Protein AF-0000000079020975 (afdb_homodimer)

Organism: Lymnaea stagnalis (NCBI:txid6523)

Secondary structure (DSSP, 8-state):
-----GGGGGB-TTT-PBP-SSSS-EEE-TTS-EEEHHHHHHH--TTSEEE-TTT--EEE--S-GGGSPB-HHHHHHHHHHHHHHHTB-TTT--B--EEETTTTEEE-HHHHHHTS-GGGT--EEEHHHHHHHHHHHHHHHHHHHHHHHHHHHHHHHHHHHHHHHHHHHHHHHHHHHHHHHHHHHHHHHHHHHHHHHHHHHHHHHHHHHHHHHHHHHHHHHHHHHHHHHHHHHHHHTT-HHHHHHHHHHHHHTHHHHHHHTS---------EEEE-TTHHHHHHHHHT--EEEE-TTSHHHHHHHHHHHHHHHHH-/-----GGGGGB-TTT-PBP-SSSS-EEE-TTS-EEEHHHHHHH--TTSEEE-TTT--EEE--S-GGGSPB-HHHHHHHHHHHHHHHTB-TTT--B--EEETTTTEEE-HHHHHHTS-GGGT--EEEHHHHHHHHHHHHHHHHHHHHHHHHHHHHHHHHHHHHHHHHHHHHHHHHHHHHHHHHHHHHHHHHHHHHHHHHHHHHHHHHHHHHHHHHHHHHHHHHHHHHHHHHHHHHHHTT-HHHHHHHHHHHHHTHHHHHHHTS---------EEEE-TTHHHHHHHHHT--EEEE-TTSHHHHHHHHHHHHHHHHH-

Foldseek 3Di:
DPPPPLLVLQAAPPVRHGADPPQFFWFQDPVRDTGGLVVQLVQQDPQQWHADPPPRDIDRDDDDSVPGDGDVVSHVSCVVVVVQVVQADPVPSAGQFKAWPVVRDTDHPVCCVPPNDVVVVTDIDTVVVVCVVCVVVVVVVVVVVVVVVVVVVVVVVVVVVVVVVVVVVVVVVVVVVVVVVVVVVVVVVVVVVVVVVVVVVVVVVLVVVVVVVVVVVVVVVVVLVVLVVVLVVCVVVVPVPCNVVSVVVNVVCVVVVVVVPDPDPPVSDDDDDDDDPCVVVVVVCVVVPDDDDDPVPPPPPVVVVVVVVVVVVVVD/DPPPPLLVLQAAPQVRHGADPPQFFWFQDPVRDTGGLVVQLVQQDPQQWHADPPPRDIDRDDDDSVPGDGDVVSHVSCVVVVVQVVQADPVPRAGQFKAWPVVRDTDHPVCCVVPQDVVVVTDIDTVVVVCVVCVVVVVVVVVVVVVVVVVVVVVVVVVVVVVVVVVVVVVVVVVVVVVVVVVVVVVVVVVVVVVVVVVVVVVVVLVVVVVVVVVVVVVVVVVLVVLVVVLVVCVVVVPVVCNVVSVVVNVVCVVVVVVVPDPDPPCSDDDDDDDDPCVVVVVVCVVVPDDDDDPVPPPPPPVVVVVVVVVVVVVD

InterPro domains:
  IPR000315 B-box-type zinc finger [PF00643] (86-126)
  IPR000315 B-box-type zinc finger [PS50119] (84-127)
  IPR000315 B-box-type zinc finger [SM00336] (84-127)
  IPR001841 Zinc finger, RING-type [PS50089] (12-55)
  IPR001841 Zinc finger, RING-type [SM00184] (12-55)
  IPR013083 Zinc finger, RING/FYVE/PHD-type [G3DSA:3.30.40.10] (2-80)
  IPR017907 Zinc finger, RING-type, conserved site [PS00518] (31-40)
  IPR047153 TRIM45/56/19-like [PTHR25462] (11-231)

Radius of gyration: 63.67 Å; Cα contacts (8 Å, |Δi|>4): 682; chains: 2; bounding box: 72×180×90 Å

pLDDT: mean 83.06, std 15.57, range [19.88, 98.19]

Sequence (632 aa):
MAQVNNNELICCVKCNGQFDRVDQVPIKLSCLHSFCRPCLKQTVDPDHKLTCPVCLKTQTIEGDIDALPADLRIMKMIGLISNKIKDTCLQHESHLYFFCAKCKTPICHDCTVLNHPKEQKHAIIEISEAFENYAPKFDALERFGQSVADAMKVKIETYKNELNDLERAHRNLKGDISYKFRYYRSLLAQREEDVRKRAETLIHEQREEIEHACIVIEDKLNYLNILREQFKIVRSNNDTRLVFQVYQEFKDCEDFFNCLMKPERMDFFKKYIFTDAKEEQLLDLLKEAGNVELDKHNVFEIIELVYDLEVSIMTSMAQVNNNELICCVKCNGQFDRVDQVPIKLSCLHSFCRPCLKQTVDPDHKLTCPVCLKTQTIEGDIDALPADLRIMKMIGLISNKIKDTCLQHESHLYFFCAKCKTPICHDCTVLNHPKEQKHAIIEISEAFENYAPKFDALERFGQSVADAMKVKIETYKNELNDLERAHRNLKGDISYKFRYYRSLLAQREEDVRKRAETLIHEQREEIEHACIVIEDKLNYLNILREQFKIVRSNNDTRLVFQVYQEFKDCEDFFNCLMKPERMDFFKKYIFTDAKEEQLLDLLKEAGNVELDKHNVFEIIELVYDLEVSIMTS

Solvent-accessible surface area (backbone atoms only — not comparable to full-atom values): 34973 Å² total; per-residue (Å²): 128,82,79,75,63,70,63,64,72,41,27,15,80,87,78,68,40,66,48,37,95,74,76,24,30,35,31,50,44,98,88,70,51,58,38,22,46,61,59,49,65,69,56,46,42,98,87,40,33,38,59,40,88,84,79,64,51,70,46,78,55,90,78,59,79,85,70,55,62,63,32,60,65,51,52,47,45,47,46,45,51,50,48,47,57,23,37,34,29,86,88,73,70,33,59,44,56,25,26,30,63,70,78,53,42,64,29,22,74,66,39,43,64,73,76,43,32,60,88,74,66,32,50,73,41,49,33,70,57,48,50,63,69,40,45,64,54,52,52,50,49,52,52,48,50,49,54,52,49,51,53,48,51,51,52,41,52,51,42,52,50,49,51,51,50,49,52,54,49,48,52,51,37,52,48,51,49,52,52,53,52,49,50,52,51,50,44,42,51,51,27,50,50,52,48,50,50,50,49,48,50,56,51,49,54,43,51,51,53,48,51,50,55,38,50,53,50,50,52,50,43,51,53,49,49,52,51,51,51,52,43,49,52,29,55,74,64,60,22,55,64,48,34,51,52,45,46,48,57,49,54,71,43,45,66,64,55,55,62,69,67,53,86,67,86,71,76,68,80,74,54,58,37,75,44,48,95,58,44,69,62,44,53,53,43,39,68,60,50,53,42,77,42,74,49,76,77,62,66,65,60,58,60,57,52,55,56,54,53,56,55,55,60,74,72,100,128,83,80,76,65,70,65,62,72,42,27,16,80,86,78,65,39,65,49,38,96,73,75,24,30,36,32,51,44,98,88,70,50,58,37,23,46,62,60,48,66,69,57,46,42,99,86,39,34,37,58,40,89,83,79,63,51,70,46,78,54,90,77,57,79,84,71,57,61,62,32,60,66,52,50,47,46,46,46,44,51,49,48,47,58,22,38,34,28,86,87,73,71,32,58,45,54,26,26,30,63,70,78,53,41,65,30,22,74,67,38,43,65,72,77,42,34,60,89,75,67,32,50,73,41,47,34,71,57,47,49,63,70,41,45,64,55,53,52,50,48,52,54,48,51,50,52,50,48,51,53,49,51,52,53,42,51,51,42,53,50,48,51,50,50,49,51,53,48,48,53,50,38,52,48,52,50,53,50,52,53,50,50,52,51,50,44,43,51,52,28,52,52,51,46,51,50,52,49,50,50,56,52,49,54,43,50,51,51,46,50,50,53,37,50,54,49,51,53,52,44,51,52,50,49,52,51,52,50,52,43,49,51,30,54,74,64,59,22,56,66,48,35,52,52,46,47,48,56,51,55,69,43,45,66,63,54,53,61,68,66,53,88,66,85,72,77,69,80,76,56,57,38,75,44,51,95,58,43,70,62,44,52,53,44,40,68,60,49,55,43,78,42,73,49,77,79,62,66,64,60,58,60,56,52,56,55,54,54,58,56,53,57,74,73,100

Structure (mmCIF, N/CA/C/O backbone):
data_AF-0000000079020975-model_v1
#
loop_
_entity.id
_entity.type
_entity.pdbx_description
1 polymer 'Uncharacterized protein'
#
loop_
_atom_site.group_PDB
_atom_site.id
_atom_site.type_symbol
_atom_site.label_atom_id
_atom_site.label_alt_id
_atom_site.label_comp_id
_atom_site.label_asym_id
_atom_site.label_entity_id
_atom_site.label_seq_id
_atom_site.pdbx_PDB_ins_code
_atom_site.Cartn_x
_atom_site.Cartn_y
_atom_site.Cartn_z
_atom_site.occupancy
_atom_site.B_iso_or_equiv
_atom_site.auth_seq_id
_atom_site.auth_comp_id
_atom_site.auth_asym_id
_atom_site.auth_atom_id
_atom_site.pdbx_PDB_model_num
ATOM 1 N N . MET A 1 1 ? 24 92.312 23.812 1 23.19 1 MET A N 1
ATOM 2 C CA . MET A 1 1 ? 24.25 91.188 24.656 1 23.19 1 MET A CA 1
ATOM 3 C C . MET A 1 1 ? 23.75 89.875 24.016 1 23.19 1 MET A C 1
ATOM 5 O O . MET A 1 1 ? 22.562 89.75 23.703 1 23.19 1 MET A O 1
ATOM 9 N N . ALA A 1 2 ? 24.484 89.312 23.219 1 34.66 2 ALA A N 1
ATOM 10 C CA . ALA A 1 2 ? 24.125 88.188 22.359 1 34.66 2 ALA A CA 1
ATOM 11 C C . ALA A 1 2 ? 23.438 87.062 23.172 1 34.66 2 ALA A C 1
ATOM 13 O O . ALA A 1 2 ? 23.906 86.688 24.25 1 34.66 2 ALA A O 1
ATOM 14 N N . GLN A 1 3 ? 22.094 86.938 23.125 1 35.09 3 GLN A N 1
ATOM 15 C CA . GLN A 1 3 ? 21.281 85.875 23.719 1 35.09 3 GLN A CA 1
ATOM 16 C C . GLN A 1 3 ? 21.922 84.5 23.516 1 35.09 3 GLN A C 1
ATOM 18 O O . GLN A 1 3 ? 22.078 84.062 22.391 1 35.09 3 GLN A O 1
ATOM 23 N N . VAL A 1 4 ? 22.859 84.125 24.156 1 43.03 4 VAL A N 1
ATOM 24 C CA . VAL A 1 4 ? 23.453 82.812 24.203 1 43.03 4 VAL A CA 1
ATOM 25 C C . VAL A 1 4 ? 22.344 81.75 24.188 1 43.03 4 VAL A C 1
ATOM 27 O O . VAL A 1 4 ? 21.469 81.75 25.062 1 43.03 4 VAL A O 1
ATOM 30 N N . ASN A 1 5 ? 21.797 81.25 23.062 1 44.28 5 ASN A N 1
ATOM 31 C CA . ASN A 1 5 ? 20.797 80.188 22.875 1 44.28 5 ASN A CA 1
ATOM 32 C C . ASN A 1 5 ? 21.047 79 23.797 1 44.28 5 ASN A C 1
ATOM 34 O O . ASN A 1 5 ? 22.109 78.375 23.75 1 44.28 5 ASN A O 1
ATOM 38 N N . ASN A 1 6 ? 20.484 78.938 24.953 1 50.5 6 ASN A N 1
ATOM 39 C CA . ASN A 1 6 ? 20.547 77.938 26.016 1 50.5 6 ASN A CA 1
ATOM 40 C C . ASN A 1 6 ? 20.688 76.562 25.453 1 50.5 6 ASN A C 1
ATOM 42 O O . ASN A 1 6 ? 21.203 75.625 26.109 1 50.5 6 ASN A O 1
ATOM 46 N N . ASN A 1 7 ? 20.25 76.312 24.219 1 56.16 7 ASN A N 1
ATOM 47 C CA . ASN A 1 7 ? 20.344 75 23.594 1 56.16 7 ASN A CA 1
ATOM 48 C C . ASN A 1 7 ? 21.781 74.625 23.328 1 56.16 7 ASN A C 1
ATOM 50 O O . ASN A 1 7 ? 22.125 73.438 23.375 1 56.16 7 ASN A O 1
ATOM 54 N N . GLU A 1 8 ? 22.547 75.562 23.234 1 61.19 8 GLU A N 1
ATOM 55 C CA . GLU A 1 8 ? 23.938 75.25 22.859 1 61.19 8 GLU A CA 1
ATOM 56 C C . GLU A 1 8 ? 24.703 74.625 24.031 1 61.19 8 GLU A C 1
ATOM 58 O O . GLU A 1 8 ? 25.641 73.875 23.828 1 61.19 8 GLU A O 1
ATOM 63 N N . LEU A 1 9 ? 24.156 74.875 25.188 1 64.62 9 LEU A N 1
ATOM 64 C CA . LEU A 1 9 ? 24.891 74.438 26.344 1 64.62 9 LEU A CA 1
ATOM 65 C C . LEU A 1 9 ? 24.5 73 26.719 1 64.62 9 LEU A C 1
ATOM 67 O O . LEU A 1 9 ? 25.219 72.312 27.453 1 64.62 9 LEU A O 1
ATOM 71 N N . ILE A 1 10 ? 23.391 72.562 26.047 1 73.06 10 ILE A N 1
ATOM 72 C CA . ILE A 1 10 ? 22.938 71.25 26.484 1 73.06 10 ILE A CA 1
ATOM 73 C C . ILE A 1 10 ? 23.016 70.312 25.312 1 73.06 10 ILE A C 1
ATOM 75 O O . ILE A 1 10 ? 22.438 69.188 25.359 1 73.06 10 ILE A O 1
ATOM 79 N N . CYS A 1 11 ? 23.703 70.688 24.375 1 78.56 11 CYS A N 1
ATOM 80 C CA . CYS A 1 11 ? 23.953 69.812 23.234 1 78.56 11 CYS A CA 1
ATOM 81 C C . CYS A 1 11 ? 25.438 69.5 23.109 1 78.56 11 CYS A C 1
ATOM 83 O O . CYS A 1 11 ? 26.281 70.375 23.375 1 78.56 11 CYS A O 1
ATOM 85 N N . CYS A 1 12 ? 25.641 68.25 22.719 1 80.31 12 CYS A N 1
ATOM 86 C CA . CYS A 1 12 ? 27.016 67.875 22.438 1 80.31 12 CYS A CA 1
ATOM 87 C C . CYS A 1 12 ? 27.531 68.5 21.156 1 80.31 12 CYS A C 1
ATOM 89 O O . CYS A 1 12 ? 26.891 68.375 20.094 1 80.31 12 CYS A O 1
ATOM 91 N N . VAL A 1 13 ? 28.609 69.125 21.203 1 76.44 13 VAL A N 1
ATOM 92 C CA . VAL A 1 13 ? 29.141 69.875 20.078 1 76.44 13 VAL A CA 1
ATOM 93 C C . VAL A 1 13 ? 29.578 68.875 18.984 1 76.44 13 VAL A C 1
ATOM 95 O O . VAL A 1 13 ? 29.578 69.25 17.797 1 76.44 13 VAL A O 1
ATOM 98 N N . LYS A 1 14 ? 29.875 67.688 19.328 1 81.62 14 LYS A N 1
ATOM 99 C CA . LYS A 1 14 ? 30.375 66.75 18.344 1 81.62 14 LYS A CA 1
ATOM 100 C C . LYS A 1 14 ? 29.234 66.125 17.516 1 81.62 14 LYS A C 1
ATOM 102 O O . LYS A 1 14 ? 29.312 66.062 16.281 1 81.62 14 LYS A O 1
ATOM 107 N N . CYS A 1 15 ? 28.219 65.688 18.156 1 81 15 CYS A N 1
ATOM 108 C CA . CYS A 1 15 ? 27.141 65.062 17.422 1 81 15 CYS A CA 1
ATOM 109 C C . CYS A 1 15 ? 25.938 66 17.297 1 81 15 CYS A C 1
ATOM 111 O O . CYS A 1 15 ? 24.953 65.625 16.641 1 81 15 CYS A O 1
ATOM 113 N N . ASN A 1 16 ? 25.938 67.062 17.891 1 79.81 16 ASN A N 1
ATOM 114 C CA . ASN A 1 16 ? 24.875 68.062 17.938 1 79.81 16 ASN A CA 1
ATOM 115 C C . ASN A 1 16 ? 23.594 67.438 18.531 1 79.81 16 ASN A C 1
ATOM 117 O O . ASN A 1 16 ? 22.5 68 18.297 1 79.81 16 ASN A O 1
ATOM 121 N N . GLY A 1 17 ? 23.812 66.5 19.281 1 80.69 17 GLY A N 1
ATOM 122 C CA . GLY A 1 17 ? 22.688 65.875 20 1 80.69 17 GLY A CA 1
ATOM 123 C C . GLY A 1 17 ? 22.469 66.5 21.375 1 80.69 17 GLY A C 1
ATOM 124 O O . GLY A 1 17 ? 23.422 66.938 22.016 1 80.69 17 GLY A O 1
ATOM 125 N N . GLN A 1 18 ? 21.234 66.5 21.766 1 77.81 18 GLN A N 1
ATOM 126 C CA . GLN A 1 18 ? 20.953 67 23.125 1 77.81 18 GLN A CA 1
ATOM 127 C C . GLN A 1 18 ? 21.391 66 24.172 1 77.81 18 GLN A C 1
ATOM 129 O O . GLN A 1 18 ? 21.109 64.812 24.031 1 77.81 18 GLN A O 1
ATOM 134 N N . PHE A 1 19 ? 22.172 66.562 25.188 1 79.12 19 PHE A N 1
ATOM 135 C CA . PHE A 1 19 ? 22.578 65.688 26.281 1 79.12 19 PHE A CA 1
ATOM 136 C C . PHE A 1 19 ? 21.359 65.125 27 1 79.12 19 PHE A C 1
ATOM 138 O O . PHE A 1 19 ? 20.312 65.75 27.047 1 79.12 19 PHE A O 1
ATOM 145 N N . ASP A 1 20 ? 21.406 63.906 27.469 1 78.31 20 ASP A N 1
ATOM 146 C CA . ASP A 1 20 ? 20.359 63.344 28.297 1 78.31 20 ASP A CA 1
ATOM 147 C C . ASP A 1 20 ? 20.953 62.438 29.391 1 78.31 20 ASP A C 1
ATOM 149 O O . ASP A 1 20 ? 22.172 62.281 29.469 1 78.31 20 ASP A O 1
ATOM 153 N N . ARG A 1 21 ? 20.094 62 30.297 1 76.31 21 ARG A N 1
ATOM 154 C CA . ARG A 1 21 ? 20.578 61.281 31.469 1 76.31 21 ARG A CA 1
ATOM 155 C C . ARG A 1 21 ? 20.844 59.812 31.156 1 76.31 21 ARG A C 1
ATOM 157 O O . ARG A 1 21 ? 21.406 59.094 31.969 1 76.31 21 ARG A O 1
ATOM 164 N N . VAL A 1 22 ? 20.531 59.469 29.938 1 81 22 VAL A N 1
ATOM 165 C CA . VAL A 1 22 ? 20.578 58.031 29.703 1 81 22 VAL A CA 1
ATOM 166 C C . VAL A 1 22 ? 21.453 57.75 28.484 1 81 22 VAL A C 1
ATOM 168 O O . VAL A 1 22 ? 22.5 57.094 28.594 1 81 22 VAL A O 1
ATOM 171 N N . ASP A 1 23 ? 21.234 58.188 27.312 1 81.25 23 ASP A N 1
ATOM 172 C CA . ASP A 1 23 ? 21.906 57.844 26.062 1 81.25 23 ASP A CA 1
ATOM 173 C C . ASP A 1 23 ? 23.031 58.812 25.734 1 81.25 23 ASP A C 1
ATOM 175 O O . ASP A 1 23 ? 24.109 58.406 25.312 1 81.25 23 ASP A O 1
ATOM 179 N N . GLN A 1 24 ? 22.766 60 25.969 1 83.62 24 GLN A N 1
ATOM 180 C CA . GLN A 1 24 ? 23.75 61.031 25.672 1 83.62 24 GLN A CA 1
ATOM 181 C C . GLN A 1 24 ? 24.172 61.781 26.938 1 83.62 24 GLN A C 1
ATOM 183 O O . GLN A 1 24 ? 23.984 62.969 27.062 1 83.62 24 GLN A O 1
ATOM 188 N N . VAL A 1 25 ? 24.75 61 27.781 1 85 25 VAL A N 1
ATOM 189 C CA . VAL A 1 25 ? 25.188 61.562 29.062 1 85 25 VAL A CA 1
ATOM 190 C C . VAL A 1 25 ? 26.391 62.469 28.859 1 85 25 VAL A C 1
ATOM 192 O O . VAL A 1 25 ? 27.375 62.094 28.25 1 85 25 VAL A O 1
ATOM 195 N N . PRO A 1 26 ? 26.219 63.688 29.344 1 84.38 26 PRO A N 1
ATOM 196 C CA . PRO A 1 26 ? 27.359 64.625 29.219 1 84.38 26 PRO A CA 1
ATOM 197 C C . PRO A 1 26 ? 28.516 64.25 30.156 1 84.38 26 PRO A C 1
ATOM 199 O O . PRO A 1 26 ? 28.312 64.062 31.344 1 84.38 26 PRO A O 1
ATOM 202 N N . ILE A 1 27 ? 29.656 64.062 29.641 1 86.31 27 ILE A N 1
ATOM 203 C CA . ILE A 1 27 ? 30.875 63.781 30.375 1 86.31 27 ILE A CA 1
ATOM 204 C C . ILE A 1 27 ? 31.828 65 30.312 1 86.31 27 ILE A C 1
ATOM 206 O O . ILE A 1 27 ? 32.094 65.5 29.234 1 86.31 27 ILE A O 1
ATOM 210 N N . LYS A 1 28 ? 32.344 65.438 31.469 1 85 28 LYS A N 1
ATOM 211 C CA . LYS A 1 28 ? 33.219 66.625 31.562 1 85 28 LYS A CA 1
ATOM 212 C C . LYS A 1 28 ? 34.688 66.188 31.438 1 85 28 LYS A C 1
ATOM 214 O O . LYS A 1 28 ? 35.125 65.25 32.125 1 85 28 LYS A O 1
ATOM 219 N N . LEU A 1 29 ? 35.281 66.875 30.641 1 81.75 29 LEU A N 1
ATOM 220 C CA . LEU A 1 29 ? 36.719 66.625 30.516 1 81.75 29 LEU A CA 1
ATOM 221 C C . LEU A 1 29 ? 37.5 67.562 31.438 1 81.75 29 LEU A C 1
ATOM 223 O O . LEU A 1 29 ? 36.906 68.438 32.062 1 81.75 29 LEU A O 1
ATOM 227 N N . SER A 1 30 ? 38.844 67.375 31.547 1 80.75 30 SER A N 1
ATOM 228 C CA . SER A 1 30 ? 39.688 68.188 32.438 1 80.75 30 SER A CA 1
ATOM 229 C C . SER A 1 30 ? 39.719 69.625 31.984 1 80.75 30 SER A C 1
ATOM 231 O O . SER A 1 30 ? 39.969 70.5 32.812 1 80.75 30 SER A O 1
ATOM 233 N N . CYS A 1 31 ? 39.406 69.938 30.688 1 76.62 31 CYS A N 1
ATOM 234 C CA . CYS A 1 31 ? 39.375 71.312 30.172 1 76.62 31 CYS A CA 1
ATOM 235 C C . CYS A 1 31 ? 38.031 72 30.453 1 76.62 31 CYS A C 1
ATOM 237 O O . CYS A 1 31 ? 37.812 73.125 30.031 1 76.62 31 CYS A O 1
ATOM 239 N N . LEU A 1 32 ? 37.062 71.312 31 1 78.62 32 LEU A N 1
ATOM 240 C CA . LEU A 1 32 ? 35.781 71.75 31.469 1 78.62 32 LEU A CA 1
ATOM 241 C C . LEU A 1 32 ? 34.75 71.812 30.328 1 78.62 32 LEU A C 1
ATOM 243 O O . LEU A 1 32 ? 33.625 72.312 30.5 1 78.62 32 LEU A O 1
ATOM 247 N N . HIS A 1 33 ? 35.188 71.188 29.219 1 79.69 33 HIS A N 1
ATOM 248 C CA . HIS A 1 33 ? 34.188 71 28.172 1 79.69 33 HIS A CA 1
ATOM 249 C C . HIS A 1 33 ? 33.5 69.625 28.344 1 79.69 33 HIS A C 1
ATOM 251 O O . HIS A 1 33 ? 34.125 68.625 28.797 1 79.69 33 HIS A O 1
ATOM 257 N N . SER A 1 34 ? 32.25 69.625 27.922 1 82.75 34 SER A N 1
ATOM 258 C CA . SER A 1 34 ? 31.484 68.375 28.078 1 82.75 34 SER A CA 1
ATOM 259 C C . SER A 1 34 ? 31.031 67.812 26.719 1 82.75 34 SER A C 1
ATOM 261 O O . SER A 1 34 ? 30.656 68.625 25.828 1 82.75 34 SER A O 1
ATOM 263 N N . PHE A 1 35 ? 31.094 66.5 26.469 1 84.56 35 PHE A N 1
ATOM 264 C CA . PHE A 1 35 ? 30.625 65.75 25.312 1 84.56 35 PHE A CA 1
ATOM 265 C C . PHE A 1 35 ? 29.828 64.562 25.734 1 84.56 35 PHE A C 1
ATOM 267 O O . PHE A 1 35 ? 29.984 64.062 26.859 1 84.56 35 PHE A O 1
ATOM 274 N N . CYS A 1 36 ? 28.922 64.125 24.844 1 85 36 CYS A N 1
ATOM 275 C CA . CYS A 1 36 ? 28.125 62.969 25.203 1 85 36 CYS A CA 1
ATOM 276 C C . CYS A 1 36 ? 28.984 61.719 25.219 1 85 36 CYS A C 1
ATOM 278 O O . CYS A 1 36 ? 29.984 61.625 24.516 1 85 36 CYS A O 1
ATOM 280 N N . ARG A 1 37 ? 28.594 60.75 26.031 1 87.25 37 ARG A N 1
ATOM 281 C CA . ARG A 1 37 ? 29.344 59.531 26.234 1 87.25 37 ARG A CA 1
ATOM 282 C C . ARG A 1 37 ? 29.547 58.781 24.906 1 87.25 37 ARG A C 1
ATOM 284 O O . ARG A 1 37 ? 30.656 58.344 24.609 1 87.25 37 ARG A O 1
ATOM 291 N N . PRO A 1 38 ? 28.594 58.656 24.078 1 87.94 38 PRO A N 1
ATOM 292 C CA . PRO A 1 38 ? 28.828 57.969 22.812 1 87.94 38 PRO A CA 1
ATOM 293 C C . PRO A 1 38 ? 29.859 58.656 21.938 1 87.94 38 PRO A C 1
ATOM 295 O O . PRO A 1 38 ? 30.688 58 21.297 1 87.94 38 PRO A O 1
ATOM 298 N N . CYS A 1 39 ? 29.891 59.906 21.875 1 86.5 39 CYS A N 1
ATOM 299 C CA . CYS A 1 39 ? 30.859 60.625 21.078 1 86.5 39 CYS A CA 1
ATOM 300 C C . CYS A 1 39 ? 32.25 60.5 21.641 1 86.5 39 CYS A C 1
ATOM 302 O O . CYS A 1 39 ? 33.219 60.344 20.891 1 86.5 39 CYS A O 1
ATOM 304 N N . LEU A 1 40 ? 32.375 60.531 22.938 1 85.5 40 LEU A N 1
ATOM 305 C CA . LEU A 1 40 ? 33.688 60.375 23.547 1 85.5 40 LEU A CA 1
ATOM 306 C C . LEU A 1 40 ? 34.25 58.969 23.328 1 85.5 40 LEU A C 1
ATOM 308 O O . LEU A 1 40 ? 35.438 58.781 23.141 1 85.5 40 LEU A O 1
ATOM 312 N N . LYS A 1 41 ? 33.344 58.031 23.328 1 86.12 41 LYS A N 1
ATOM 313 C CA . LYS A 1 41 ? 33.781 56.656 23.094 1 86.12 41 LYS A CA 1
ATOM 314 C C . LYS A 1 41 ? 34.344 56.5 21.688 1 86.12 41 LYS A C 1
ATOM 316 O O . LYS A 1 41 ? 35.25 55.688 21.484 1 86.12 41 LYS A O 1
ATOM 321 N N . GLN A 1 42 ? 33.812 57.375 20.859 1 85.44 42 GLN A N 1
ATOM 322 C CA . GLN A 1 42 ? 34.281 57.312 19.484 1 85.44 42 GLN A CA 1
ATOM 323 C C . GLN A 1 42 ? 35.594 58.094 19.312 1 85.44 42 GLN A C 1
ATOM 325 O O . GLN A 1 42 ? 36.312 57.844 18.344 1 85.44 42 GLN A O 1
ATOM 330 N N . THR A 1 43 ? 35.875 58.969 20.203 1 78.88 43 THR A N 1
ATOM 331 C CA . THR A 1 43 ? 37.031 59.875 20.016 1 78.88 43 THR A CA 1
ATOM 332 C C . THR A 1 43 ? 38.219 59.406 20.828 1 78.88 43 THR A C 1
ATOM 334 O O . THR A 1 43 ? 39.344 59.875 20.641 1 78.88 43 THR A O 1
ATOM 337 N N . VAL A 1 44 ? 38 58.406 21.625 1 80.44 44 VAL A N 1
ATOM 338 C CA . VAL A 1 44 ? 39.094 57.969 22.5 1 80.44 44 VAL A CA 1
ATOM 339 C C . VAL A 1 44 ? 40.125 57.188 21.672 1 80.44 44 VAL A C 1
ATOM 341 O O . VAL A 1 44 ? 39.781 56.375 20.812 1 80.44 44 VAL A O 1
ATOM 344 N N . ASP A 1 45 ? 41.438 57.562 21.859 1 80.56 45 ASP A N 1
ATOM 345 C CA . ASP A 1 45 ? 42.5 56.938 21.125 1 80.56 45 ASP A CA 1
ATOM 346 C C . ASP A 1 45 ? 42.938 55.625 21.812 1 80.56 45 ASP A C 1
ATOM 348 O O . ASP A 1 45 ? 42.625 55.406 22.984 1 80.56 45 ASP A O 1
ATOM 352 N N . PRO A 1 46 ? 43.656 54.688 21.125 1 81.56 46 PRO A N 1
ATOM 353 C CA . PRO A 1 46 ? 44.125 53.438 21.688 1 81.56 46 PRO A CA 1
ATOM 354 C C . PRO A 1 46 ? 44.938 53.594 22.969 1 81.56 46 PRO A C 1
ATOM 356 O O . PRO A 1 46 ? 44.969 52.688 23.797 1 81.56 46 PRO A O 1
ATOM 359 N N . ASP A 1 47 ? 45.625 54.719 23.328 1 81.69 47 ASP A N 1
ATOM 360 C CA . ASP A 1 47 ? 46.438 54.969 24.516 1 81.69 47 ASP A CA 1
ATOM 361 C C . ASP A 1 47 ? 45.562 55.594 25.625 1 81.69 47 ASP A C 1
ATOM 363 O O . ASP A 1 47 ? 46.094 56.094 26.609 1 81.69 47 ASP A O 1
ATOM 367 N N . HIS A 1 48 ? 44.219 55.531 25.484 1 83.75 48 HIS A N 1
ATOM 368 C CA . HIS A 1 48 ? 43.25 56.062 26.438 1 83.75 48 HIS A CA 1
ATOM 369 C C . HIS A 1 48 ? 43.406 57.562 26.625 1 83.75 48 HIS A C 1
ATOM 371 O O . HIS A 1 48 ? 43.312 58.062 27.75 1 83.75 48 HIS A O 1
ATOM 377 N N . LYS A 1 49 ? 43.688 58.156 25.562 1 82 49 LYS A N 1
ATOM 378 C CA . LYS A 1 49 ? 43.781 59.594 25.562 1 82 49 LYS A CA 1
ATOM 379 C C . LYS A 1 49 ? 42.594 60.219 24.812 1 82 49 LYS A C 1
ATOM 381 O O . LYS A 1 49 ? 42.156 59.719 23.781 1 82 49 LYS A O 1
ATOM 386 N N . LEU A 1 50 ? 42.062 61.219 25.5 1 83 50 LEU A N 1
ATOM 387 C CA . LEU A 1 50 ? 40.938 61.969 24.906 1 83 50 LEU A CA 1
ATOM 388 C C . LEU A 1 50 ? 41.375 63.406 24.562 1 83 50 LEU A C 1
ATOM 390 O O . LEU A 1 50 ? 41.938 64.062 25.391 1 83 50 LEU A O 1
ATOM 394 N N . THR A 1 51 ? 41.188 63.781 23.406 1 84.56 51 THR A N 1
ATOM 395 C CA . THR A 1 51 ? 41.469 65.125 22.969 1 84.56 51 THR A CA 1
ATOM 396 C C . THR A 1 51 ? 40.156 65.938 22.781 1 84.56 51 THR A C 1
ATOM 398 O O . THR A 1 51 ? 39.25 65.438 22.062 1 84.56 51 THR A O 1
ATOM 401 N N . CYS A 1 52 ? 40.031 66.938 23.469 1 80.25 52 CYS A N 1
ATOM 402 C CA . CYS A 1 52 ? 38.844 67.75 23.359 1 80.25 52 CYS A CA 1
ATOM 403 C C . CYS A 1 52 ? 38.75 68.438 21.984 1 80.25 52 CYS A C 1
ATOM 405 O O . CYS A 1 52 ? 39.656 69.188 21.578 1 80.25 52 CYS A O 1
ATOM 407 N N . PRO A 1 53 ? 37.719 68.25 21.328 1 79.06 53 PRO A N 1
ATOM 408 C CA . PRO A 1 53 ? 37.562 68.812 19.984 1 79.06 53 PRO A CA 1
ATOM 409 C C . PRO A 1 53 ? 37.406 70.312 20 1 79.06 53 PRO A C 1
ATOM 411 O O . PRO A 1 53 ? 37.594 71 18.969 1 79.06 53 PRO A O 1
ATOM 414 N N . VAL A 1 54 ? 37.156 70.875 21.016 1 77.25 54 VAL A N 1
ATOM 415 C CA . VAL A 1 54 ? 36.906 72.312 21.094 1 77.25 54 VAL A CA 1
ATOM 416 C C . VAL A 1 54 ? 38.219 73 21.422 1 77.25 54 VAL A C 1
ATOM 418 O O . VAL A 1 54 ? 38.594 73.938 20.734 1 77.25 54 VAL A O 1
ATOM 421 N N . CYS A 1 55 ? 38.906 72.562 22.438 1 74.19 55 CYS A N 1
ATOM 422 C CA . CYS A 1 55 ? 40.094 73.312 22.875 1 74.19 55 CYS A CA 1
ATOM 423 C C . CYS A 1 55 ? 41.375 72.562 22.531 1 74.19 55 CYS A C 1
ATOM 425 O O . CYS A 1 55 ? 42.469 73.062 22.734 1 74.19 55 CYS A O 1
ATOM 427 N N . LEU A 1 56 ? 41.281 71.375 22.078 1 80.88 56 LEU A N 1
ATOM 428 C CA . LEU A 1 56 ? 42.375 70.5 21.594 1 80.88 56 LEU A CA 1
ATOM 429 C C . LEU A 1 56 ? 43.281 70.125 22.734 1 80.88 56 LEU A C 1
ATOM 431 O O . LEU A 1 56 ? 44.375 69.562 22.5 1 80.88 56 LEU A O 1
ATOM 435 N N . LYS A 1 57 ? 42.812 70.312 23.938 1 82.12 57 LYS A N 1
ATOM 436 C CA . LYS A 1 57 ? 43.594 69.812 25.062 1 82.12 57 LYS A CA 1
ATOM 437 C C . LYS A 1 57 ? 43.406 68.25 25.188 1 82.12 57 LYS A C 1
ATOM 439 O O . LYS A 1 57 ? 42.312 67.75 24.984 1 82.12 57 LYS A O 1
ATOM 444 N N . THR A 1 58 ? 44.469 67.625 25.484 1 85.25 58 THR A N 1
ATOM 445 C CA . THR A 1 58 ? 44.438 66.188 25.609 1 85.25 58 THR A CA 1
ATOM 446 C C . THR A 1 58 ? 44.5 65.75 27.078 1 85.25 58 THR A C 1
ATOM 448 O O . THR A 1 58 ? 45.219 66.375 27.875 1 85.25 58 THR A O 1
ATOM 451 N N . GLN A 1 59 ? 43.625 64.938 27.5 1 84.44 59 GLN A N 1
ATOM 452 C CA . GLN A 1 59 ? 43.656 64.312 28.844 1 84.44 59 GLN A CA 1
ATOM 453 C C . GLN A 1 59 ? 43.75 62.812 28.797 1 84.44 59 GLN A C 1
ATOM 455 O O . GLN A 1 59 ? 43.219 62.188 27.891 1 84.44 59 GLN A O 1
ATOM 460 N N . THR A 1 60 ? 44.562 62.25 29.703 1 84.31 60 THR A N 1
ATOM 461 C CA . THR A 1 60 ? 44.656 60.812 29.844 1 84.31 60 THR A CA 1
ATOM 462 C C . THR A 1 60 ? 43.562 60.281 30.766 1 84.31 60 THR A C 1
ATOM 464 O O . THR A 1 60 ? 43.312 60.812 31.844 1 84.31 60 THR A O 1
ATOM 467 N N . ILE A 1 61 ? 42.75 59.375 30.312 1 77.06 61 ILE A N 1
ATOM 468 C CA . ILE A 1 61 ? 41.656 58.844 31.109 1 77.06 61 ILE A CA 1
ATOM 469 C C . ILE A 1 61 ? 42.094 57.562 31.781 1 77.06 61 ILE A C 1
ATOM 471 O O . ILE A 1 61 ? 42.781 56.719 31.172 1 77.06 61 ILE A O 1
ATOM 475 N N . GLU A 1 62 ? 41.938 57.531 33.156 1 73.75 62 GLU A N 1
ATOM 476 C CA . GLU A 1 62 ? 42.188 56.312 33.906 1 73.75 62 GLU A CA 1
ATOM 477 C C . GLU A 1 62 ? 40.969 55.406 33.906 1 73.75 62 GLU A C 1
ATOM 479 O O . GLU A 1 62 ? 39.906 55.812 34.375 1 73.75 62 GLU A O 1
ATOM 484 N N . GLY A 1 63 ? 40.969 54.25 33.125 1 74.19 63 GLY A N 1
ATOM 485 C CA . GLY A 1 63 ? 39.875 53.281 33.094 1 74.19 63 GLY A CA 1
ATOM 486 C C . GLY A 1 63 ? 38.938 53.469 31.906 1 74.19 63 GLY A C 1
ATOM 487 O O . GLY A 1 63 ? 39.375 53.969 30.875 1 74.19 63 GLY A O 1
ATOM 488 N N . ASP A 1 64 ? 37.625 53.031 31.953 1 78.25 64 ASP A N 1
ATOM 489 C CA . ASP A 1 64 ? 36.656 53.031 30.859 1 78.25 64 ASP A CA 1
ATOM 490 C C . ASP A 1 64 ? 35.875 54.344 30.828 1 78.25 64 ASP A C 1
ATOM 492 O O . ASP A 1 64 ? 35.594 54.938 31.875 1 78.25 64 ASP A O 1
ATOM 496 N N . ILE A 1 65 ? 35.625 54.906 29.641 1 79.62 65 ILE A N 1
ATOM 497 C CA . ILE A 1 65 ? 34.844 56.094 29.438 1 79.62 65 ILE A CA 1
ATOM 498 C C . ILE A 1 65 ? 33.5 56 30.188 1 79.62 65 ILE A C 1
ATOM 500 O O . ILE A 1 65 ? 32.969 57 30.672 1 79.62 65 ILE A O 1
ATOM 504 N N . ASP A 1 66 ? 33.094 54.781 30.312 1 79.38 66 ASP A N 1
ATOM 505 C CA . ASP A 1 66 ? 31.797 54.531 30.969 1 79.38 66 ASP A CA 1
ATOM 506 C C . ASP A 1 66 ? 31.875 54.875 32.469 1 79.38 66 ASP A C 1
ATOM 508 O O . ASP A 1 66 ? 30.859 55.125 33.094 1 79.38 66 ASP A O 1
ATOM 512 N N . ALA A 1 67 ? 33.031 54.938 32.969 1 76.69 67 ALA A N 1
ATOM 513 C CA . ALA A 1 67 ? 33.219 55.188 34.406 1 76.69 67 ALA A CA 1
ATOM 514 C C . ALA A 1 67 ? 33.406 56.656 34.719 1 76.69 67 ALA A C 1
ATOM 516 O O . ALA A 1 67 ? 33.438 57.062 35.875 1 76.69 67 ALA A O 1
ATOM 517 N N . LEU A 1 68 ? 33.594 57.469 33.781 1 78.5 68 LEU A N 1
ATOM 518 C CA . LEU A 1 68 ? 33.781 58.906 34 1 78.5 68 LEU A CA 1
ATOM 519 C C . LEU A 1 68 ? 32.5 59.531 34.5 1 78.5 68 LEU A C 1
ATOM 521 O O . LEU A 1 68 ? 31.422 59.219 34.031 1 78.5 68 LEU A O 1
ATOM 525 N N . PRO A 1 69 ? 32.594 60.406 35.5 1 76.94 69 PRO A N 1
ATOM 526 C CA . PRO A 1 69 ? 31.406 61.031 36.094 1 76.94 69 PRO A CA 1
ATOM 527 C C . PRO A 1 69 ? 30.719 62 35.125 1 76.94 69 PRO A C 1
ATOM 529 O O . PRO A 1 69 ? 31.391 62.656 34.312 1 76.94 69 PRO A O 1
ATOM 532 N N . ALA A 1 70 ? 29.5 61.938 35.125 1 80.81 70 ALA A N 1
ATOM 533 C CA . ALA A 1 70 ? 28.703 62.875 34.344 1 80.81 70 ALA A CA 1
ATOM 534 C C . ALA A 1 70 ? 28.906 64.312 34.781 1 80.81 70 ALA A C 1
ATOM 536 O O . ALA A 1 70 ? 29.219 64.562 35.969 1 80.81 70 ALA A O 1
ATOM 537 N N . ASP A 1 71 ? 28.969 65.312 33.906 1 78.88 71 ASP A N 1
ATOM 538 C CA . ASP A 1 71 ? 29.016 66.688 34.219 1 78.88 71 ASP A CA 1
ATOM 539 C C . ASP A 1 71 ? 27.75 67.125 34.969 1 78.88 71 ASP A C 1
ATOM 541 O O . ASP A 1 71 ? 26.703 67.375 34.344 1 78.88 71 ASP A O 1
ATOM 545 N N . LEU A 1 72 ? 27.844 67.25 36.156 1 76.38 72 LEU A N 1
ATOM 546 C CA . LEU A 1 72 ? 26.719 67.562 37.031 1 76.38 72 LEU A CA 1
ATOM 547 C C . LEU A 1 72 ? 26.094 68.875 36.688 1 76.38 72 LEU A C 1
ATOM 549 O O . LEU A 1 72 ? 24.875 69.062 36.844 1 76.38 72 LEU A O 1
ATOM 553 N N . ARG A 1 73 ? 26.891 69.812 36.312 1 71.88 73 ARG A N 1
ATOM 554 C CA . ARG A 1 73 ? 26.359 71.125 35.938 1 71.88 73 ARG A CA 1
ATOM 555 C C . ARG A 1 73 ? 25.453 71.062 34.719 1 71.88 73 ARG A C 1
ATOM 557 O O . ARG A 1 73 ? 24.344 71.562 34.719 1 71.88 73 ARG A O 1
ATOM 564 N N . ILE A 1 74 ? 25.859 70.375 33.719 1 74.12 74 ILE A N 1
ATOM 565 C CA . ILE A 1 74 ? 25.062 70.25 32.531 1 74.12 74 ILE A CA 1
ATOM 566 C C . ILE A 1 74 ? 23.828 69.375 32.844 1 74.12 74 ILE A C 1
ATOM 568 O O . ILE A 1 74 ? 22.719 69.688 32.375 1 74.12 74 ILE A O 1
ATOM 572 N N . MET A 1 75 ? 24.078 68.438 33.688 1 73.31 75 MET A N 1
ATOM 573 C CA . MET A 1 75 ? 22.953 67.562 34.094 1 73.31 75 MET A CA 1
ATOM 574 C C . MET A 1 75 ? 21.906 68.438 34.844 1 73.31 75 MET A C 1
ATOM 576 O O . MET A 1 75 ? 20.703 68.25 34.625 1 73.31 75 MET A O 1
ATOM 580 N N . LYS A 1 76 ? 22.375 69.25 35.625 1 66.06 76 LYS A N 1
ATOM 581 C CA . LYS A 1 76 ? 21.469 70.125 36.312 1 66.06 76 LYS A CA 1
ATOM 582 C C . LYS A 1 76 ? 20.812 71.125 35.344 1 66.06 76 LYS A C 1
ATOM 584 O O . LYS A 1 76 ? 19.609 71.375 35.469 1 66.06 76 LYS A O 1
ATOM 589 N N . MET A 1 77 ? 21.547 71.562 34.438 1 63.91 77 MET A N 1
ATOM 590 C CA . MET A 1 77 ? 21 72.5 33.438 1 63.91 77 MET A CA 1
ATOM 591 C C . MET A 1 77 ? 19.969 71.812 32.562 1 63.91 77 MET A C 1
ATOM 593 O O . MET A 1 77 ? 18.922 72.375 32.281 1 63.91 77 MET A O 1
ATOM 597 N N . ILE A 1 78 ? 20.266 70.688 32.156 1 62.88 78 ILE A N 1
ATOM 598 C CA . ILE A 1 78 ? 19.312 69.875 31.375 1 62.88 78 ILE A CA 1
ATOM 599 C C . ILE A 1 78 ? 18.047 69.625 32.219 1 62.88 78 ILE A C 1
ATOM 601 O O . ILE A 1 78 ? 16.938 69.75 31.703 1 62.88 78 ILE A O 1
ATOM 605 N N . GLY A 1 79 ? 18.312 69.375 33.375 1 62.03 79 GLY A N 1
ATOM 606 C CA . GLY A 1 79 ? 17.203 69.25 34.312 1 62.03 79 GLY A CA 1
ATOM 607 C C . GLY A 1 79 ? 16.406 70.5 34.469 1 62.03 79 GLY A C 1
ATOM 608 O O . GLY A 1 79 ? 15.172 70.5 34.5 1 62.03 79 GLY A O 1
ATOM 609 N N . LEU A 1 80 ? 17.125 71.5 34.656 1 58.66 80 LEU A N 1
ATOM 610 C CA . LEU A 1 80 ? 16.484 72.812 34.812 1 58.66 80 LEU A CA 1
ATOM 611 C C . LEU A 1 80 ? 15.758 73.188 33.531 1 58.66 80 LEU A C 1
ATOM 613 O O . LEU A 1 80 ? 14.633 73.688 33.562 1 58.66 80 LEU A O 1
ATOM 617 N N . ILE A 1 81 ? 16.453 73.062 32.438 1 57.47 81 ILE A N 1
ATOM 618 C CA . ILE A 1 81 ? 15.82 73.438 31.172 1 57.47 81 ILE A CA 1
ATOM 619 C C . ILE A 1 81 ? 14.633 72.5 30.938 1 57.47 81 ILE A C 1
ATOM 621 O O . ILE A 1 81 ? 13.562 72.938 30.5 1 57.47 81 ILE A O 1
ATOM 625 N N . SER A 1 82 ? 14.922 71.312 31.234 1 59.5 82 SER A N 1
ATOM 626 C CA . SER A 1 82 ? 13.836 70.312 31.109 1 59.5 82 SER A CA 1
ATOM 627 C C . SER A 1 82 ? 12.703 70.625 32.094 1 59.5 82 SER A C 1
ATOM 629 O O . SER A 1 82 ? 11.531 70.562 31.719 1 59.5 82 SER A O 1
ATOM 631 N N . ASN A 1 83 ? 13.117 71 33.312 1 58.78 83 ASN A N 1
ATOM 632 C CA . ASN A 1 83 ? 12.133 71.375 34.312 1 58.78 83 ASN A CA 1
ATOM 633 C C . ASN A 1 83 ? 11.43 72.688 33.906 1 58.78 83 ASN A C 1
ATOM 635 O O . ASN A 1 83 ? 10.227 72.812 34.125 1 58.78 83 ASN A O 1
ATOM 639 N N . LYS A 1 84 ? 12.266 73.625 33.375 1 63.12 84 LYS A N 1
ATOM 640 C CA . LYS A 1 84 ? 11.656 74.875 32.906 1 63.12 84 LYS A CA 1
ATOM 641 C C . LYS A 1 84 ? 10.664 74.625 31.797 1 63.12 84 LYS A C 1
ATOM 643 O O . LYS A 1 84 ? 9.57 75.188 31.781 1 63.12 84 LYS A O 1
ATOM 648 N N . ILE A 1 85 ? 11.023 73.75 30.984 1 64.5 85 ILE A N 1
ATOM 649 C CA . ILE A 1 85 ? 10.164 73.562 29.828 1 64.5 85 ILE A CA 1
ATOM 650 C C . ILE A 1 85 ? 8.891 72.812 30.25 1 64.5 85 ILE A C 1
ATOM 652 O O . ILE A 1 85 ? 7.801 73.125 29.766 1 64.5 85 ILE A O 1
ATOM 656 N N . LYS A 1 86 ? 9.008 72 31.359 1 75.31 86 LYS A N 1
ATOM 657 C CA . LYS A 1 86 ? 7.867 71.25 31.797 1 75.31 86 LYS A CA 1
ATOM 658 C C . LYS A 1 86 ? 6.863 72.062 32.562 1 75.31 86 LYS A C 1
ATOM 660 O O . LYS A 1 86 ? 5.684 71.75 32.656 1 75.31 86 LYS A O 1
ATOM 665 N N . ASP A 1 87 ? 7.352 73.188 33 1 81.44 87 ASP A N 1
ATOM 666 C CA . ASP A 1 87 ? 6.488 74 33.844 1 81.44 87 ASP A CA 1
ATOM 667 C C . ASP A 1 87 ? 6.242 75.375 33.219 1 81.44 87 ASP A C 1
ATOM 669 O O . ASP A 1 87 ? 5.938 76.375 33.906 1 81.44 87 ASP A O 1
ATOM 673 N N . THR A 1 88 ? 6.488 75.438 31.844 1 85.94 88 THR A N 1
ATOM 674 C CA . THR A 1 88 ? 6.387 76.75 31.203 1 85.94 88 THR A CA 1
ATOM 675 C C . THR A 1 88 ? 5.289 76.75 30.141 1 85.94 88 THR A C 1
ATOM 677 O O . THR A 1 88 ? 5.145 75.812 29.391 1 85.94 88 THR A O 1
ATOM 680 N N . CYS A 1 89 ? 4.445 77.812 30.328 1 84.5 89 CYS A N 1
ATOM 681 C CA . CYS A 1 89 ? 3.428 78 29.297 1 84.5 89 CYS A CA 1
ATOM 682 C C . CYS A 1 89 ? 4.066 78.25 27.938 1 84.5 89 CYS A C 1
ATOM 684 O O . CYS A 1 89 ? 4.922 79.125 27.781 1 84.5 89 CYS A O 1
ATOM 686 N N . LEU A 1 90 ? 3.75 77.562 26.906 1 73.38 90 LEU A N 1
ATOM 687 C CA . LEU A 1 90 ? 4.336 77.688 25.562 1 73.38 90 LEU A CA 1
ATOM 688 C C . LEU A 1 90 ? 3.979 79 24.906 1 73.38 90 LEU A C 1
ATOM 690 O O . LEU A 1 90 ? 4.781 79.562 24.156 1 73.38 90 LEU A O 1
ATOM 694 N N . GLN A 1 91 ? 2.891 79.5 25.25 1 72.12 91 GLN A N 1
ATOM 695 C CA . GLN A 1 91 ? 2.4 80.688 24.609 1 72.12 91 GLN A CA 1
ATOM 696 C C . GLN A 1 91 ? 3.031 81.938 25.219 1 72.12 91 GLN A C 1
ATOM 698 O O . GLN A 1 91 ? 3.35 82.875 24.5 1 72.12 91 GLN A O 1
ATOM 703 N N . HIS A 1 92 ? 3.229 81.875 26.578 1 79.44 92 HIS A N 1
ATOM 704 C CA . HIS A 1 92 ? 3.631 83.125 27.266 1 79.44 92 HIS A CA 1
ATOM 705 C C . HIS A 1 92 ? 4.992 82.938 27.922 1 79.44 92 HIS A C 1
ATOM 707 O O . HIS A 1 92 ? 5.504 83.938 28.547 1 79.44 92 HIS A O 1
ATOM 713 N N . GLU A 1 93 ? 5.535 81.75 27.828 1 78.69 93 GLU A N 1
ATOM 714 C CA . GLU A 1 93 ? 6.855 81.438 28.375 1 78.69 93 GLU A CA 1
ATOM 715 C C . GLU A 1 93 ? 6.93 81.812 29.859 1 78.69 93 GLU A C 1
ATOM 717 O O . GLU A 1 93 ? 7.941 82.312 30.344 1 78.69 93 GLU A O 1
ATOM 722 N N . SER A 1 94 ? 5.82 81.75 30.531 1 84.44 94 SER A N 1
ATOM 723 C CA . SER A 1 94 ? 5.758 81.938 31.969 1 84.44 94 SER A CA 1
ATOM 724 C C . SER A 1 94 ? 5.41 80.688 32.719 1 84.44 94 SER A C 1
ATOM 726 O O . SER A 1 94 ? 4.945 79.688 32.094 1 84.44 94 SER A O 1
ATOM 728 N N . HIS A 1 95 ? 5.707 80.75 33.969 1 89.38 95 HIS A N 1
ATOM 729 C CA . HIS A 1 95 ? 5.477 79.562 34.781 1 89.38 95 HIS A CA 1
ATOM 730 C C . HIS A 1 95 ? 3.988 79.25 34.875 1 89.38 95 HIS A C 1
ATOM 732 O O . HIS A 1 95 ? 3.154 80.188 34.969 1 89.38 95 HIS A O 1
ATOM 738 N N . LEU A 1 96 ? 3.703 77.875 34.906 1 91.25 96 LEU A N 1
ATOM 739 C CA . LEU A 1 96 ? 2.334 77.438 35.031 1 91.25 96 LEU A CA 1
ATOM 740 C C . LEU A 1 96 ? 1.925 77.375 36.5 1 91.25 96 LEU A C 1
ATOM 742 O O . LEU A 1 96 ? 2.117 76.312 37.156 1 91.25 96 LEU A O 1
ATOM 746 N N . TYR A 1 97 ? 1.267 78.375 36.938 1 92.31 97 TYR A N 1
ATOM 747 C CA . TYR A 1 97 ? 0.939 78.438 38.375 1 92.31 97 TYR A CA 1
ATOM 748 C C . TYR A 1 97 ? -0.489 78 38.625 1 92.31 97 TYR A C 1
ATOM 750 O O . TYR A 1 97 ? -0.852 77.688 39.781 1 92.31 97 TYR A O 1
ATOM 758 N N . PHE A 1 98 ? -1.184 77.875 37.594 1 93.81 98 PHE A N 1
ATOM 759 C CA . PHE A 1 98 ? -2.613 77.688 37.781 1 93.81 98 PHE A CA 1
ATOM 760 C C . PHE A 1 98 ? -3.127 76.562 36.938 1 93.81 98 PHE A C 1
ATOM 762 O O . PHE A 1 98 ? -2.383 76 36.125 1 93.81 98 PHE A O 1
ATOM 769 N N . PHE A 1 99 ? -4.316 76.062 37.25 1 94.75 99 PHE A N 1
ATOM 770 C CA . PHE A 1 99 ? -5.012 75 36.562 1 94.75 99 PHE A CA 1
ATOM 771 C C . PHE A 1 99 ? -6.457 75.438 36.25 1 94.75 99 PHE A C 1
ATOM 773 O O . PHE A 1 99 ? -7.168 75.875 37.156 1 94.75 99 PHE A O 1
ATOM 780 N N . CYS A 1 100 ? -6.793 75.375 35.062 1 93.5 100 CYS A N 1
ATOM 781 C CA . CYS A 1 100 ? -8.18 75.625 34.688 1 93.5 100 CYS A CA 1
ATOM 782 C C . CYS A 1 100 ? -9.016 74.375 34.781 1 93.5 100 CYS A C 1
ATOM 784 O O . CYS A 1 100 ? -8.781 73.438 34.031 1 93.5 100 CYS A O 1
ATOM 786 N N . ALA A 1 101 ? -10.008 74.312 35.531 1 90 101 ALA A N 1
ATOM 787 C CA . ALA A 1 101 ? -10.812 73.125 35.781 1 90 101 ALA A CA 1
ATOM 788 C C . ALA A 1 101 ? -11.703 72.812 34.562 1 90 101 ALA A C 1
ATOM 790 O O . ALA A 1 101 ? -11.961 71.625 34.281 1 90 101 ALA A O 1
ATOM 791 N N . LYS A 1 102 ? -12.141 73.75 33.938 1 88.44 102 LYS A N 1
ATOM 792 C CA . LYS A 1 102 ? -13.023 73.625 32.781 1 88.44 102 LYS A CA 1
ATOM 793 C C . LYS A 1 102 ? -12.273 73 31.609 1 88.44 102 LYS A C 1
ATOM 795 O O . LYS A 1 102 ? -12.742 72 31 1 88.44 102 LYS A O 1
ATOM 800 N N . CYS A 1 103 ? -11.125 73.438 31.328 1 87.31 103 CYS A N 1
ATOM 801 C CA . CYS A 1 103 ? -10.344 73 30.172 1 87.31 103 CYS A CA 1
ATOM 802 C C . CYS A 1 103 ? -9.383 71.875 30.562 1 87.31 103 CYS A C 1
ATOM 804 O O . CYS A 1 103 ? -8.75 71.312 29.688 1 87.31 103 CYS A O 1
ATOM 806 N N . LYS A 1 104 ? -9.25 71.75 31.875 1 88.44 104 LYS A N 1
ATOM 807 C CA . LYS A 1 104 ? -8.406 70.688 32.438 1 88.44 104 LYS A CA 1
ATOM 808 C C . LYS A 1 104 ? -6.957 70.812 31.969 1 88.44 104 LYS A C 1
ATOM 810 O O . LYS A 1 104 ? -6.328 69.875 31.531 1 88.44 104 LYS A O 1
ATOM 815 N N . THR A 1 105 ? -6.461 72 32.031 1 88.62 105 THR A N 1
ATOM 816 C CA . THR A 1 105 ? -5.113 72.25 31.547 1 88.62 105 THR A CA 1
ATOM 817 C C . THR A 1 105 ? -4.402 73.25 32.469 1 88.62 105 THR A C 1
ATOM 819 O O . THR A 1 105 ? -5.027 74.188 33.031 1 88.62 105 THR A O 1
ATOM 822 N N . PRO A 1 106 ? -3.076 73.062 32.656 1 92.88 106 PRO A N 1
ATOM 823 C CA . PRO A 1 106 ? -2.287 74.062 33.406 1 92.88 106 PRO A CA 1
ATOM 824 C C . PRO A 1 106 ? -2.109 75.375 32.594 1 92.88 106 PRO A C 1
ATOM 826 O O . PRO A 1 106 ? -1.943 75.312 31.375 1 92.88 106 PRO A O 1
ATOM 829 N N . ILE A 1 107 ? -2.211 76.438 33.344 1 89.88 107 ILE A N 1
ATOM 830 C CA . ILE A 1 107 ? -2.129 77.75 32.656 1 89.88 107 ILE A CA 1
ATOM 831 C C . ILE A 1 107 ? -1.226 78.688 33.469 1 89.88 107 ILE A C 1
ATOM 833 O O . ILE A 1 107 ? -0.995 78.5 34.656 1 89.88 107 ILE A O 1
ATOM 837 N N . CYS A 1 108 ? -0.746 79.625 32.719 1 89.19 108 CYS A N 1
ATOM 838 C CA . CYS A 1 108 ? 0.104 80.625 33.344 1 89.19 108 CYS A CA 1
ATOM 839 C C . CYS A 1 108 ? -0.712 81.875 33.781 1 89.19 108 CYS A C 1
ATOM 841 O O . CYS A 1 108 ? -1.939 81.875 33.688 1 89.19 108 CYS A O 1
ATOM 843 N N . HIS A 1 109 ? -0.044 82.875 34.281 1 91.94 109 HIS A N 1
ATOM 844 C CA . HIS A 1 109 ? -0.713 84.062 34.781 1 91.94 109 HIS A CA 1
ATOM 845 C C . HIS A 1 109 ? -1.387 84.875 33.625 1 91.94 109 HIS A C 1
ATOM 847 O O . HIS A 1 109 ? -2.523 85.312 33.781 1 91.94 109 HIS A O 1
ATOM 853 N N . ASP A 1 110 ? -0.74 84.875 32.5 1 87.81 110 ASP A N 1
ATOM 854 C CA . ASP A 1 110 ? -1.273 85.625 31.375 1 87.81 110 ASP A CA 1
ATOM 855 C C . ASP A 1 110 ? -2.469 84.875 30.766 1 87.81 110 ASP A C 1
ATOM 857 O O . ASP A 1 110 ? -3.441 85.5 30.344 1 87.81 110 ASP A O 1
ATOM 861 N N . CYS A 1 111 ? -2.412 83.625 30.844 1 87.31 111 CYS A N 1
ATOM 862 C CA . CYS A 1 111 ? -3.488 82.812 30.281 1 87.31 111 CYS A CA 1
ATOM 863 C C . CYS A 1 111 ? -4.77 82.938 31.078 1 87.31 111 CYS A C 1
ATOM 865 O O . CYS A 1 111 ? -5.871 82.812 30.547 1 87.31 111 CYS A O 1
ATOM 867 N N . THR A 1 112 ? -4.703 83.25 32.344 1 88.62 112 THR A N 1
ATOM 868 C CA . THR A 1 112 ? -5.875 83.375 33.219 1 88.62 112 THR A CA 1
ATOM 869 C C . THR A 1 112 ? -6.762 84.562 32.719 1 88.62 112 THR A C 1
ATOM 871 O O . THR A 1 112 ? -7.988 84.5 32.844 1 88.62 112 THR A O 1
ATOM 874 N N . VAL A 1 113 ? -6.094 85.5 32.156 1 86.88 113 VAL A N 1
ATOM 875 C CA . VAL A 1 113 ? -6.82 86.688 31.781 1 86.88 113 VAL A CA 1
ATOM 876 C C . VAL A 1 113 ? -7.18 86.625 30.297 1 86.88 113 VAL A C 1
ATOM 878 O O . VAL A 1 113 ? -8.305 86.938 29.906 1 86.88 113 VAL A O 1
ATOM 881 N N . LEU A 1 114 ? -6.301 86.062 29.516 1 84.75 114 LEU A N 1
ATOM 882 C CA . LEU A 1 114 ? -6.438 86.188 28.062 1 84.75 114 LEU A CA 1
ATOM 883 C C . LEU A 1 114 ? -7.242 85 27.5 1 84.75 114 LEU A C 1
ATOM 885 O O . LEU A 1 114 ? -8.094 85.188 26.625 1 84.75 114 LEU A O 1
ATOM 889 N N . ASN A 1 115 ? -7.062 83.812 28 1 82.31 115 ASN A N 1
ATOM 890 C CA . ASN A 1 115 ? -7.602 82.625 27.328 1 82.31 115 ASN A CA 1
ATOM 891 C C . ASN A 1 115 ? -8.617 81.938 28.219 1 82.31 115 ASN A C 1
ATOM 893 O O . ASN A 1 115 ? -9.492 81.25 27.703 1 82.31 115 ASN A O 1
ATOM 897 N N . HIS A 1 116 ? -8.469 82.125 29.609 1 86.56 116 HIS A N 1
ATOM 898 C CA . HIS A 1 116 ? -9.32 81.438 30.547 1 86.56 116 HIS A CA 1
ATOM 899 C C . HIS A 1 116 ? -9.977 82.375 31.531 1 86.56 116 HIS A C 1
ATOM 901 O O . HIS A 1 116 ? -9.836 82.25 32.75 1 86.56 116 HIS A O 1
ATOM 907 N N . PRO A 1 117 ? -10.688 83.312 30.969 1 82.56 117 PRO A N 1
ATOM 908 C CA . PRO A 1 117 ? -11.281 84.312 31.859 1 82.56 117 PRO A CA 1
ATOM 909 C C . PRO A 1 117 ? -12.383 83.75 32.75 1 82.56 117 PRO A C 1
ATOM 911 O O . PRO A 1 117 ? -13.133 82.875 32.312 1 82.56 117 PRO A O 1
ATOM 914 N N . LYS A 1 118 ? -12.555 84.312 33.938 1 83.31 118 LYS A N 1
ATOM 915 C CA . LYS A 1 118 ? -13.539 83.875 34.938 1 83.31 118 LYS A CA 1
ATOM 916 C C . LYS A 1 118 ? -14.961 84.125 34.438 1 83.31 118 LYS A C 1
ATOM 918 O O . LYS A 1 118 ? -15.875 83.375 34.75 1 83.31 118 LYS A O 1
ATOM 923 N N . GLU A 1 119 ? -15.031 85 33.625 1 80.88 119 GLU A N 1
ATOM 924 C CA . GLU A 1 119 ? -16.344 85.375 33.094 1 80.88 119 GLU A CA 1
ATOM 925 C C . GLU A 1 119 ? -16.938 84.25 32.219 1 80.88 119 GLU A C 1
ATOM 927 O O . GLU A 1 119 ? -18.156 84.125 32.094 1 80.88 119 GLU A O 1
ATOM 932 N N . GLN A 1 120 ? -16.172 83.5 31.734 1 80.25 120 GLN A N 1
ATOM 933 C CA . GLN A 1 120 ? -16.609 82.438 30.859 1 80.25 120 GLN A CA 1
ATOM 934 C C . GLN A 1 120 ? -16.656 81.125 31.594 1 80.25 120 GLN A C 1
ATOM 936 O O . GLN A 1 120 ? -16.438 80.062 31 1 80.25 120 GLN A O 1
ATOM 941 N N . LYS A 1 121 ? -16.75 81.188 32.906 1 87.5 121 LYS A N 1
ATOM 942 C CA . LYS A 1 121 ? -16.969 80 33.781 1 87.5 121 LYS A CA 1
ATOM 943 C C . LYS A 1 121 ? -15.703 79.125 33.875 1 87.5 121 LYS A C 1
ATOM 945 O O . LYS A 1 121 ? -15.789 77.938 34 1 87.5 121 LYS A O 1
ATOM 950 N N . HIS A 1 122 ? -14.539 79.625 33.688 1 87.06 122 HIS A N 1
ATOM 951 C CA . HIS A 1 122 ? -13.289 78.938 33.906 1 87.06 122 HIS A CA 1
ATOM 952 C C . HIS A 1 122 ? -12.898 79 35.375 1 87.06 122 HIS A C 1
ATOM 954 O O . HIS A 1 122 ? -12.672 80.125 35.906 1 87.06 122 HIS A O 1
ATOM 960 N N . ALA A 1 123 ? -13.078 77.875 36.062 1 89.19 123 ALA A N 1
ATOM 961 C CA . ALA A 1 123 ? -12.641 77.812 37.438 1 89.19 123 ALA A CA 1
ATOM 962 C C . ALA A 1 123 ? -11.141 77.562 37.531 1 89.19 123 ALA A C 1
ATOM 964 O O . ALA A 1 123 ? -10.664 76.5 37.125 1 89.19 123 ALA A O 1
ATOM 965 N N . ILE A 1 124 ? -10.477 78.625 38.125 1 93.12 124 ILE A N 1
ATOM 966 C CA . ILE A 1 124 ? -9.023 78.5 38.156 1 93.12 124 ILE A CA 1
ATOM 967 C C . ILE A 1 124 ? -8.562 78.25 39.594 1 93.12 124 ILE A C 1
ATOM 969 O O . ILE A 1 124 ? -9.016 78.875 40.531 1 93.12 124 ILE A O 1
ATOM 973 N N . ILE A 1 125 ? -7.77 77.25 39.688 1 93.81 125 ILE A N 1
ATOM 974 C CA . ILE A 1 125 ? -7.188 76.875 40.969 1 93.81 125 ILE A CA 1
ATOM 975 C C . ILE A 1 125 ? -5.664 76.875 40.875 1 93.81 125 ILE A C 1
ATOM 977 O O . ILE A 1 125 ? -5.113 76.938 39.75 1 93.81 125 ILE A O 1
ATOM 981 N N . GLU A 1 126 ? -5 76.812 42.094 1 94.75 126 GLU A N 1
ATOM 982 C CA . GLU A 1 126 ? -3.545 76.688 42.094 1 94.75 126 GLU A CA 1
ATOM 983 C C . GLU A 1 126 ? -3.109 75.375 41.594 1 94.75 126 GLU A C 1
ATOM 985 O O . GLU A 1 126 ? -3.77 74.312 41.844 1 94.75 126 GLU A O 1
ATOM 990 N N . ILE A 1 127 ? -2.008 75.312 40.969 1 93.31 127 ILE A N 1
ATOM 991 C CA . ILE A 1 127 ? -1.528 74.062 40.344 1 93.31 127 ILE A CA 1
ATOM 992 C C . ILE A 1 127 ? -1.263 73 41.438 1 93.31 127 ILE A C 1
ATOM 994 O O . ILE A 1 127 ? -1.502 71.812 41.219 1 93.31 127 ILE A O 1
ATOM 998 N N . SER A 1 128 ? -0.755 73.438 42.531 1 92.06 128 SER A N 1
ATOM 999 C CA . SER A 1 128 ? -0.497 72.5 43.656 1 92.06 128 SER A CA 1
ATOM 1000 C C . SER A 1 128 ? -1.783 71.875 44.125 1 92.06 128 SER A C 1
ATOM 1002 O O . SER A 1 128 ? -1.799 70.625 44.406 1 92.06 128 SER A O 1
ATOM 1004 N N . GLU A 1 129 ? -2.822 72.625 44.125 1 94.38 129 GLU A N 1
ATOM 1005 C CA . GLU A 1 129 ? -4.121 72.125 44.531 1 94.38 129 GLU A CA 1
ATOM 1006 C C . GLU A 1 129 ? -4.656 71.125 43.469 1 94.38 129 GLU A C 1
ATOM 1008 O O . GLU A 1 129 ? -5.242 70.125 43.812 1 94.38 129 GLU A O 1
ATOM 1013 N N . ALA A 1 130 ? -4.418 71.5 42.281 1 93.69 130 ALA A N 1
ATOM 1014 C CA . ALA A 1 130 ? -4.832 70.625 41.188 1 93.69 130 ALA A CA 1
ATOM 1015 C C . ALA A 1 130 ? -4.137 69.25 41.281 1 93.69 130 ALA A C 1
ATOM 1017 O O . ALA A 1 130 ? -4.777 68.188 41.156 1 93.69 130 ALA A O 1
ATOM 1018 N N . PHE A 1 131 ? -2.912 69.188 41.531 1 93.62 131 PHE A N 1
ATOM 1019 C CA . PHE A 1 131 ? -2.152 67.938 41.656 1 93.62 131 PHE A CA 1
ATOM 1020 C C . PHE A 1 131 ? -2.664 67.125 42.844 1 93.62 131 PHE A C 1
ATOM 1022 O O . PHE A 1 131 ? -2.748 65.938 42.75 1 93.62 131 PHE A O 1
ATOM 1029 N N . GLU A 1 132 ? -2.955 67.812 43.906 1 93.88 132 GLU A N 1
ATOM 1030 C CA . GLU A 1 132 ? -3.492 67.125 45.062 1 93.88 132 GLU A CA 1
ATOM 1031 C C . GLU A 1 132 ? -4.836 66.438 44.75 1 93.88 132 GLU A C 1
ATOM 1033 O O . GLU A 1 132 ? -5.098 65.312 45.156 1 93.88 132 GLU A O 1
ATOM 1038 N N . ASN A 1 133 ? -5.688 67.125 44 1 93.81 133 ASN A N 1
ATOM 1039 C CA . ASN A 1 133 ? -7.004 66.625 43.625 1 93.81 133 ASN A CA 1
ATOM 1040 C C . ASN A 1 133 ? -6.895 65.5 42.625 1 93.81 133 ASN A C 1
ATOM 1042 O O . ASN A 1 133 ? -7.695 64.562 42.656 1 93.81 133 ASN A O 1
ATOM 1046 N N . TYR A 1 134 ? -5.82 65.562 41.781 1 94.62 134 TYR A N 1
ATOM 1047 C CA . TYR A 1 134 ? -5.707 64.562 40.688 1 94.62 134 TYR A CA 1
ATOM 1048 C C . TYR A 1 134 ? -4.844 63.406 41.125 1 94.62 134 TYR A C 1
ATOM 1050 O O . TYR A 1 134 ? -4.855 62.375 40.469 1 94.62 134 TYR A O 1
ATOM 1058 N N . ALA A 1 135 ? -4.148 63.5 42.188 1 93.81 135 ALA A N 1
ATOM 1059 C CA . ALA A 1 135 ? -3.232 62.438 42.625 1 93.81 135 ALA A CA 1
ATOM 1060 C C . ALA A 1 135 ? -3.955 61.125 42.781 1 93.81 135 ALA A C 1
ATOM 1062 O O . ALA A 1 135 ? -3.537 60.094 42.188 1 93.81 135 ALA A O 1
ATOM 1063 N N . PRO A 1 136 ? -5.102 61.125 43.469 1 95.44 136 PRO A N 1
ATOM 1064 C CA . PRO A 1 136 ? -5.801 59.844 43.562 1 95.44 136 PRO A CA 1
ATOM 1065 C C . PRO A 1 136 ? -6.309 59.344 42.219 1 95.44 136 PRO A C 1
ATOM 1067 O O . PRO A 1 136 ? -6.355 58.125 42 1 95.44 136 PRO A O 1
ATOM 1070 N N . LYS A 1 137 ? -6.668 60.219 41.312 1 94.38 137 LYS A N 1
ATOM 1071 C CA . LYS A 1 137 ? -7.133 59.844 39.969 1 94.38 137 LYS A CA 1
ATOM 1072 C C . LYS A 1 137 ? -6.004 59.25 39.125 1 94.38 137 LYS A C 1
ATOM 1074 O O . LYS A 1 137 ? -6.215 58.281 38.406 1 94.38 137 LYS A O 1
ATOM 1079 N N . PHE A 1 138 ? -4.789 59.844 39.312 1 95 138 PHE A N 1
ATOM 1080 C CA . PHE A 1 138 ? -3.613 59.312 38.625 1 95 138 PHE A CA 1
ATOM 1081 C C . PHE A 1 138 ? -3.316 57.875 39.094 1 95 138 PHE A C 1
ATOM 1083 O O . PHE A 1 138 ? -3.088 57 38.281 1 95 138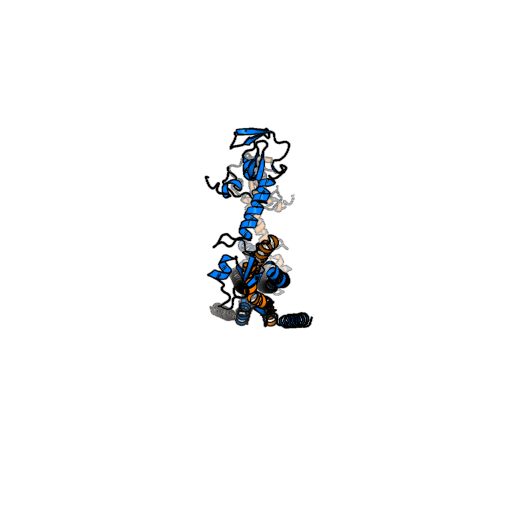 PHE A O 1
ATOM 1090 N N . ASP A 1 139 ? -3.4 57.719 40.375 1 95.75 139 ASP A N 1
ATOM 1091 C CA . ASP A 1 139 ? -3.139 56.375 40.938 1 95.75 139 ASP A CA 1
ATOM 1092 C C . ASP A 1 139 ? -4.168 55.375 40.469 1 95.75 139 ASP A C 1
ATOM 1094 O O . ASP A 1 139 ? -3.814 54.25 40.125 1 95.75 139 ASP A O 1
ATOM 1098 N N . ALA A 1 140 ? -5.418 55.781 40.469 1 95.06 140 ALA A N 1
ATOM 1099 C CA . ALA A 1 140 ? -6.496 54.906 40.031 1 95.06 140 ALA A CA 1
ATOM 1100 C C . ALA A 1 140 ? -6.324 54.5 38.562 1 95.06 140 ALA A C 1
ATOM 1102 O O . ALA A 1 140 ? -6.535 53.344 38.219 1 95.06 140 ALA A O 1
ATOM 1103 N N . LEU A 1 141 ? -5.883 55.438 37.781 1 94.31 141 LEU A N 1
ATOM 1104 C CA . LEU A 1 141 ? -5.695 55.188 36.344 1 94.31 141 LEU A CA 1
ATOM 1105 C C . LEU A 1 141 ? -4.551 54.219 36.125 1 94.31 141 LEU A C 1
ATOM 1107 O O . LEU A 1 141 ? -4.652 53.312 35.281 1 94.31 141 LEU A O 1
ATOM 1111 N N . GLU A 1 142 ? -3.492 54.375 36.875 1 94.44 142 GLU A N 1
ATOM 1112 C CA . GLU A 1 142 ? -2.354 53.469 36.75 1 94.44 142 GLU A CA 1
ATOM 1113 C C . GLU A 1 142 ? -2.738 52.031 37.156 1 94.44 142 GLU A C 1
ATOM 1115 O O . GLU A 1 142 ? -2.369 51.062 36.5 1 94.44 142 GLU A O 1
ATOM 1120 N N . ARG A 1 143 ? -3.459 51.938 38.25 1 94.88 143 ARG A N 1
ATOM 1121 C CA . ARG A 1 143 ? -3.918 50.625 38.688 1 94.88 143 ARG A CA 1
ATOM 1122 C C . ARG A 1 143 ? -4.844 50 37.656 1 94.88 143 ARG A C 1
ATOM 1124 O O . ARG A 1 143 ? -4.738 48.812 37.375 1 94.88 143 ARG A O 1
ATOM 1131 N N . PHE A 1 144 ? -5.691 50.812 37.125 1 92.56 144 PHE A N 1
ATOM 1132 C CA . PHE A 1 144 ? -6.602 50.344 36.062 1 92.56 144 PHE A CA 1
ATOM 1133 C C . PHE A 1 144 ? -5.824 49.844 34.875 1 92.56 144 PHE A C 1
ATOM 1135 O O . PHE A 1 144 ? -6.066 48.719 34.406 1 92.56 144 PHE A O 1
ATOM 1142 N N . GLY A 1 145 ? -4.879 50.688 34.438 1 93 145 GLY A N 1
ATOM 1143 C CA . GLY A 1 145 ? -4.066 50.25 33.312 1 93 145 GLY A CA 1
ATOM 1144 C C . GLY A 1 145 ? -3.352 48.938 33.531 1 93 145 GLY A C 1
ATOM 1145 O O . GLY A 1 145 ? -3.314 48.094 32.625 1 93 145 GLY A O 1
ATOM 1146 N N . GLN A 1 146 ? -2.846 48.781 34.719 1 94.56 146 GLN A N 1
ATOM 1147 C CA . GLN A 1 146 ? -2.137 47.531 35.062 1 94.56 146 GLN A CA 1
ATOM 1148 C C . GLN A 1 146 ? -3.084 46.344 35.062 1 94.56 146 GLN A C 1
ATOM 1150 O O . GLN A 1 146 ? -2.752 45.281 34.562 1 94.56 146 GLN A O 1
ATOM 1155 N N . SER A 1 147 ? -4.227 46.5 35.656 1 93.06 147 SER A N 1
ATOM 1156 C CA . SER A 1 147 ? -5.203 45.406 35.75 1 93.06 147 SER A CA 1
ATOM 1157 C C . SER A 1 147 ? -5.66 44.969 34.344 1 93.06 147 SER A C 1
ATOM 1159 O O . SER A 1 147 ? -5.777 43.781 34.062 1 93.06 147 SER A O 1
ATOM 1161 N N . VAL A 1 148 ? -5.871 45.938 33.469 1 92.75 148 VAL A N 1
ATOM 1162 C CA . VAL A 1 148 ? -6.309 45.656 32.125 1 92.75 148 VAL A CA 1
ATOM 1163 C C . VAL A 1 148 ? -5.195 44.906 31.375 1 92.75 148 VAL A C 1
ATOM 1165 O O . VAL A 1 148 ? -5.453 43.906 30.688 1 92.75 148 VAL A O 1
ATOM 1168 N N . ALA A 1 149 ? -4 45.406 31.547 1 93.69 149 ALA A N 1
ATOM 1169 C CA . ALA A 1 149 ? -2.857 44.781 30.906 1 93.69 149 ALA A CA 1
ATOM 1170 C C . ALA A 1 149 ? -2.719 43.312 31.344 1 93.69 149 ALA A C 1
ATOM 1172 O O . ALA A 1 149 ? -2.51 42.438 30.516 1 93.69 149 ALA A O 1
ATOM 1173 N N . ASP A 1 150 ? -2.877 43.094 32.562 1 94.19 150 ASP A N 1
ATOM 1174 C CA . ASP A 1 150 ? -2.773 41.75 33.094 1 94.19 150 ASP A CA 1
ATOM 1175 C C . ASP A 1 150 ? -3.885 40.844 32.562 1 94.19 150 ASP A C 1
ATOM 1177 O O . ASP A 1 150 ? -3.643 39.688 32.219 1 94.19 150 ASP A O 1
ATOM 1181 N N . ALA A 1 151 ? -5.105 41.344 32.5 1 90.5 151 ALA A N 1
ATOM 1182 C CA . ALA A 1 151 ? -6.234 40.594 31.969 1 90.5 151 ALA A CA 1
ATOM 1183 C C . ALA A 1 151 ? -5.996 40.219 30.5 1 90.5 151 ALA A C 1
ATOM 1185 O O . ALA A 1 151 ? -6.309 39.125 30.094 1 90.5 151 ALA A O 1
ATOM 1186 N N . MET A 1 152 ? -5.418 41.125 29.734 1 91.25 152 MET A N 1
ATOM 1187 C CA . MET A 1 152 ? -5.125 40.875 28.328 1 91.25 152 MET A CA 1
ATOM 1188 C C . MET A 1 152 ? -4.043 39.812 28.188 1 91.25 152 MET A C 1
ATOM 1190 O O . MET A 1 152 ? -4.109 38.969 27.297 1 91.25 152 MET A O 1
ATOM 1194 N N . LYS A 1 153 ? -3.041 39.812 29.094 1 94.12 153 LYS A N 1
ATOM 1195 C CA . LYS A 1 153 ? -1.993 38.781 29.062 1 94.12 153 LYS A CA 1
ATOM 1196 C C . LYS A 1 153 ? -2.568 37.406 29.344 1 94.12 153 LYS A C 1
ATOM 1198 O O . LYS A 1 153 ? -2.168 36.438 28.719 1 94.12 153 LYS A O 1
ATOM 1203 N N . VAL A 1 154 ? -3.492 37.312 30.234 1 92.19 154 VAL A N 1
ATOM 1204 C CA . VAL A 1 154 ? -4.129 36.031 30.562 1 92.19 154 VAL A CA 1
ATOM 1205 C C . VAL A 1 154 ? -4.914 35.531 29.359 1 92.19 154 VAL A C 1
ATOM 1207 O O . VAL A 1 154 ? -4.879 34.344 29.031 1 92.19 154 VAL A O 1
ATOM 1210 N N . LYS A 1 155 ? -5.652 36.438 28.672 1 89.75 155 LYS A N 1
ATOM 1211 C CA . LYS A 1 155 ? -6.406 36.062 27.484 1 89.75 155 LYS A CA 1
ATOM 1212 C C . LYS A 1 155 ? -5.484 35.531 26.391 1 89.75 155 LYS A C 1
ATOM 1214 O O . LYS A 1 155 ? -5.801 34.562 25.734 1 89.75 155 LYS A O 1
ATOM 1219 N N . ILE A 1 156 ? -4.34 36.156 26.25 1 91.94 156 ILE A N 1
ATOM 1220 C CA . ILE A 1 156 ? -3.365 35.719 25.25 1 91.94 156 ILE A CA 1
ATOM 1221 C C . ILE A 1 156 ? -2.852 34.344 25.594 1 91.94 156 ILE A C 1
ATOM 1223 O O . ILE A 1 156 ? -2.76 33.469 24.719 1 91.94 156 ILE A O 1
ATOM 1227 N N . GLU A 1 157 ? -2.561 34.156 26.844 1 92.88 157 GLU A N 1
ATOM 1228 C CA . GLU A 1 157 ? -2.088 32.844 27.266 1 92.88 157 GLU A CA 1
ATOM 1229 C C . GLU A 1 157 ? -3.152 31.766 27.062 1 92.88 157 GLU A C 1
ATOM 1231 O O . GLU A 1 157 ? -2.836 30.625 26.672 1 92.88 157 GLU A O 1
ATOM 1236 N N . THR A 1 158 ? -4.406 32.062 27.328 1 90 158 THR A N 1
ATOM 1237 C CA . THR A 1 158 ? -5.504 31.125 27.094 1 90 158 THR A CA 1
ATOM 1238 C C . THR A 1 158 ? -5.578 30.734 25.625 1 90 158 THR A C 1
ATOM 1240 O O . THR A 1 158 ? -5.703 29.547 25.312 1 90 158 THR A O 1
ATOM 1243 N N . TYR A 1 159 ? -5.426 31.734 24.719 1 90.31 159 TYR A N 1
ATOM 1244 C CA . TYR A 1 159 ? -5.457 31.453 23.297 1 90.31 159 TYR A CA 1
ATOM 1245 C C . TYR A 1 159 ? -4.27 30.594 22.875 1 90.31 159 TYR A C 1
ATOM 1247 O O . TYR A 1 159 ? -4.414 29.688 22.047 1 90.31 159 TYR A O 1
ATOM 1255 N N . LYS A 1 160 ? -3.15 30.875 23.469 1 93.19 160 LYS A N 1
ATOM 1256 C CA . LYS A 1 160 ? -1.971 30.078 23.156 1 93.19 160 LYS A CA 1
ATOM 1257 C C . LYS A 1 160 ? -2.16 28.625 23.625 1 93.19 160 LYS A C 1
ATOM 1259 O O . LYS A 1 160 ? -1.752 27.703 22.922 1 93.19 160 LYS A O 1
ATOM 1264 N N . ASN A 1 161 ? -2.775 28.422 24.734 1 92.69 161 ASN A N 1
ATOM 1265 C CA . ASN A 1 161 ? -3.072 27.078 25.234 1 92.69 161 ASN A CA 1
ATOM 1266 C C . ASN A 1 161 ? -4.09 26.375 24.344 1 92.69 161 ASN A C 1
ATOM 1268 O O . ASN A 1 161 ? -3.977 25.172 24.094 1 92.69 161 ASN A O 1
ATOM 1272 N N . GLU A 1 162 ? -5.082 27.125 23.891 1 91 162 GLU A N 1
ATOM 1273 C CA . GLU A 1 162 ? -6.062 26.547 22.969 1 91 162 GLU A CA 1
ATOM 1274 C C . GLU A 1 162 ? -5.402 26.094 21.672 1 91 162 GLU A C 1
ATOM 1276 O O . GLU A 1 162 ? -5.773 25.062 21.109 1 91 162 GLU A O 1
ATOM 1281 N N . LEU A 1 163 ? -4.422 26.891 21.25 1 93.06 163 LEU A N 1
ATOM 1282 C CA . LEU A 1 163 ? -3.688 26.516 20.047 1 93.06 163 LEU A CA 1
ATOM 1283 C C . LEU A 1 163 ? -2.908 25.234 20.25 1 93.06 163 LEU A C 1
ATOM 1285 O O . LEU A 1 163 ? -2.875 24.375 19.359 1 93.06 163 LEU A O 1
ATOM 1289 N N . ASN A 1 164 ? -2.367 25.062 21.391 1 94.94 164 ASN A N 1
ATOM 1290 C CA . ASN A 1 164 ? -1.656 23.844 21.719 1 94.94 164 ASN A CA 1
ATOM 1291 C C . ASN A 1 164 ? -2.602 22.641 21.781 1 94.94 164 ASN A C 1
ATOM 1293 O O . ASN A 1 164 ? -2.271 21.562 21.297 1 94.94 164 ASN A O 1
ATOM 1297 N N . ASP A 1 165 ? -3.756 22.844 22.391 1 92.94 165 ASP A N 1
ATOM 1298 C CA . ASP A 1 165 ? -4.758 21.797 22.469 1 92.94 165 ASP A CA 1
ATOM 1299 C C . ASP A 1 165 ? -5.238 21.391 21.078 1 92.94 165 ASP A C 1
ATOM 1301 O O . ASP A 1 165 ? -5.449 20.219 20.797 1 92.94 165 ASP A O 1
ATOM 1305 N N . LEU A 1 166 ? -5.414 22.391 20.281 1 93.25 166 LEU A N 1
ATOM 1306 C CA . LEU A 1 166 ? -5.844 22.141 18.906 1 93.25 166 LEU A CA 1
ATOM 1307 C C . LEU A 1 166 ? -4.812 21.312 18.156 1 93.25 166 LEU A C 1
ATOM 1309 O O . LEU A 1 166 ? -5.172 20.391 17.422 1 93.25 166 LEU A O 1
ATOM 1313 N N . GLU A 1 167 ? -3.549 21.578 18.391 1 94.75 167 GLU A N 1
ATOM 1314 C CA . GLU A 1 167 ? -2.482 20.828 17.734 1 94.75 167 GLU A CA 1
ATOM 1315 C C . GLU A 1 167 ? -2.461 19.375 18.203 1 94.75 167 GLU A C 1
ATOM 1317 O O . GLU A 1 167 ? -2.268 18.453 17.406 1 94.75 167 GLU A O 1
ATOM 1322 N N . ARG A 1 168 ? -2.635 19.156 19.469 1 95.69 168 ARG A N 1
ATOM 1323 C CA . ARG A 1 168 ? -2.689 17.812 20.016 1 95.69 168 ARG A CA 1
ATOM 1324 C C . ARG A 1 168 ? -3.875 17.047 19.438 1 95.69 168 ARG A C 1
ATOM 1326 O O . ARG A 1 168 ? -3.736 15.883 19.047 1 95.69 168 ARG A O 1
ATOM 1333 N N . ALA A 1 169 ? -5.055 17.719 19.422 1 94.06 169 ALA A N 1
ATOM 1334 C CA . ALA A 1 169 ? -6.25 17.094 18.859 1 94.06 169 ALA A CA 1
ATOM 1335 C C . ALA A 1 169 ? -6.047 16.734 17.391 1 94.06 169 ALA A C 1
ATOM 1337 O O . ALA A 1 169 ? -6.512 15.695 16.922 1 94.06 169 ALA A O 1
ATOM 1338 N N . HIS A 1 170 ? -5.348 17.625 16.688 1 95.31 170 HIS A N 1
ATOM 1339 C CA . HIS A 1 170 ? -5.051 17.406 15.281 1 95.31 170 HIS A CA 1
ATOM 1340 C C . HIS A 1 170 ? -4.191 16.156 15.094 1 95.31 170 HIS A C 1
ATOM 1342 O O . HIS A 1 170 ? -4.48 15.312 14.234 1 95.31 170 HIS A O 1
ATOM 1348 N N . ARG A 1 171 ? -3.174 16.016 15.867 1 96.62 171 ARG A N 1
ATOM 1349 C CA . ARG A 1 171 ? -2.285 14.852 15.789 1 96.62 171 ARG A CA 1
ATOM 1350 C C . ARG A 1 171 ? -3.045 13.562 16.078 1 96.62 171 ARG A C 1
ATOM 1352 O O . ARG A 1 171 ? -2.873 12.562 15.367 1 96.62 171 ARG A O 1
ATOM 1359 N N . ASN A 1 172 ? -3.885 13.594 17.078 1 96.56 172 ASN A N 1
ATOM 1360 C CA . ASN A 1 172 ? -4.68 12.422 17.422 1 96.56 172 ASN A CA 1
ATOM 1361 C C . ASN A 1 172 ? -5.641 12.047 16.297 1 96.56 172 ASN A C 1
ATOM 1363 O O . ASN A 1 172 ? -5.781 10.867 15.953 1 96.56 172 ASN A O 1
ATOM 1367 N N . LEU A 1 173 ? -6.27 13.078 15.789 1 97.06 173 LEU A N 1
ATOM 1368 C CA . LEU A 1 173 ? -7.219 12.852 14.703 1 97.06 173 LEU A CA 1
ATOM 1369 C C . LEU A 1 173 ? -6.52 12.25 13.484 1 97.06 173 LEU A C 1
ATOM 1371 O O . LEU A 1 173 ? -7.016 11.289 12.891 1 97.06 173 LEU A O 1
ATOM 1375 N N . LYS A 1 174 ? -5.379 12.789 13.156 1 97.31 174 LYS A N 1
ATOM 1376 C CA . LYS A 1 174 ? -4.582 12.258 12.047 1 97.31 174 LYS A CA 1
ATOM 1377 C C . LYS A 1 174 ? -4.195 10.805 12.297 1 97.31 174 LYS A C 1
ATOM 1379 O O . LYS A 1 174 ? -4.258 9.977 11.391 1 97.31 174 LYS A O 1
ATOM 1384 N N . GLY A 1 175 ? -3.803 10.508 13.461 1 97.62 175 GLY A N 1
ATOM 1385 C CA . GLY A 1 175 ? -3.469 9.148 13.844 1 97.62 175 GLY A CA 1
ATOM 1386 C C . GLY A 1 175 ? -4.641 8.188 13.734 1 97.62 175 GLY A C 1
ATOM 1387 O O . GLY A 1 175 ? -4.496 7.074 13.234 1 97.62 175 GLY A O 1
ATOM 1388 N N . ASP A 1 176 ? -5.762 8.633 14.195 1 97.25 176 ASP A N 1
ATOM 1389 C CA . ASP A 1 176 ? -6.961 7.805 14.141 1 97.25 176 ASP A CA 1
ATOM 1390 C C . ASP A 1 176 ? -7.352 7.492 12.695 1 97.25 176 ASP A C 1
ATOM 1392 O O . ASP A 1 176 ? -7.695 6.352 12.375 1 97.25 176 ASP A O 1
ATOM 1396 N N . ILE A 1 177 ? -7.312 8.508 11.859 1 97.62 177 ILE A N 1
ATOM 1397 C CA . ILE A 1 177 ? -7.637 8.328 10.453 1 97.62 177 ILE A CA 1
ATOM 1398 C C . ILE A 1 177 ? -6.672 7.316 9.828 1 97.62 177 ILE A C 1
ATOM 1400 O O . ILE A 1 177 ? -7.098 6.355 9.18 1 97.62 177 ILE A O 1
ATOM 1404 N N . SER A 1 178 ? -5.402 7.508 10.031 1 97.69 178 SER A N 1
ATOM 1405 C CA . SER A 1 178 ? -4.383 6.625 9.477 1 97.69 178 SER A CA 1
ATOM 1406 C C . SER A 1 178 ? -4.566 5.191 9.969 1 97.69 178 SER A C 1
ATOM 1408 O O . SER A 1 178 ? -4.438 4.246 9.188 1 97.69 178 SER A O 1
ATOM 1410 N N . TYR A 1 179 ? -4.812 5.016 11.273 1 97.75 179 TYR A N 1
ATOM 1411 C CA . TYR A 1 179 ? -4.984 3.695 11.867 1 97.75 179 TYR A CA 1
ATOM 1412 C C . TYR A 1 179 ? -6.16 2.959 11.227 1 97.75 179 TYR A C 1
ATOM 1414 O O . TYR A 1 179 ? -6.035 1.794 10.844 1 97.75 179 TYR A O 1
ATOM 1422 N N . LYS A 1 180 ? -7.242 3.654 11.156 1 97.25 180 LYS A N 1
ATOM 1423 C CA . LYS A 1 180 ? -8.445 3.021 10.633 1 97.25 180 LYS A CA 1
ATOM 1424 C C . LYS A 1 180 ? -8.258 2.607 9.172 1 97.25 180 LYS A C 1
ATOM 1426 O O . LYS A 1 180 ? -8.594 1.484 8.789 1 97.25 180 LYS A O 1
ATOM 1431 N N . PHE A 1 181 ? -7.691 3.457 8.367 1 98 181 PHE A N 1
ATOM 1432 C CA . PHE A 1 181 ? -7.52 3.152 6.953 1 98 181 PHE A CA 1
ATOM 1433 C C . PHE A 1 181 ? -6.438 2.096 6.758 1 98 181 PHE A C 1
ATOM 1435 O O . PHE A 1 181 ? -6.5 1.307 5.812 1 98 181 PHE A O 1
ATOM 1442 N N . ARG A 1 182 ? -5.461 2.055 7.645 1 97.62 182 ARG A N 1
ATOM 1443 C CA . ARG A 1 182 ? -4.5 0.957 7.629 1 97.62 182 ARG A CA 1
ATOM 1444 C C . ARG A 1 182 ? -5.188 -0.378 7.895 1 97.62 182 ARG A C 1
ATOM 1446 O O . ARG A 1 182 ? -4.852 -1.39 7.277 1 97.62 182 ARG A O 1
ATOM 1453 N N . TYR A 1 183 ? -6.09 -0.312 8.781 1 98 183 TYR A N 1
ATOM 1454 C CA . TYR A 1 183 ? -6.859 -1.514 9.094 1 98 183 TYR A CA 1
ATOM 1455 C C . TYR A 1 183 ? -7.668 -1.971 7.883 1 98 183 TYR A C 1
ATOM 1457 O O . TYR A 1 183 ? -7.66 -3.152 7.531 1 98 183 TYR A O 1
ATOM 1465 N N . TYR A 1 184 ? -8.328 -1.027 7.215 1 97.5 184 TYR A N 1
ATOM 1466 C CA . TYR A 1 184 ? -9.078 -1.352 6.008 1 97.5 184 TYR A CA 1
ATOM 1467 C C . TYR A 1 184 ? -8.172 -1.977 4.949 1 97.5 184 TYR A C 1
ATOM 1469 O O . TYR A 1 184 ? -8.523 -2.994 4.348 1 97.5 184 TYR A O 1
ATOM 1477 N N . ARG A 1 185 ? -7.059 -1.372 4.746 1 97.31 185 ARG A N 1
ATOM 1478 C CA . ARG A 1 185 ? -6.109 -1.849 3.742 1 97.31 185 ARG A CA 1
ATOM 1479 C C . ARG A 1 185 ? -5.625 -3.254 4.074 1 97.31 185 ARG A C 1
ATOM 1481 O O . ARG A 1 185 ? -5.457 -4.086 3.184 1 97.31 185 ARG A O 1
ATOM 1488 N N . SER A 1 186 ? -5.402 -3.5 5.344 1 98 186 SER A N 1
ATOM 1489 C CA . SER A 1 186 ? -4.938 -4.816 5.762 1 98 186 SER A CA 1
ATOM 1490 C C . SER A 1 186 ? -5.992 -5.887 5.496 1 98 186 SER A C 1
ATOM 1492 O O . SER A 1 186 ? -5.66 -7.004 5.094 1 98 186 SER A O 1
ATOM 1494 N N . LEU A 1 187 ? -7.23 -5.551 5.75 1 97.81 187 LEU A N 1
ATOM 1495 C CA . LEU A 1 187 ? -8.32 -6.488 5.48 1 97.81 187 LEU A CA 1
ATOM 1496 C C . LEU A 1 187 ? -8.414 -6.789 3.99 1 97.81 187 LEU A C 1
ATOM 1498 O O . LEU A 1 187 ? -8.586 -7.945 3.598 1 97.81 187 LEU A O 1
ATOM 1502 N N . LEU A 1 188 ? -8.242 -5.75 3.221 1 97 188 LEU A N 1
ATOM 1503 C CA . LEU A 1 188 ? -8.297 -5.906 1.771 1 97 188 LEU A CA 1
ATOM 1504 C C . LEU A 1 188 ? -7.145 -6.77 1.272 1 97 188 LEU A C 1
ATOM 1506 O O . LEU A 1 188 ? -7.332 -7.625 0.405 1 97 188 LEU A O 1
ATOM 1510 N N . ALA A 1 189 ? -6.035 -6.57 1.813 1 97.56 189 ALA A N 1
ATOM 1511 C CA . ALA A 1 189 ? -4.859 -7.352 1.442 1 97.56 189 ALA A CA 1
ATOM 1512 C C . ALA A 1 189 ? -5.043 -8.82 1.797 1 97.56 189 ALA A C 1
ATOM 1514 O O . ALA A 1 189 ? -4.719 -9.703 1.001 1 97.56 189 ALA A O 1
ATOM 1515 N N . GLN A 1 190 ? -5.512 -9.031 2.969 1 98.19 190 GLN A N 1
ATOM 1516 C CA . GLN A 1 190 ? -5.773 -10.406 3.393 1 98.19 190 GLN A CA 1
ATOM 1517 C C . GLN A 1 190 ? -6.801 -11.078 2.486 1 98.19 190 GLN A C 1
ATOM 1519 O O . GLN A 1 190 ? -6.637 -12.234 2.102 1 98.19 190 GLN A O 1
ATOM 1524 N N . ARG A 1 191 ? -7.789 -10.352 2.166 1 97.94 191 ARG A N 1
ATOM 1525 C CA . ARG A 1 191 ? -8.828 -10.891 1.301 1 97.94 191 ARG A CA 1
ATOM 1526 C C . ARG A 1 191 ? -8.281 -11.227 -0.081 1 97.94 191 ARG A C 1
ATOM 1528 O O . ARG A 1 191 ? -8.586 -12.281 -0.641 1 97.94 191 ARG A O 1
ATOM 1535 N N . GLU A 1 192 ? -7.535 -10.367 -0.627 1 97.88 192 GLU A N 1
ATOM 1536 C CA . GLU A 1 192 ? -6.898 -10.633 -1.914 1 97.88 192 GLU A CA 1
ATOM 1537 C C . GLU A 1 192 ? -6.082 -11.922 -1.875 1 97.88 192 GLU A C 1
ATOM 1539 O O . GLU A 1 192 ? -6.156 -12.734 -2.799 1 97.88 192 GLU A O 1
ATOM 1544 N N . GLU A 1 193 ? -5.305 -12.086 -0.849 1 98.12 193 GLU A N 1
ATOM 1545 C CA . GLU A 1 193 ? -4.496 -13.289 -0.691 1 98.12 193 GLU A CA 1
ATOM 1546 C C . GLU A 1 193 ? -5.367 -14.539 -0.628 1 98.12 193 GLU A C 1
ATOM 1548 O O . GLU A 1 193 ? -5.039 -15.562 -1.231 1 98.12 193 GLU A O 1
ATOM 1553 N N . ASP A 1 194 ? -6.422 -14.43 0.077 1 98.12 194 ASP A N 1
ATOM 1554 C CA . ASP A 1 194 ? -7.336 -15.562 0.198 1 98.12 194 ASP A CA 1
ATOM 1555 C C . ASP A 1 194 ? -7.906 -15.961 -1.163 1 98.12 194 ASP A C 1
ATOM 1557 O O . ASP A 1 194 ? -7.957 -17.141 -1.5 1 98.12 194 ASP A O 1
ATOM 1561 N N . VAL A 1 195 ? -8.359 -14.953 -1.89 1 98 195 VAL A N 1
ATOM 1562 C CA . VAL A 1 195 ? -8.945 -15.203 -3.201 1 98 195 VAL A CA 1
ATOM 1563 C C . VAL A 1 195 ? -7.887 -15.789 -4.137 1 98 195 VAL A C 1
ATOM 1565 O O . VAL A 1 195 ? -8.164 -16.719 -4.887 1 98 195 VAL A O 1
ATOM 1568 N N . ARG A 1 196 ? -6.691 -15.273 -4.137 1 98 196 ARG A N 1
ATOM 1569 C CA . ARG A 1 196 ? -5.59 -15.781 -4.949 1 98 196 ARG A CA 1
ATOM 1570 C C . ARG A 1 196 ? -5.285 -17.234 -4.609 1 98 196 ARG A C 1
ATOM 1572 O O . ARG A 1 196 ? -5.109 -18.062 -5.504 1 98 196 ARG A O 1
ATOM 1579 N N . LYS A 1 197 ? -5.215 -17.578 -3.332 1 97.88 197 LYS A N 1
ATOM 1580 C CA . LYS A 1 197 ? -4.945 -18.938 -2.889 1 97.88 197 LYS A CA 1
ATOM 1581 C C . LYS A 1 197 ? -6.043 -19.891 -3.35 1 97.88 197 LYS A C 1
ATOM 1583 O O . LYS A 1 197 ? -5.758 -21.016 -3.77 1 97.88 197 LYS A O 1
ATOM 1588 N N . ARG A 1 198 ? -7.242 -19.453 -3.227 1 97.31 198 ARG A N 1
ATOM 1589 C CA . ARG A 1 198 ? -8.359 -20.266 -3.689 1 97.31 198 ARG A CA 1
ATOM 1590 C C . ARG A 1 198 ? -8.242 -20.547 -5.184 1 97.31 198 ARG A C 1
ATOM 1592 O O . ARG A 1 198 ? -8.422 -21.688 -5.621 1 97.31 198 ARG A O 1
ATOM 1599 N N . ALA A 1 199 ? -7.988 -19.5 -5.949 1 96.88 199 ALA A N 1
ATOM 1600 C CA . ALA A 1 199 ? -7.805 -19.656 -7.387 1 96.88 199 ALA A CA 1
ATOM 1601 C C . ALA A 1 199 ? -6.672 -20.625 -7.691 1 96.88 199 ALA A C 1
ATOM 1603 O O . ALA A 1 199 ? -6.82 -21.531 -8.531 1 96.88 199 ALA A O 1
ATOM 1604 N N . GLU A 1 200 ? -5.594 -20.5 -6.98 1 96.88 200 GLU A N 1
ATOM 1605 C CA . GLU A 1 200 ? -4.434 -21.359 -7.18 1 96.88 200 GLU A CA 1
ATOM 1606 C C . GLU A 1 200 ? -4.766 -22.812 -6.859 1 96.88 200 GLU A C 1
ATOM 1608 O O . GLU A 1 200 ? -4.371 -23.719 -7.594 1 96.88 200 GLU A O 1
ATOM 1613 N N . THR A 1 201 ? -5.457 -23.031 -5.785 1 96.81 201 THR A N 1
ATOM 1614 C CA . THR A 1 201 ? -5.832 -24.375 -5.383 1 96.81 201 THR A CA 1
ATOM 1615 C C . THR A 1 201 ? -6.723 -25.031 -6.434 1 96.81 201 THR A C 1
ATOM 1617 O O . THR A 1 201 ? -6.496 -26.172 -6.824 1 96.81 201 THR A O 1
ATOM 1620 N N . LEU A 1 202 ? -7.703 -24.297 -6.926 1 94.88 202 LEU A N 1
ATOM 1621 C CA . LEU A 1 202 ? -8.641 -24.812 -7.918 1 94.88 202 LEU A CA 1
ATOM 1622 C C . LEU A 1 202 ? -7.918 -25.156 -9.219 1 94.88 202 LEU A C 1
ATOM 1624 O O . LEU A 1 202 ? -8.148 -26.219 -9.797 1 94.88 202 LEU A O 1
ATOM 1628 N N . ILE A 1 203 ? -7.023 -24.328 -9.633 1 95.19 203 ILE A N 1
ATOM 1629 C CA . ILE A 1 203 ? -6.285 -24.547 -10.867 1 95.19 203 ILE A CA 1
ATOM 1630 C C . ILE A 1 203 ? -5.312 -25.703 -10.703 1 95.19 203 ILE A C 1
ATOM 1632 O O . ILE A 1 203 ? -5.164 -26.531 -11.609 1 95.19 203 ILE A O 1
ATOM 1636 N N . HIS A 1 204 ? -4.684 -25.797 -9.523 1 95.88 204 HIS A N 1
ATOM 1637 C CA . HIS A 1 204 ? -3.74 -26.875 -9.242 1 95.88 204 HIS A CA 1
ATOM 1638 C C . HIS A 1 204 ? -4.43 -28.234 -9.281 1 95.88 204 HIS A C 1
ATOM 1640 O O . HIS A 1 204 ? -3.889 -29.203 -9.82 1 95.88 204 HIS A O 1
ATOM 1646 N N . GLU A 1 205 ? -5.598 -28.281 -8.727 1 94.31 205 GLU A N 1
ATOM 1647 C CA . GLU A 1 205 ? -6.363 -29.531 -8.734 1 94.31 205 GLU A CA 1
ATOM 1648 C C . GLU A 1 205 ? -6.695 -29.969 -10.156 1 94.31 205 GLU A C 1
ATOM 1650 O O . GLU A 1 205 ? -6.535 -31.141 -10.5 1 94.31 205 GLU A O 1
ATOM 1655 N N . GLN A 1 206 ? -7.094 -29.062 -11.023 1 93.56 206 GLN A N 1
ATOM 1656 C CA . GLN A 1 206 ? -7.391 -29.375 -12.414 1 93.56 206 GLN A CA 1
ATOM 1657 C C . GLN A 1 206 ? -6.133 -29.812 -13.156 1 93.56 206 GLN A C 1
ATOM 1659 O O . GLN A 1 206 ? -6.168 -30.781 -13.938 1 93.56 206 GLN A O 1
ATOM 1664 N N . ARG A 1 207 ? -5.047 -29.078 -12.906 1 95.19 207 ARG A N 1
ATOM 1665 C CA . ARG A 1 207 ? -3.775 -29.422 -13.539 1 95.19 207 ARG A CA 1
ATOM 1666 C C . ARG A 1 207 ? -3.354 -30.844 -13.211 1 95.19 207 ARG A C 1
ATOM 1668 O O . ARG A 1 207 ? -2.977 -31.609 -14.102 1 95.19 207 ARG A O 1
ATOM 1675 N N . GLU A 1 208 ? -3.512 -31.234 -11.93 1 94.38 208 GLU A N 1
ATOM 1676 C CA . GLU A 1 208 ? -3.127 -32.562 -11.477 1 94.38 208 GLU A CA 1
ATOM 1677 C C . GLU A 1 208 ? -3.98 -33.656 -12.141 1 94.38 208 GLU A C 1
ATOM 1679 O O . GLU A 1 208 ? -3.473 -34.688 -12.523 1 94.38 208 GLU A O 1
ATOM 1684 N N . GLU A 1 209 ? -5.223 -33.344 -12.281 1 91.81 209 GLU A N 1
ATOM 1685 C CA . GLU A 1 209 ? -6.129 -34.312 -12.898 1 91.81 209 GLU A CA 1
ATOM 1686 C C . GLU A 1 209 ? -5.77 -34.562 -14.359 1 91.81 209 GLU A C 1
ATOM 1688 O O . GLU A 1 209 ? -5.684 -35.688 -14.805 1 91.81 209 GLU A O 1
ATOM 1693 N N . ILE A 1 210 ? -5.5 -33.5 -15.078 1 92.38 210 ILE A N 1
ATOM 1694 C CA . ILE A 1 210 ? -5.18 -33.594 -16.5 1 92.38 210 ILE A CA 1
ATOM 1695 C C . ILE A 1 210 ? -3.82 -34.281 -16.672 1 92.38 210 ILE A C 1
ATOM 1697 O O . ILE A 1 210 ? -3.656 -35.156 -17.516 1 92.38 210 ILE A O 1
ATOM 1701 N N . GLU A 1 211 ? -2.855 -33.875 -15.844 1 93.56 211 GLU A N 1
ATOM 1702 C CA . GLU A 1 211 ? -1.519 -34.469 -15.906 1 93.56 211 GLU A CA 1
ATOM 1703 C C . GLU A 1 211 ? -1.559 -35.969 -15.617 1 93.56 211 GLU A C 1
ATOM 1705 O O . GLU A 1 211 ? -0.888 -36.75 -16.281 1 93.56 211 GLU A O 1
ATOM 1710 N N . HIS A 1 212 ? -2.395 -36.312 -14.617 1 92.5 212 HIS A N 1
ATOM 1711 C CA . HIS A 1 212 ? -2.527 -37.75 -14.281 1 92.5 212 HIS A CA 1
ATOM 1712 C C . HIS A 1 212 ? -3.139 -38.531 -15.438 1 92.5 212 HIS A C 1
ATOM 1714 O O . HIS A 1 212 ? -2.668 -39.625 -15.773 1 92.5 212 HIS A O 1
ATOM 1720 N N . ALA A 1 213 ? -4.176 -37.938 -16.031 1 88.44 213 ALA A N 1
ATOM 1721 C CA . ALA A 1 213 ? -4.801 -38.594 -17.188 1 88.44 213 ALA A CA 1
ATOM 1722 C C . ALA A 1 213 ? -3.805 -38.75 -18.328 1 88.44 213 ALA A C 1
ATOM 1724 O O . ALA A 1 213 ? -3.779 -39.781 -18.984 1 88.44 213 ALA A O 1
ATOM 1725 N N . CYS A 1 214 ? -2.957 -37.75 -18.562 1 90.56 214 CYS A N 1
ATOM 1726 C CA . CYS A 1 214 ? -1.931 -37.781 -19.594 1 90.56 214 CYS A CA 1
ATOM 1727 C C . CYS A 1 214 ? -0.921 -38.875 -19.312 1 90.56 214 CYS A C 1
ATOM 1729 O O . CYS A 1 214 ? -0.581 -39.656 -20.219 1 90.56 214 CYS A O 1
ATOM 1731 N N . ILE A 1 215 ? -0.499 -39.094 -18.062 1 93 215 ILE A N 1
ATOM 1732 C CA . ILE A 1 215 ? 0.513 -40.062 -17.672 1 93 215 ILE A CA 1
ATOM 1733 C C . ILE A 1 215 ? -0.022 -41.469 -17.891 1 93 215 ILE A C 1
ATOM 1735 O O . ILE A 1 215 ? 0.693 -42.344 -18.391 1 93 215 ILE A O 1
ATOM 1739 N N . VAL A 1 216 ? -1.289 -41.625 -17.562 1 90.44 216 VAL A N 1
ATOM 1740 C CA . VAL A 1 216 ? -1.909 -42.938 -17.703 1 90.44 216 VAL A CA 1
ATOM 1741 C C . VAL A 1 216 ? -1.924 -43.344 -19.172 1 90.44 216 VAL A C 1
ATOM 1743 O O . VAL A 1 216 ? -1.549 -44.469 -19.516 1 90.44 216 VAL A O 1
ATOM 1746 N N . ILE A 1 217 ? -2.297 -42.438 -20.031 1 91.12 217 ILE A N 1
ATOM 1747 C CA . ILE A 1 217 ? -2.369 -42.781 -21.453 1 91.12 217 ILE A CA 1
ATOM 1748 C C . ILE A 1 217 ? -0.961 -42.969 -22.016 1 91.12 217 ILE A C 1
ATOM 1750 O O . ILE A 1 217 ? -0.74 -43.844 -22.844 1 91.12 217 ILE A O 1
ATOM 1754 N N . GLU A 1 218 ? -0.03 -42.188 -21.562 1 92.88 218 GLU A N 1
ATOM 1755 C CA . GLU A 1 218 ? 1.354 -42.312 -22 1 92.88 218 GLU A CA 1
ATOM 1756 C C . GLU A 1 218 ? 1.908 -43.688 -21.625 1 92.88 218 GLU A C 1
ATOM 1758 O O . GLU A 1 218 ? 2.605 -44.344 -22.422 1 92.88 218 GLU A O 1
ATOM 1763 N N . ASP A 1 219 ? 1.571 -44.156 -20.438 1 90 219 ASP A N 1
ATOM 1764 C CA . ASP A 1 219 ? 2.016 -45.469 -19.969 1 90 219 ASP A CA 1
ATOM 1765 C C . ASP A 1 219 ? 1.427 -46.562 -20.844 1 90 219 ASP A C 1
ATOM 1767 O O . ASP A 1 219 ? 2.133 -47.5 -21.219 1 90 219 ASP A O 1
ATOM 1771 N N . LYS A 1 220 ? 0.21 -46.438 -21.141 1 90.94 220 LYS A N 1
ATOM 1772 C CA . LYS A 1 220 ? -0.454 -47.406 -21.984 1 90.94 220 LYS A CA 1
ATOM 1773 C C . LYS A 1 220 ? 0.117 -47.406 -23.406 1 90.94 220 LYS A C 1
ATOM 1775 O O . LYS A 1 220 ? 0.3 -48.469 -24.016 1 90.94 220 LYS A O 1
ATOM 1780 N N . LEU A 1 221 ? 0.385 -46.219 -23.891 1 92.88 221 LEU A N 1
ATOM 1781 C CA . LEU A 1 221 ? 0.989 -46.094 -25.203 1 92.88 221 LEU A CA 1
ATOM 1782 C C . LEU A 1 221 ? 2.361 -46.781 -25.25 1 92.88 221 LEU A C 1
ATOM 1784 O O . LEU A 1 221 ? 2.701 -47.469 -26.203 1 92.88 221 LEU A O 1
ATOM 1788 N N . ASN A 1 222 ? 3.109 -46.562 -24.203 1 92.25 222 ASN A N 1
ATOM 1789 C CA . ASN A 1 222 ? 4.43 -47.188 -24.109 1 92.25 222 ASN A CA 1
ATOM 1790 C C . ASN A 1 222 ? 4.336 -48.688 -24.125 1 92.25 222 ASN A C 1
ATOM 1792 O O . ASN A 1 222 ? 5.109 -49.375 -24.812 1 92.25 222 ASN A O 1
ATOM 1796 N N . TYR A 1 223 ? 3.377 -49.219 -23.406 1 90.75 223 TYR A N 1
ATOM 1797 C CA . TYR A 1 223 ? 3.162 -50.656 -23.375 1 90.75 223 TYR A CA 1
ATOM 1798 C C . TYR A 1 223 ? 2.793 -51.188 -24.766 1 90.75 223 TYR A C 1
ATOM 1800 O O . TYR A 1 223 ? 3.346 -52.188 -25.219 1 90.75 223 TYR A O 1
ATOM 1808 N N . LEU A 1 224 ? 1.94 -50.5 -25.375 1 92.56 224 LEU A N 1
ATOM 1809 C CA . LEU A 1 224 ? 1.527 -50.875 -26.719 1 92.56 224 LEU A CA 1
ATOM 1810 C C . LEU A 1 224 ? 2.713 -50.875 -27.672 1 92.56 224 LEU A C 1
ATOM 1812 O O . LEU A 1 224 ? 2.871 -51.781 -28.484 1 92.56 224 LEU A O 1
ATOM 1816 N N . ASN A 1 225 ? 3.533 -49.844 -27.5 1 93.56 225 ASN A N 1
ATOM 1817 C CA . ASN A 1 225 ? 4.688 -49.719 -28.391 1 93.56 225 ASN A CA 1
ATOM 1818 C C . ASN A 1 225 ? 5.668 -50.875 -28.203 1 93.56 225 ASN A C 1
ATOM 1820 O O . ASN A 1 225 ? 6.27 -51.344 -29.156 1 93.56 225 ASN A O 1
ATOM 1824 N N . ILE A 1 226 ? 5.797 -51.312 -27 1 90.94 226 ILE A N 1
ATOM 1825 C CA . ILE A 1 226 ? 6.66 -52.469 -26.719 1 90.94 226 ILE A CA 1
ATOM 1826 C C . ILE A 1 226 ? 6.117 -53.719 -27.422 1 90.94 226 ILE A C 1
ATOM 1828 O O . ILE A 1 226 ? 6.867 -54.438 -28.094 1 90.94 226 ILE A O 1
ATOM 1832 N N . LEU A 1 227 ? 4.816 -53.938 -27.359 1 89.25 227 LEU A N 1
ATOM 1833 C CA . LEU A 1 227 ? 4.184 -55.094 -27.984 1 89.25 227 LEU A CA 1
ATOM 1834 C C . LEU A 1 227 ? 4.309 -55 -29.516 1 89.25 227 LEU A C 1
ATOM 1836 O O . LEU A 1 227 ? 4.645 -56 -30.156 1 89.25 227 LEU A O 1
ATOM 1840 N N . ARG A 1 228 ? 4.07 -53.812 -30.016 1 93.62 228 ARG A N 1
ATOM 1841 C CA . ARG A 1 228 ? 4.148 -53.625 -31.453 1 93.62 228 ARG A CA 1
ATOM 1842 C C . ARG A 1 228 ? 5.559 -53.906 -31.969 1 93.62 228 ARG A C 1
ATOM 1844 O O . ARG A 1 228 ? 5.734 -54.531 -33 1 93.62 228 ARG A O 1
ATOM 1851 N N . GLU A 1 229 ? 6.496 -53.375 -31.188 1 91.88 229 GLU A N 1
ATOM 1852 C CA . GLU A 1 229 ? 7.887 -53.531 -31.594 1 91.88 229 GLU A CA 1
ATOM 1853 C C . GLU A 1 229 ? 8.305 -55 -31.531 1 91.88 229 GLU A C 1
ATOM 1855 O O . GLU A 1 229 ? 8.961 -55.531 -32.438 1 91.88 229 GLU A O 1
ATOM 1860 N N . GLN A 1 230 ? 7.926 -55.719 -30.5 1 88.44 230 GLN A N 1
ATOM 1861 C CA . GLN A 1 230 ? 8.219 -57.125 -30.359 1 88.44 230 GLN A CA 1
ATOM 1862 C C . GLN A 1 230 ? 7.637 -57.938 -31.516 1 88.44 230 GLN A C 1
ATOM 1864 O O . GLN A 1 230 ? 8.32 -58.781 -32.094 1 88.44 230 GLN A O 1
ATOM 1869 N N . PHE A 1 231 ? 6.445 -57.656 -31.844 1 93.19 231 PHE A N 1
ATOM 1870 C CA . PHE A 1 231 ? 5.77 -58.375 -32.938 1 93.19 231 PHE A CA 1
ATOM 1871 C C . PHE A 1 231 ? 6.445 -58.094 -34.25 1 93.19 231 PHE A C 1
ATOM 1873 O O . PHE A 1 231 ? 6.656 -59 -35.062 1 93.19 231 PHE A O 1
ATOM 1880 N N . LYS A 1 232 ? 6.797 -56.875 -34.406 1 91.81 232 LYS A N 1
ATOM 1881 C CA . LYS A 1 232 ? 7.477 -56.5 -35.656 1 91.81 232 LYS A CA 1
ATOM 1882 C C . LYS A 1 232 ? 8.805 -57.219 -35.812 1 91.81 232 LYS A C 1
ATOM 1884 O O . LYS A 1 232 ? 9.125 -57.719 -36.875 1 91.81 232 LYS A O 1
ATOM 1889 N N . ILE A 1 233 ? 9.508 -57.344 -34.75 1 88.12 233 ILE A N 1
ATOM 1890 C CA . ILE A 1 233 ? 10.82 -57.969 -34.75 1 88.12 233 ILE A CA 1
ATOM 1891 C C . ILE A 1 233 ? 10.68 -59.438 -35.094 1 88.12 233 ILE A C 1
ATOM 1893 O O . ILE A 1 233 ? 11.359 -59.969 -35.969 1 88.12 233 ILE A O 1
ATOM 1897 N N . VAL A 1 234 ? 9.719 -60.125 -34.438 1 86.94 234 VAL A N 1
ATOM 1898 C CA . VAL A 1 234 ? 9.57 -61.562 -34.625 1 86.94 234 VAL A CA 1
ATOM 1899 C C . VAL A 1 234 ? 9.039 -61.875 -36.031 1 86.94 234 VAL A C 1
ATOM 1901 O O . VAL A 1 234 ? 9.43 -62.844 -36.656 1 86.94 234 VAL A O 1
ATOM 1904 N N . ARG A 1 235 ? 8.203 -61.062 -36.531 1 90.44 235 ARG A N 1
ATOM 1905 C CA . ARG A 1 235 ? 7.625 -61.281 -37.875 1 90.44 235 ARG A CA 1
ATOM 1906 C C . ARG A 1 235 ? 8.664 -61.031 -38.969 1 90.44 235 ARG A C 1
ATOM 1908 O O . ARG A 1 235 ? 8.789 -61.812 -39.906 1 90.44 235 ARG A O 1
ATOM 1915 N N . SER A 1 236 ? 9.422 -59.969 -38.75 1 89 236 SER A N 1
ATOM 1916 C CA . SER A 1 236 ? 10.43 -59.625 -39.75 1 89 236 SER A CA 1
ATOM 1917 C C . SER A 1 236 ? 11.547 -60.656 -39.781 1 89 236 SER A C 1
ATOM 1919 O O . SER A 1 236 ? 12.109 -60.906 -40.844 1 89 236 SER A O 1
ATOM 1921 N N . ASN A 1 237 ? 11.836 -61.281 -38.625 1 83.06 237 ASN A N 1
ATOM 1922 C CA . ASN A 1 237 ? 12.883 -62.281 -38.562 1 83.06 237 ASN A CA 1
ATOM 1923 C C . ASN A 1 237 ? 12.352 -63.656 -38.906 1 83.06 237 ASN A C 1
ATOM 1925 O O . ASN A 1 237 ? 13.102 -64.625 -38.938 1 83.06 237 ASN A O 1
ATOM 1929 N N . ASN A 1 238 ? 11.133 -63.688 -39.219 1 82.94 238 ASN A N 1
ATOM 1930 C CA . ASN A 1 238 ? 10.477 -64.938 -39.531 1 82.94 238 ASN A CA 1
ATOM 1931 C C . ASN A 1 238 ? 10.727 -66 -38.438 1 82.94 238 ASN A C 1
ATOM 1933 O O . ASN A 1 238 ? 11.102 -67.125 -38.75 1 82.94 238 ASN A O 1
ATOM 1937 N N . ASP A 1 239 ? 10.641 -65.562 -37.312 1 83.5 239 ASP A N 1
ATOM 1938 C CA . ASP A 1 239 ? 10.812 -66.438 -36.156 1 83.5 239 ASP A CA 1
ATOM 1939 C C . ASP A 1 239 ? 9.594 -67.312 -35.938 1 83.5 239 ASP A C 1
ATOM 1941 O O . ASP A 1 239 ? 8.617 -66.938 -35.312 1 83.5 239 ASP A O 1
ATOM 1945 N N . THR A 1 240 ? 9.633 -68.5 -36.438 1 87 240 THR A N 1
ATOM 1946 C CA . THR A 1 240 ? 8.508 -69.438 -36.438 1 87 240 THR A CA 1
ATOM 1947 C C . THR A 1 240 ? 8.148 -69.875 -35 1 87 240 THR A C 1
ATOM 1949 O O . THR A 1 240 ? 6.973 -70 -34.688 1 87 240 THR A O 1
ATOM 1952 N N . ARG A 1 241 ? 9.094 -69.875 -34.156 1 80.81 241 ARG A N 1
ATOM 1953 C CA . ARG A 1 241 ? 8.898 -70.312 -32.781 1 80.81 241 ARG A CA 1
ATOM 1954 C C . ARG A 1 241 ? 8.094 -69.312 -31.984 1 80.81 241 ARG A C 1
ATOM 1956 O O . ARG A 1 241 ? 7.203 -69.688 -31.219 1 80.81 241 ARG A O 1
ATOM 1963 N N . LEU A 1 242 ? 8.312 -68 -32.281 1 85.25 242 LEU A N 1
ATOM 1964 C CA . LEU A 1 242 ? 7.809 -67 -31.344 1 85.25 242 LEU A CA 1
ATOM 1965 C C . LEU A 1 242 ? 6.672 -66.188 -31.969 1 85.25 242 LEU A C 1
ATOM 1967 O O . LEU A 1 242 ? 5.883 -65.562 -31.25 1 85.25 242 LEU A O 1
ATOM 1971 N N . VAL A 1 243 ? 6.578 -66.125 -33.281 1 91 243 VAL A N 1
ATOM 1972 C CA . VAL A 1 243 ? 5.68 -65.188 -33.969 1 91 243 VAL A CA 1
ATOM 1973 C C . VAL A 1 243 ? 4.238 -65.438 -33.531 1 91 243 VAL A C 1
ATOM 1975 O O . VAL A 1 243 ? 3.484 -64.5 -33.281 1 91 243 VAL A O 1
ATOM 1978 N N . PHE A 1 244 ? 3.896 -66.688 -33.406 1 89.94 244 PHE A N 1
ATOM 1979 C CA . PHE A 1 244 ? 2.523 -67.062 -33.031 1 89.94 244 PHE A CA 1
ATOM 1980 C C . PHE A 1 244 ? 2.262 -66.75 -31.578 1 89.94 244 PHE A C 1
ATOM 1982 O O . PHE A 1 244 ? 1.169 -66.312 -31.203 1 89.94 244 PHE A O 1
ATOM 1989 N N . GLN A 1 245 ? 3.273 -66.938 -30.766 1 85.5 245 GLN A N 1
ATOM 1990 C CA . GLN A 1 245 ? 3.152 -66.625 -29.344 1 85.5 245 GLN A CA 1
ATOM 1991 C C . GLN A 1 245 ? 2.992 -65.125 -29.125 1 85.5 245 GLN A C 1
ATOM 1993 O O . GLN A 1 245 ? 2.111 -64.688 -28.375 1 85.5 245 GLN A O 1
ATOM 1998 N N . VAL A 1 246 ? 3.846 -64.375 -29.75 1 89.12 246 VAL A N 1
ATOM 1999 C CA . VAL A 1 246 ? 3.803 -62.938 -29.609 1 89.12 246 VAL A CA 1
ATOM 2000 C C . VAL A 1 246 ? 2.494 -62.406 -30.188 1 89.12 246 VAL A C 1
ATOM 2002 O O . VAL A 1 246 ? 1.898 -61.469 -29.625 1 89.12 246 VAL A O 1
ATOM 2005 N N . TYR A 1 247 ? 2.1 -62.969 -31.297 1 92.81 247 TYR A N 1
ATOM 2006 C CA . TYR A 1 247 ? 0.813 -62.594 -31.891 1 92.81 247 TYR A CA 1
ATOM 2007 C C . TYR A 1 247 ? -0.318 -62.812 -30.891 1 92.81 247 TYR A C 1
ATOM 2009 O O . TYR A 1 247 ? -1.154 -61.906 -30.703 1 92.81 247 TYR A O 1
ATOM 2017 N N . GLN A 1 248 ? -0.311 -63.969 -30.219 1 87.31 248 GLN A N 1
ATOM 2018 C CA . GLN A 1 248 ? -1.373 -64.25 -29.266 1 87.31 248 GLN A CA 1
ATOM 2019 C C . GLN A 1 248 ? -1.322 -63.312 -28.078 1 87.31 248 GLN A C 1
ATOM 2021 O O . GLN A 1 248 ? -2.359 -62.844 -27.609 1 87.31 248 GLN A O 1
ATOM 2026 N N . GLU A 1 249 ? -0.138 -63.031 -27.641 1 84.62 249 GLU A N 1
ATOM 2027 C CA . GLU A 1 249 ? 0.03 -62.094 -26.547 1 84.62 249 GLU A CA 1
ATOM 2028 C C . GLU A 1 249 ? -0.52 -60.719 -26.922 1 84.62 249 GLU A C 1
ATOM 2030 O O . GLU A 1 249 ? -1.197 -60.062 -26.109 1 84.62 249 GLU A O 1
ATOM 2035 N N . PHE A 1 250 ? -0.2 -60.312 -28.109 1 90 250 PHE A N 1
ATOM 2036 C CA . PHE A 1 250 ? -0.686 -59.031 -28.609 1 90 250 PHE A CA 1
ATOM 2037 C C . PHE A 1 250 ? -2.201 -59.031 -28.766 1 90 250 PHE A C 1
ATOM 2039 O O . PHE A 1 250 ? -2.889 -58.125 -28.328 1 90 250 PHE A O 1
ATOM 2046 N N . LYS A 1 251 ? -2.668 -60.125 -29.25 1 88.81 251 LYS A N 1
ATOM 2047 C CA . LYS A 1 251 ? -4.102 -60.281 -29.484 1 88.81 251 LYS A CA 1
ATOM 2048 C C . LYS A 1 251 ? -4.875 -60.281 -28.172 1 88.81 251 LYS A C 1
ATOM 2050 O O . LYS A 1 251 ? -5.973 -59.75 -28.094 1 88.81 251 LYS A O 1
ATOM 2055 N N . ASP A 1 252 ? -4.332 -60.812 -27.125 1 86.25 252 ASP A N 1
ATOM 2056 C CA . ASP A 1 252 ? -4.961 -60.875 -25.812 1 86.25 252 ASP A CA 1
ATOM 2057 C C . ASP A 1 252 ? -5.145 -59.5 -25.203 1 86.25 252 ASP A C 1
ATOM 2059 O O . ASP A 1 252 ? -6.016 -59.281 -24.359 1 86.25 252 ASP A O 1
ATOM 2063 N N . CYS A 1 253 ? -4.371 -58.594 -25.688 1 84.31 253 CYS A N 1
ATOM 2064 C CA . CYS A 1 253 ? -4.453 -57.219 -25.156 1 84.31 253 CYS A CA 1
ATOM 2065 C C . CYS A 1 253 ? -5.363 -56.344 -26.016 1 84.31 253 CYS A C 1
ATOM 2067 O O . CYS A 1 253 ? -5.602 -55.188 -25.703 1 84.31 253 CYS A O 1
ATOM 2069 N N . GLU A 1 254 ? -5.844 -56.938 -27.047 1 85.81 254 GLU A N 1
ATOM 2070 C CA . GLU A 1 254 ? -6.633 -56.188 -28.016 1 85.81 254 GLU A CA 1
ATOM 2071 C C . GLU A 1 254 ? -7.871 -55.562 -27.359 1 85.81 254 GLU A C 1
ATOM 2073 O O . GLU A 1 254 ? -8.195 -54.406 -27.609 1 85.81 254 GLU A O 1
ATOM 2078 N N . ASP A 1 255 ? -8.555 -56.312 -26.531 1 81.88 255 ASP A N 1
ATOM 2079 C CA . ASP A 1 255 ? -9.75 -55.812 -25.859 1 81.88 255 ASP A CA 1
ATOM 2080 C C . ASP A 1 255 ? -9.414 -54.625 -24.938 1 81.88 255 ASP A C 1
ATOM 2082 O O . ASP A 1 255 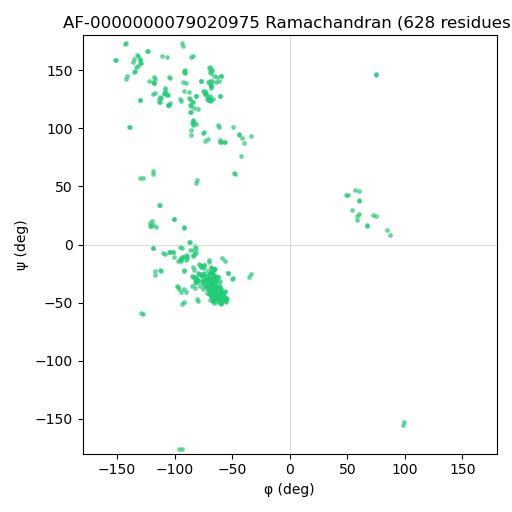? -10.156 -53.656 -24.875 1 81.88 255 ASP A O 1
ATOM 2086 N N . PHE A 1 256 ? -8.32 -54.812 -24.312 1 82 256 PHE A N 1
ATOM 2087 C CA . PHE A 1 256 ? -7.848 -53.781 -23.391 1 82 256 PHE A CA 1
ATOM 2088 C C . PHE A 1 256 ? -7.602 -52.469 -24.141 1 82 256 PHE A C 1
ATOM 2090 O O . PHE A 1 256 ? -8.055 -51.406 -23.703 1 82 256 PHE A O 1
ATOM 2097 N N . PHE A 1 257 ? -7.039 -52.531 -25.281 1 83.88 257 PHE A N 1
ATOM 2098 C CA . PHE A 1 257 ? -6.691 -51.312 -26.047 1 83.88 257 PHE A CA 1
ATOM 2099 C C . PHE A 1 257 ? -7.922 -50.75 -26.75 1 83.88 257 PHE A C 1
ATOM 2101 O O . PHE A 1 257 ? -8.031 -49.531 -26.938 1 83.88 257 PHE A O 1
ATOM 2108 N N . ASN A 1 258 ? -8.906 -51.562 -27.016 1 81.56 258 ASN A N 1
ATOM 2109 C CA . ASN A 1 258 ? -10.156 -51.125 -27.609 1 81.56 258 ASN A CA 1
ATOM 2110 C C . ASN A 1 258 ? -10.945 -50.25 -26.641 1 81.56 258 ASN A C 1
ATOM 2112 O O . ASN A 1 258 ? -11.562 -49.25 -27.062 1 81.56 258 ASN A O 1
ATOM 2116 N N . CYS A 1 259 ? -10.875 -50.531 -25.422 1 77.31 259 CYS A N 1
ATOM 2117 C CA . CYS A 1 259 ? -11.578 -49.75 -24.406 1 77.31 259 CYS A CA 1
ATOM 2118 C C . CYS A 1 259 ? -10.977 -48.375 -24.281 1 77.31 259 CYS A C 1
ATOM 2120 O O . CYS A 1 259 ? -11.688 -47.406 -24.031 1 77.31 259 CYS A O 1
ATOM 2122 N N . LEU A 1 260 ? -9.695 -48.25 -24.531 1 72.62 260 LEU A N 1
ATOM 2123 C CA . LEU A 1 260 ? -9 -46.969 -24.391 1 72.62 260 LEU A CA 1
ATOM 2124 C C . LEU A 1 260 ? -9.305 -46.062 -25.562 1 72.62 260 LEU A C 1
ATOM 2126 O O . LEU A 1 260 ? -9.125 -44.844 -25.453 1 72.62 260 LEU A O 1
ATOM 2130 N N . MET A 1 261 ? -9.758 -46.656 -26.609 1 72.81 261 MET A N 1
ATOM 2131 C CA . MET A 1 261 ? -10.062 -45.875 -27.812 1 72.81 261 MET A CA 1
ATOM 2132 C C . MET A 1 261 ? -11.43 -45.219 -27.688 1 72.81 261 MET A C 1
ATOM 2134 O O . MET A 1 261 ? -11.742 -44.281 -28.453 1 72.81 261 MET A O 1
ATOM 2138 N N . LYS A 1 262 ? -12.234 -45.438 -26.719 1 72 262 LYS A N 1
ATOM 2139 C CA . LYS A 1 262 ? -13.547 -44.844 -26.578 1 72 262 LYS A CA 1
ATOM 2140 C C . LYS A 1 262 ? -13.438 -43.375 -26.172 1 72 262 LYS A C 1
ATOM 2142 O O . LYS A 1 262 ? -12.57 -43 -25.375 1 72 262 LYS A O 1
ATOM 2147 N N . PRO A 1 263 ? -14.211 -42.531 -27 1 60.88 263 PRO A N 1
ATOM 2148 C CA . PRO A 1 263 ? -14.18 -41.125 -26.672 1 60.88 263 PRO A CA 1
ATOM 2149 C C . PRO A 1 263 ? -14.688 -40.812 -25.266 1 60.88 263 PRO A C 1
ATOM 2151 O O . PRO A 1 263 ? -15.734 -41.344 -24.859 1 60.88 263 PRO A O 1
ATOM 2154 N N . GLU A 1 264 ? -13.93 -40.812 -24.25 1 57.66 264 GLU A N 1
ATOM 2155 C CA . GLU A 1 264 ? -14.406 -40.312 -22.969 1 57.66 264 GLU A CA 1
ATOM 2156 C C . GLU A 1 264 ? -14.273 -38.812 -22.875 1 57.66 264 GLU A C 1
ATOM 2158 O O . GLU A 1 264 ? -13.273 -38.219 -23.312 1 57.66 264 GLU A O 1
ATOM 2163 N N . ARG A 1 265 ? -15.453 -38.062 -23.047 1 55.12 265 ARG A N 1
ATOM 2164 C CA . ARG A 1 265 ? -15.5 -36.625 -22.875 1 55.12 265 ARG A CA 1
ATOM 2165 C C . ARG A 1 265 ? -14.828 -36.219 -21.562 1 55.12 265 ARG A C 1
ATOM 2167 O O . ARG A 1 265 ? -15.43 -36.312 -20.484 1 55.12 265 ARG A O 1
ATOM 2174 N N . MET A 1 266 ? -13.562 -36.469 -21.328 1 57.12 266 MET A N 1
ATOM 2175 C CA . MET A 1 266 ? -13.094 -36.031 -20.016 1 57.12 266 MET A CA 1
ATOM 2176 C C . MET A 1 266 ? -12.797 -34.531 -20.031 1 57.12 266 MET A C 1
ATOM 2178 O O . MET A 1 266 ? -11.742 -34.094 -20.516 1 57.12 266 MET A O 1
ATOM 2182 N N . ASP A 1 267 ? -13.805 -33.75 -20.422 1 62.91 267 ASP A N 1
ATOM 2183 C CA . ASP A 1 267 ? -13.578 -32.312 -20.359 1 62.91 267 ASP A CA 1
ATOM 2184 C C . ASP A 1 267 ? -13.18 -31.891 -18.938 1 62.91 267 ASP A C 1
ATOM 2186 O O . ASP A 1 267 ? -14.039 -31.703 -18.078 1 62.91 267 ASP A O 1
ATOM 2190 N N . PHE A 1 268 ? -11.883 -31.953 -18.719 1 69.25 268 PHE A N 1
ATOM 2191 C CA . PHE A 1 268 ? -11.344 -31.656 -17.391 1 69.25 268 PHE A CA 1
ATOM 2192 C C . PHE A 1 268 ? -11.148 -30.156 -17.203 1 69.25 268 PHE A C 1
ATOM 2194 O O . PHE A 1 268 ? -11.008 -29.688 -16.078 1 69.25 268 PHE A O 1
ATOM 2201 N N . PHE A 1 269 ? -11.32 -29.484 -18.391 1 79.56 269 PHE A N 1
ATOM 2202 C CA . PHE A 1 269 ? -11 -28.062 -18.297 1 79.56 269 PHE A CA 1
ATOM 2203 C C . PHE A 1 269 ? -12.219 -27.266 -17.828 1 79.56 269 PHE A C 1
ATOM 2205 O O . PHE A 1 269 ? -13.273 -27.297 -18.453 1 79.56 269 PHE A O 1
ATOM 2212 N N . LYS A 1 270 ? -12.141 -26.703 -16.672 1 85.12 270 LYS A N 1
ATOM 2213 C CA . LYS A 1 270 ? -13.117 -25.766 -16.109 1 85.12 270 LYS A CA 1
ATOM 2214 C C . LYS A 1 270 ? -12.523 -24.359 -15.984 1 85.12 270 LYS A C 1
ATOM 2216 O O . LYS A 1 270 ? -11.477 -24.172 -15.359 1 85.12 270 LYS A O 1
ATOM 2221 N N . LYS A 1 271 ? -13.234 -23.422 -16.641 1 90.19 271 LYS A N 1
ATOM 2222 C CA . LYS A 1 271 ? -12.773 -22.047 -16.562 1 90.19 271 LYS A CA 1
ATOM 2223 C C . LYS A 1 271 ? -13.344 -21.328 -15.352 1 90.19 271 LYS A C 1
ATOM 2225 O O . LYS A 1 271 ? -14.562 -21.344 -15.133 1 90.19 271 LYS A O 1
ATOM 2230 N N . TYR A 1 272 ? -12.469 -20.812 -14.641 1 93.62 272 TYR A N 1
ATOM 2231 C CA . TYR A 1 272 ? -12.867 -20.031 -13.477 1 93.62 272 TYR A CA 1
ATOM 2232 C C . TYR A 1 272 ? -12.703 -18.531 -13.742 1 93.62 272 TYR A C 1
ATOM 2234 O O . TYR A 1 272 ? -11.805 -18.125 -14.477 1 93.62 272 TYR A O 1
ATOM 2242 N N . ILE A 1 273 ? -13.711 -17.766 -13.133 1 94.31 273 ILE A N 1
ATOM 2243 C CA . ILE A 1 273 ? -13.68 -16.312 -13.305 1 94.31 273 ILE A CA 1
ATOM 2244 C C . ILE A 1 273 ? -13.812 -15.633 -11.945 1 94.31 273 ILE A C 1
ATOM 2246 O O . ILE A 1 273 ? -14.281 -16.25 -10.984 1 94.31 273 ILE A O 1
ATOM 2250 N N . PHE A 1 274 ? -13.281 -14.383 -11.953 1 96.75 274 PHE A N 1
ATOM 2251 C CA . PHE A 1 274 ? -13.445 -13.539 -10.781 1 96.75 274 PHE A CA 1
ATOM 2252 C C . PHE A 1 274 ? -14.812 -12.867 -10.781 1 96.75 274 PHE A C 1
ATOM 2254 O O . PHE A 1 274 ? -15.219 -12.281 -11.781 1 96.75 274 PHE A O 1
ATOM 2261 N N . THR A 1 275 ? -15.469 -13.039 -9.688 1 93.25 275 THR A N 1
ATOM 2262 C CA . THR A 1 275 ? -16.766 -12.398 -9.547 1 93.25 275 THR A CA 1
ATOM 2263 C C . THR A 1 275 ? -16.906 -11.734 -8.172 1 93.25 275 THR A C 1
ATOM 2265 O O . THR A 1 275 ? -16.219 -12.125 -7.223 1 93.25 275 THR A O 1
ATOM 2268 N N . ASP A 1 276 ? -17.656 -10.656 -8.195 1 92.62 276 ASP A N 1
ATOM 2269 C CA . ASP A 1 276 ? -18.016 -9.984 -6.953 1 92.62 276 ASP A CA 1
ATOM 2270 C C . ASP A 1 276 ? -19.484 -9.531 -6.977 1 92.62 276 ASP A C 1
ATOM 2272 O O . ASP A 1 276 ? -19.797 -8.492 -7.559 1 92.62 276 ASP A O 1
ATOM 2276 N N . ALA A 1 277 ? -20.391 -10.281 -6.316 1 89.25 277 ALA A N 1
ATOM 2277 C CA . ALA A 1 277 ? -21.828 -10.047 -6.336 1 89.25 277 ALA A CA 1
ATOM 2278 C C . ALA A 1 277 ? -22.172 -8.727 -5.66 1 89.25 277 ALA A C 1
ATOM 2280 O O . ALA A 1 277 ? -23.156 -8.07 -6.031 1 89.25 277 ALA A O 1
ATOM 2281 N N . LYS A 1 278 ? -21.438 -8.281 -4.746 1 93.94 278 LYS A N 1
ATOM 2282 C CA . LYS A 1 278 ? -21.734 -7.07 -3.988 1 93.94 278 LYS A CA 1
ATOM 2283 C C . LYS A 1 278 ? -20.719 -5.973 -4.289 1 93.94 278 LYS A C 1
ATOM 2285 O O . LYS A 1 278 ? -20.406 -5.156 -3.42 1 93.94 278 LYS A O 1
ATOM 2290 N N . GLU A 1 279 ? -20.281 -5.961 -5.488 1 95.12 279 GLU A N 1
ATOM 2291 C CA . GLU A 1 279 ? -19.219 -5.02 -5.844 1 95.12 279 GLU A CA 1
ATOM 2292 C C . GLU A 1 279 ? -19.719 -3.58 -5.801 1 95.12 279 GLU A C 1
ATOM 2294 O O . GLU A 1 279 ? -19.031 -2.689 -5.305 1 95.12 279 GLU A O 1
ATOM 2299 N N . GLU A 1 280 ? -20.891 -3.352 -6.301 1 95.5 280 GLU A N 1
ATOM 2300 C CA . GLU A 1 280 ? -21.438 -1.996 -6.328 1 95.5 280 GLU A CA 1
ATOM 2301 C C . GLU A 1 280 ? -21.594 -1.438 -4.914 1 95.5 280 GLU A C 1
ATOM 2303 O O . GLU A 1 280 ? -21.25 -0.281 -4.66 1 95.5 280 GLU A O 1
ATOM 2308 N N . GLN A 1 281 ? -22.109 -2.258 -4.043 1 96.38 281 GLN A N 1
ATOM 2309 C CA . GLN A 1 281 ? -22.25 -1.847 -2.648 1 96.38 281 GLN A CA 1
ATOM 2310 C C . GLN A 1 281 ? -20.891 -1.556 -2.016 1 96.38 281 GLN A C 1
ATOM 2312 O O . GLN A 1 281 ? -20.734 -0.58 -1.277 1 96.38 281 GLN A O 1
ATOM 2317 N N . LEU A 1 282 ? -19.938 -2.418 -2.281 1 97.06 282 LEU A N 1
ATOM 2318 C CA . LEU A 1 282 ? -18.594 -2.242 -1.749 1 97.06 282 LEU A CA 1
ATOM 2319 C C . LEU A 1 282 ? -17.984 -0.931 -2.234 1 97.06 282 LEU A C 1
ATOM 2321 O O . LEU A 1 282 ? -17.438 -0.161 -1.44 1 97.06 282 LEU A O 1
ATOM 2325 N N . LEU A 1 283 ? -18.156 -0.659 -3.576 1 96.75 283 LEU A N 1
ATOM 2326 C CA . LEU A 1 283 ? -17.594 0.56 -4.145 1 96.75 283 LEU A CA 1
ATOM 2327 C C . LEU A 1 283 ? -18.219 1.797 -3.506 1 96.75 283 LEU A C 1
ATOM 2329 O O . LEU A 1 283 ? -17.516 2.768 -3.211 1 96.75 283 LEU A O 1
ATOM 2333 N N . ASP A 1 284 ? -19.453 1.733 -3.26 1 96.75 284 ASP A N 1
ATOM 2334 C CA . ASP A 1 284 ? -20.156 2.85 -2.627 1 96.75 284 ASP A CA 1
ATOM 2335 C C . ASP A 1 284 ? -19.625 3.09 -1.211 1 96.75 284 ASP A C 1
ATOM 2337 O O . ASP A 1 284 ? -19.391 4.234 -0.817 1 96.75 284 ASP A O 1
ATOM 2341 N N . LEU A 1 285 ? -19.438 2.027 -0.503 1 96.88 285 LEU A N 1
ATOM 2342 C CA . LEU A 1 285 ? -18.984 2.148 0.88 1 96.88 285 LEU A CA 1
ATOM 2343 C C . LEU A 1 285 ? -17.531 2.604 0.945 1 96.88 285 LEU A C 1
ATOM 2345 O O . LEU A 1 285 ? -17.156 3.344 1.853 1 96.88 285 LEU A O 1
ATOM 2349 N N . LEU A 1 286 ? -16.719 2.189 -0.038 1 96.75 286 LEU A N 1
ATOM 2350 C CA . LEU A 1 286 ? -15.32 2.609 -0.082 1 96.75 286 LEU A CA 1
ATOM 2351 C C . LEU A 1 286 ? -15.211 4.109 -0.339 1 96.75 286 LEU A C 1
ATOM 2353 O O . LEU A 1 286 ? -14.375 4.789 0.263 1 96.75 286 LEU A O 1
ATOM 2357 N N . LYS A 1 287 ? -16.109 4.691 -1.152 1 96.06 287 LYS A N 1
ATOM 2358 C CA . LYS A 1 287 ? -16.078 6.102 -1.526 1 96.06 287 LYS A CA 1
ATOM 2359 C C . LYS A 1 287 ? -16.547 6.984 -0.37 1 96.06 287 LYS A C 1
ATOM 2361 O O . LYS A 1 287 ? -16.25 8.18 -0.343 1 96.06 287 LYS A O 1
ATOM 2366 N N . GLU A 1 288 ? -17.203 6.355 0.559 1 95.44 288 GLU A N 1
ATOM 2367 C CA . GLU A 1 288 ? -17.766 7.152 1.643 1 95.44 288 GLU A CA 1
ATOM 2368 C C . GLU A 1 288 ? -17.219 6.711 2.998 1 95.44 288 GLU A C 1
ATOM 2370 O O . GLU A 1 288 ? -17.812 7.02 4.039 1 95.44 288 GLU A O 1
ATOM 2375 N N . ALA A 1 289 ? -16.109 5.949 2.965 1 96 289 ALA A N 1
ATOM 2376 C CA . ALA A 1 289 ? -15.555 5.391 4.195 1 96 289 ALA A CA 1
ATOM 2377 C C . ALA A 1 289 ? -14.969 6.488 5.082 1 96 289 ALA A C 1
ATOM 2379 O O . ALA A 1 289 ? -14.133 7.273 4.633 1 96 289 ALA A O 1
ATOM 2380 N N . GLY A 1 290 ? -15.461 6.535 6.27 1 95.31 290 GLY A N 1
ATOM 2381 C CA . GLY A 1 290 ? -14.891 7.441 7.258 1 95.31 290 GLY A CA 1
ATOM 2382 C C . GLY A 1 290 ? -15.273 8.891 7.031 1 95.31 290 GLY A C 1
ATOM 2383 O O . GLY A 1 290 ? -15.508 9.305 5.895 1 95.31 290 GLY A O 1
ATOM 2384 N N . ASN A 1 291 ? -15.422 9.617 8.133 1 94.69 291 ASN A N 1
ATOM 2385 C CA . ASN A 1 291 ? -15.711 11.047 8.141 1 94.69 291 ASN A CA 1
ATOM 2386 C C . ASN A 1 291 ? -15.156 11.727 9.391 1 94.69 291 ASN A C 1
ATOM 2388 O O . ASN A 1 291 ? -14.789 11.055 10.359 1 94.69 291 ASN A O 1
ATOM 2392 N N . VAL A 1 292 ? -15.016 12.992 9.195 1 96.12 292 VAL A N 1
ATOM 2393 C CA . VAL A 1 292 ? -14.586 13.805 10.328 1 96.12 292 VAL A CA 1
ATOM 2394 C C . VAL A 1 292 ? -15.766 14.617 10.852 1 96.12 292 VAL A C 1
ATOM 2396 O O . VAL A 1 292 ? -16.406 15.352 10.094 1 96.12 292 VAL A O 1
ATOM 2399 N N . GLU A 1 293 ? -16.141 14.422 12.148 1 93 293 GLU A N 1
ATOM 2400 C CA . GLU A 1 293 ? -17.281 15.109 12.766 1 93 293 GLU A CA 1
ATOM 2401 C C . GLU A 1 293 ? -16.891 15.734 14.102 1 93 293 GLU A C 1
ATOM 2403 O O . GLU A 1 293 ? -15.883 15.344 14.703 1 93 293 GLU A O 1
ATOM 2408 N N . LEU A 1 294 ? -17.703 16.734 14.508 1 91 294 LEU A N 1
ATOM 2409 C CA . LEU A 1 294 ? -17.484 17.406 15.789 1 91 294 LEU A CA 1
ATOM 2410 C C . LEU A 1 294 ? -17.781 16.453 16.938 1 91 294 LEU A C 1
ATOM 2412 O O . LEU A 1 294 ? -18.766 15.695 16.906 1 91 294 LEU A O 1
ATOM 2416 N N . ASP A 1 295 ? -16.812 16.484 17.938 1 86.25 295 ASP A N 1
ATOM 2417 C CA . ASP A 1 295 ? -17.031 15.68 19.141 1 86.25 295 ASP A CA 1
ATOM 2418 C C . ASP A 1 295 ? -18.141 16.266 20 1 86.25 295 ASP A C 1
ATOM 2420 O O . ASP A 1 295 ? -17.969 17.312 20.625 1 86.25 295 ASP A O 1
ATOM 2424 N N . LYS A 1 296 ? -19.406 16.031 19.984 1 75.5 296 LYS A N 1
ATOM 2425 C CA . LYS A 1 296 ? -20.562 16.547 20.703 1 75.5 296 LYS A CA 1
ATOM 2426 C C . LYS A 1 296 ? -20.406 16.344 22.203 1 75.5 296 LYS A C 1
ATOM 2428 O O . LYS A 1 296 ? -21.047 17.031 23 1 75.5 296 LYS A O 1
ATOM 2433 N N . HIS A 1 297 ? -19.625 15.711 22.734 1 62.78 297 HIS A N 1
ATOM 2434 C CA . HIS A 1 297 ? -19.531 15.523 24.172 1 62.78 297 HIS A CA 1
ATOM 2435 C C . HIS A 1 297 ? -18.766 16.672 24.828 1 62.78 297 HIS A C 1
ATOM 2437 O O . HIS A 1 297 ? -19 16.984 26 1 62.78 297 HIS A O 1
ATOM 2443 N N . ASN A 1 298 ? -17.828 17.422 24.281 1 54.53 298 ASN A N 1
ATOM 2444 C CA . ASN A 1 298 ? -16.984 18.391 24.984 1 54.53 298 ASN A CA 1
ATOM 2445 C C . ASN A 1 298 ? -17.594 19.781 24.969 1 54.53 298 ASN A C 1
ATOM 2447 O O . ASN A 1 298 ? -17.125 20.672 25.672 1 54.53 298 ASN A O 1
ATOM 2451 N N . VAL A 1 299 ? -18.438 20.203 24.141 1 51 299 VAL A N 1
ATOM 2452 C CA . VAL A 1 299 ? -18.953 21.562 24.062 1 51 299 VAL A CA 1
ATOM 2453 C C . VAL A 1 299 ? -19.703 21.906 25.359 1 51 299 VAL A C 1
ATOM 2455 O O . VAL A 1 299 ? -19.625 23.031 25.844 1 51 299 VAL A O 1
ATOM 2458 N N . PHE A 1 300 ? -20.266 21.016 26.078 1 46.25 300 PHE A N 1
ATOM 2459 C CA . PHE A 1 300 ? -21.062 21.375 27.234 1 46.25 300 PHE A CA 1
ATOM 2460 C C . PHE A 1 300 ? -20.172 21.781 28.406 1 46.25 300 PHE A C 1
ATOM 2462 O O . PHE A 1 300 ? -20.516 22.688 29.172 1 46.25 300 PHE A O 1
ATOM 2469 N N . GLU A 1 301 ? -18.969 21.359 28.531 1 44.47 301 GLU A N 1
ATOM 2470 C CA . GLU A 1 301 ? -18.266 21.594 29.781 1 44.47 301 GLU A CA 1
ATOM 2471 C C . GLU A 1 301 ? -17.656 23 29.812 1 44.47 301 GLU A C 1
ATOM 2473 O O . GLU A 1 301 ? -17.609 23.641 30.875 1 44.47 301 GLU A O 1
ATOM 2478 N N . ILE A 1 302 ? -17.328 23.562 28.734 1 44.19 302 ILE A N 1
ATOM 2479 C CA . ILE A 1 302 ? -16.594 24.828 28.766 1 44.19 302 ILE A CA 1
ATOM 2480 C C . ILE A 1 302 ? -17.562 25.984 28.984 1 44.19 302 ILE A C 1
ATOM 2482 O O . ILE A 1 302 ? -17.25 26.938 29.719 1 44.19 302 ILE A O 1
ATOM 2486 N N . ILE A 1 303 ? -18.719 25.844 28.594 1 43 303 ILE A N 1
ATOM 2487 C CA . ILE A 1 303 ? -19.688 26.922 28.797 1 43 303 ILE A CA 1
ATOM 2488 C C . ILE A 1 303 ? -19.984 27.062 30.281 1 43 303 ILE A C 1
ATOM 2490 O O . ILE A 1 303 ? -20.094 28.188 30.797 1 43 303 ILE A O 1
ATOM 2494 N N . GLU A 1 304 ? -19.922 26.016 30.969 1 44.75 304 GLU A N 1
ATOM 2495 C CA . GLU A 1 304 ? -20.297 26.094 32.375 1 44.75 304 GLU A CA 1
ATOM 2496 C C . GLU A 1 304 ? -19.188 26.734 33.188 1 44.75 304 GLU A C 1
ATOM 2498 O O . GLU A 1 304 ? -19.453 27.516 34.125 1 44.75 304 GLU A O 1
ATOM 2503 N N . LEU A 1 305 ? -18 26.656 32.781 1 41.16 305 LEU A N 1
ATOM 2504 C CA . LEU A 1 305 ? -16.922 27.188 33.594 1 41.16 305 LEU A CA 1
ATOM 2505 C C . LEU A 1 305 ? -16.781 28.688 33.438 1 41.16 305 LEU A C 1
ATOM 2507 O O . LEU A 1 305 ? -16.5 29.406 34.375 1 41.16 305 LEU A O 1
ATOM 2511 N N . VAL A 1 306 ? -17.062 29.203 32.312 1 41.34 306 VAL A N 1
ATOM 2512 C CA . VAL A 1 306 ? -16.922 30.641 32.094 1 41.34 306 VAL A CA 1
ATOM 2513 C C . VAL A 1 306 ? -18.047 31.375 32.812 1 41.34 306 VAL A C 1
ATOM 2515 O O . VAL A 1 306 ? -17.828 32.438 33.406 1 41.34 306 VAL A O 1
ATOM 2518 N N . TYR A 1 307 ? -19.109 30.734 32.906 1 40.88 307 TYR A N 1
ATOM 2519 C CA . TYR A 1 307 ? -20.188 31.391 33.625 1 40.88 307 TYR A CA 1
ATOM 2520 C C . TYR A 1 307 ? -19.844 31.5 35.094 1 40.88 307 TYR A C 1
ATOM 2522 O O . TYR A 1 307 ? -20.109 32.531 35.719 1 40.88 307 TYR A O 1
ATOM 2530 N N . ASP A 1 308 ? -19.156 30.547 35.562 1 41.62 308 ASP A N 1
ATOM 2531 C CA . ASP A 1 308 ? -18.906 30.562 37 1 41.62 308 ASP A CA 1
ATOM 2532 C C . ASP A 1 308 ? -17.828 31.594 37.344 1 41.62 308 ASP A C 1
ATOM 2534 O O . ASP A 1 308 ? -17.922 32.25 38.406 1 41.62 308 ASP A O 1
ATOM 2538 N N . LEU A 1 309 ? -16.953 31.812 36.531 1 39.28 309 LEU A N 1
ATOM 2539 C CA . LEU A 1 309 ? -15.906 32.781 36.812 1 39.28 309 LEU A CA 1
ATOM 2540 C C . LEU A 1 309 ? -16.422 34.219 36.688 1 39.28 309 LEU A C 1
ATOM 2542 O O . LEU A 1 309 ? -16.047 35.094 37.469 1 39.28 309 LEU A O 1
ATOM 2546 N N . GLU A 1 310 ? -17.234 34.469 35.781 1 39.59 310 GLU A N 1
ATOM 2547 C CA . GLU A 1 310 ? -17.797 35.812 35.656 1 39.59 310 GLU A CA 1
ATOM 2548 C C . GLU A 1 310 ? -18.594 36.188 36.906 1 39.59 310 GLU A C 1
ATOM 2550 O O . GLU A 1 310 ? -18.516 37.344 37.375 1 39.59 310 GLU A O 1
ATOM 2555 N N . VAL A 1 311 ? -19.25 35.25 37.531 1 44.19 311 VAL A N 1
ATOM 2556 C CA . VAL A 1 311 ? -20.078 35.531 38.688 1 44.19 311 VAL A CA 1
ATOM 2557 C C . VAL A 1 311 ? -19.188 35.844 39.875 1 44.19 311 VAL A C 1
ATOM 2559 O O . VAL A 1 311 ? -19.484 36.75 40.656 1 44.19 311 VAL A O 1
ATOM 2562 N N . SER A 1 312 ? -18 35.281 39.938 1 38.78 312 SER A N 1
ATOM 2563 C CA . SER A 1 312 ? -17.219 35.5 41.125 1 38.78 312 SER A CA 1
ATOM 2564 C C . SER A 1 312 ? -16.516 36.875 41.094 1 38.78 312 SER A C 1
ATOM 2566 O O . SER A 1 312 ? -16.266 37.469 42.156 1 38.78 312 SER A O 1
ATOM 2568 N N . ILE A 1 313 ? -16.156 37.406 40 1 39.94 313 ILE A N 1
ATOM 2569 C CA . ILE A 1 313 ? -15.422 38.656 39.969 1 39.94 313 ILE A CA 1
ATOM 2570 C C . ILE A 1 313 ? -16.391 39.812 40.125 1 39.94 313 ILE A C 1
ATOM 2572 O O . ILE A 1 313 ? -16.062 40.844 40.75 1 39.94 313 ILE A O 1
ATOM 2576 N N . MET A 1 314 ? -17.594 39.719 39.688 1 36.09 314 MET A N 1
ATOM 2577 C CA . MET A 1 314 ? -18.547 40.781 39.906 1 36.09 314 MET A CA 1
ATOM 2578 C C . MET A 1 314 ? -18.969 40.844 41.375 1 36.09 314 MET A C 1
ATOM 2580 O O . MET A 1 314 ? -19.484 41.875 41.812 1 36.09 314 MET A O 1
ATOM 2584 N N . THR A 1 315 ? -18.984 39.719 42.094 1 37.97 315 THR A N 1
ATOM 2585 C CA . THR A 1 315 ? -19.5 39.781 43.438 1 37.97 315 THR A CA 1
ATOM 2586 C C . THR A 1 315 ? -18.375 40.094 44.438 1 37.97 315 THR A C 1
ATOM 2588 O O . THR A 1 315 ? -18.625 40.25 45.625 1 37.97 315 THR A O 1
ATOM 2591 N N . SER A 1 316 ? -17.141 40.094 44.062 1 30.98 316 SER A N 1
ATOM 2592 C CA . SER A 1 316 ? -16.219 40.531 45.094 1 30.98 316 SER A CA 1
ATOM 2593 C C . SER A 1 316 ? -15.898 42.031 44.938 1 30.98 316 SER A C 1
ATOM 2595 O O . SER A 1 316 ? -15.812 42.531 43.844 1 30.98 316 SER A O 1
ATOM 2597 N N . MET B 1 1 ? 36.594 -87 -30.094 1 19.88 1 MET B N 1
ATOM 2598 C CA . MET B 1 1 ? 36.375 -85.812 -30.906 1 19.88 1 MET B CA 1
ATOM 2599 C C . MET B 1 1 ? 35.656 -84.75 -30.109 1 19.88 1 MET B C 1
ATOM 2601 O O . MET B 1 1 ? 34.562 -85 -29.562 1 19.88 1 MET B O 1
ATOM 2605 N N . ALA B 1 2 ? 36.281 -83.938 -29.484 1 37.97 2 ALA B N 1
ATOM 2606 C CA . ALA B 1 2 ? 35.812 -82.812 -28.641 1 37.97 2 ALA B CA 1
ATOM 2607 C C . ALA B 1 2 ? 34.719 -82.062 -29.312 1 37.97 2 ALA B C 1
ATOM 2609 O O . ALA B 1 2 ? 34.844 -81.625 -30.484 1 37.97 2 ALA B O 1
ATOM 2610 N N . GLN B 1 3 ? 33.406 -82.312 -29.094 1 32.81 3 GLN B N 1
ATOM 2611 C CA . GLN B 1 3 ? 32.219 -81.562 -29.5 1 32.81 3 GLN B CA 1
ATOM 2612 C C . GLN B 1 3 ? 32.5 -80.062 -29.516 1 32.81 3 GLN B C 1
ATOM 2614 O O . GLN B 1 3 ? 32.812 -79.438 -28.469 1 32.81 3 GLN B O 1
ATOM 2619 N N . VAL B 1 4 ? 32.844 -79.375 -30.391 1 43.81 4 VAL B N 1
ATOM 2620 C CA . VAL B 1 4 ? 33.062 -77.938 -30.594 1 43.81 4 VAL B CA 1
ATOM 2621 C C . VAL B 1 4 ? 31.781 -77.188 -30.359 1 43.81 4 VAL B C 1
ATOM 2623 O O . VAL B 1 4 ? 30.781 -77.438 -31.047 1 43.81 4 VAL B O 1
ATOM 2626 N N . ASN B 1 5 ? 31.312 -76.688 -29.125 1 43.75 5 ASN B N 1
ATOM 2627 C CA . ASN B 1 5 ? 30.172 -75.875 -28.734 1 43.75 5 ASN B CA 1
ATOM 2628 C C . ASN B 1 5 ? 29.969 -74.688 -29.688 1 43.75 5 ASN B C 1
ATOM 2630 O O . ASN B 1 5 ? 30.891 -73.938 -29.875 1 43.75 5 ASN B O 1
ATOM 2634 N N . ASN B 1 6 ? 29.125 -74.812 -30.672 1 49.91 6 ASN B N 1
ATOM 2635 C CA . ASN B 1 6 ? 28.75 -73.875 -31.703 1 49.91 6 ASN B CA 1
ATOM 2636 C C . ASN B 1 6 ? 28.734 -72.438 -31.172 1 49.91 6 ASN B C 1
ATOM 2638 O O . ASN B 1 6 ? 28.938 -71.5 -31.938 1 49.91 6 ASN B O 1
ATOM 2642 N N . ASN B 1 7 ? 28.484 -72.25 -29.906 1 55.84 7 ASN B N 1
ATOM 2643 C CA . ASN B 1 7 ? 28.438 -70.875 -29.312 1 55.84 7 ASN B CA 1
ATOM 2644 C C . ASN B 1 7 ? 29.812 -70.25 -29.359 1 55.84 7 ASN B C 1
ATOM 2646 O O . ASN B 1 7 ? 29.891 -69 -29.484 1 55.84 7 ASN B O 1
ATOM 2650 N N . GLU B 1 8 ? 30.734 -70.938 -29.453 1 60.69 8 GLU B N 1
ATOM 2651 C CA . GLU B 1 8 ? 32.062 -70.375 -29.391 1 60.69 8 GLU B CA 1
ATOM 2652 C C . GLU B 1 8 ? 32.438 -69.688 -30.688 1 60.69 8 GLU B C 1
ATOM 2654 O O . GLU B 1 8 ? 33.219 -68.75 -30.703 1 60.69 8 GLU B O 1
ATOM 2659 N N . LEU B 1 9 ? 31.703 -70.062 -31.703 1 64.81 9 LEU B N 1
ATOM 2660 C CA . LEU B 1 9 ? 32.062 -69.5 -33 1 64.81 9 LEU B CA 1
ATOM 2661 C C . LEU B 1 9 ? 31.328 -68.188 -33.281 1 64.81 9 LEU B C 1
ATOM 2663 O O . LEU B 1 9 ? 31.719 -67.438 -34.156 1 64.81 9 LEU B O 1
ATOM 2667 N N . ILE B 1 10 ? 30.312 -68 -32.406 1 73.12 10 ILE B N 1
ATOM 2668 C CA . ILE B 1 10 ? 29.531 -66.812 -32.719 1 73.12 10 ILE B CA 1
ATOM 2669 C C . ILE B 1 10 ? 29.656 -65.812 -31.578 1 73.12 10 ILE B C 1
ATOM 2671 O O . ILE B 1 10 ? 28.859 -64.875 -31.5 1 73.12 10 ILE B O 1
ATOM 2675 N N . CYS B 1 11 ? 30.594 -66.062 -30.797 1 78.62 11 CYS B N 1
ATOM 2676 C CA . CYS B 1 11 ? 30.875 -65.062 -29.734 1 78.62 11 CYS B CA 1
ATOM 2677 C C . CYS B 1 11 ? 32.281 -64.5 -29.906 1 78.62 11 CYS B C 1
ATOM 2679 O O . CYS B 1 11 ? 33.188 -65.188 -30.344 1 78.62 11 CYS B O 1
ATOM 2681 N N . CYS B 1 12 ? 32.312 -63.219 -29.578 1 80.06 12 CYS B N 1
ATOM 2682 C CA . CYS B 1 12 ? 33.594 -62.531 -29.578 1 80.06 12 CYS B CA 1
ATOM 2683 C C . CYS B 1 12 ? 34.469 -63.031 -28.438 1 80.06 12 CYS B C 1
ATOM 2685 O O . CYS B 1 12 ? 34.062 -63 -27.281 1 80.06 12 CYS B O 1
ATOM 2687 N N . VAL B 1 13 ? 35.625 -63.406 -28.719 1 76.44 13 VAL B N 1
ATOM 2688 C CA . VAL B 1 13 ? 36.5 -64 -27.734 1 76.44 13 VAL B CA 1
ATOM 2689 C C . VAL B 1 13 ? 36.969 -62.938 -26.734 1 76.44 13 VAL B C 1
ATOM 2691 O O . VAL B 1 13 ? 37.281 -63.25 -25.594 1 76.44 13 VAL B O 1
ATOM 2694 N N . LYS B 1 14 ? 36.938 -61.688 -27.125 1 81.69 14 LYS B N 1
ATOM 2695 C CA . LYS B 1 14 ? 37.438 -60.594 -26.266 1 81.69 14 LYS B CA 1
ATOM 2696 C C . LYS B 1 14 ? 36.406 -60.219 -25.219 1 81.69 14 LYS B C 1
ATOM 2698 O O . LYS B 1 14 ? 36.719 -60.094 -24.031 1 81.69 14 LYS B O 1
ATOM 2703 N N . CYS B 1 15 ? 35.219 -60.031 -25.625 1 80.94 15 CYS B N 1
ATOM 2704 C CA . CYS B 1 15 ? 34.188 -59.594 -24.688 1 80.94 15 CYS B CA 1
ATOM 2705 C C . CYS B 1 15 ? 33.25 -60.719 -24.328 1 80.94 15 CYS B C 1
ATOM 2707 O O . CYS B 1 15 ? 32.375 -60.531 -23.469 1 80.94 15 CYS B O 1
ATOM 2709 N N . ASN B 1 16 ? 33.344 -61.812 -24.906 1 79.88 16 ASN B N 1
ATOM 2710 C CA . ASN B 1 16 ? 32.5 -62.969 -24.734 1 79.88 16 ASN B CA 1
ATOM 2711 C C . ASN B 1 16 ? 31.031 -62.656 -25.047 1 79.88 16 ASN B C 1
ATOM 2713 O O . ASN B 1 16 ? 30.141 -63.375 -24.594 1 79.88 16 ASN B O 1
ATOM 2717 N N . GLY B 1 17 ? 30.891 -61.688 -25.812 1 80.62 17 GLY B N 1
ATOM 2718 C CA . GLY B 1 17 ? 29.562 -61.375 -26.281 1 80.62 17 GLY B CA 1
ATOM 2719 C C . GLY B 1 17 ? 29.188 -62.062 -27.578 1 80.62 17 GLY B C 1
ATOM 2720 O O . GLY B 1 17 ? 30.047 -62.344 -28.406 1 80.62 17 GLY B O 1
ATOM 2721 N N . GLN B 1 18 ? 27.922 -62.312 -27.719 1 77.88 18 GLN B N 1
ATOM 2722 C CA . GLN B 1 18 ? 27.469 -62.875 -28.984 1 77.88 18 GLN B CA 1
ATOM 2723 C C . GLN B 1 18 ? 27.469 -61.844 -30.094 1 77.88 18 GLN B C 1
ATOM 2725 O O . GLN B 1 18 ? 27 -60.719 -29.891 1 77.88 18 GLN B O 1
ATOM 2730 N N . PHE B 1 19 ? 28.141 -62.312 -31.25 1 79.25 19 PHE B N 1
ATOM 2731 C CA . PHE B 1 19 ? 28.125 -61.406 -32.406 1 79.25 19 PHE B CA 1
ATOM 2732 C C . PHE B 1 19 ? 26.703 -61.125 -32.844 1 79.25 19 PHE B C 1
ATOM 2734 O O . PHE B 1 19 ? 25.812 -61.938 -32.688 1 79.25 19 PHE B O 1
ATOM 2741 N N . ASP B 1 20 ? 26.406 -59.906 -33.312 1 78.44 20 ASP B N 1
ATOM 2742 C CA . ASP B 1 20 ? 25.125 -59.594 -33.906 1 78.44 20 ASP B CA 1
ATOM 2743 C C . ASP B 1 20 ? 25.297 -58.625 -35.094 1 78.44 20 ASP B C 1
ATOM 2745 O O . ASP B 1 20 ? 26.422 -58.25 -35.438 1 78.44 20 ASP B O 1
ATOM 2749 N N . ARG B 1 21 ? 24.203 -58.375 -35.812 1 76.44 21 ARG B N 1
ATOM 2750 C CA . ARG B 1 21 ? 24.297 -57.625 -37.062 1 76.44 21 ARG B CA 1
ATOM 2751 C C . ARG B 1 21 ? 24.328 -56.125 -36.781 1 76.44 21 ARG B C 1
ATOM 2753 O O . ARG B 1 21 ? 24.562 -55.344 -37.719 1 76.44 21 ARG B O 1
ATOM 2760 N N . VAL B 1 22 ? 24.234 -55.812 -35.531 1 80.75 22 VAL B N 1
ATOM 2761 C CA . VAL B 1 22 ? 24.047 -54.375 -35.312 1 80.75 22 VAL B CA 1
ATOM 2762 C C . VAL B 1 22 ? 25.078 -53.875 -34.281 1 80.75 22 VAL B C 1
ATOM 2764 O O . VAL B 1 22 ? 25.922 -53.062 -34.625 1 80.75 22 VAL B O 1
ATOM 2767 N N . ASP B 1 23 ? 25.188 -54.312 -33.094 1 81.19 23 ASP B N 1
ATOM 2768 C CA . ASP B 1 23 ? 26.016 -53.781 -32.031 1 81.19 23 ASP B CA 1
ATOM 2769 C C . ASP B 1 23 ? 27.344 -54.531 -31.938 1 81.19 23 ASP B C 1
ATOM 2771 O O . ASP B 1 23 ? 28.391 -53.906 -31.734 1 81.19 23 ASP B O 1
ATOM 2775 N N . GLN B 1 24 ? 27.266 -55.75 -32.125 1 83.81 24 GLN B N 1
ATOM 2776 C CA . GLN B 1 24 ? 28.469 -56.562 -32.031 1 83.81 24 GLN B CA 1
ATOM 2777 C C . GLN B 1 24 ? 28.781 -57.25 -33.344 1 83.81 24 GLN B C 1
ATOM 2779 O O . GLN B 1 24 ? 28.797 -58.5 -33.438 1 83.81 24 GLN B O 1
ATOM 2784 N N . VAL B 1 25 ? 28.984 -56.438 -34.312 1 84.62 25 VAL B N 1
ATOM 2785 C CA . VAL B 1 25 ? 29.2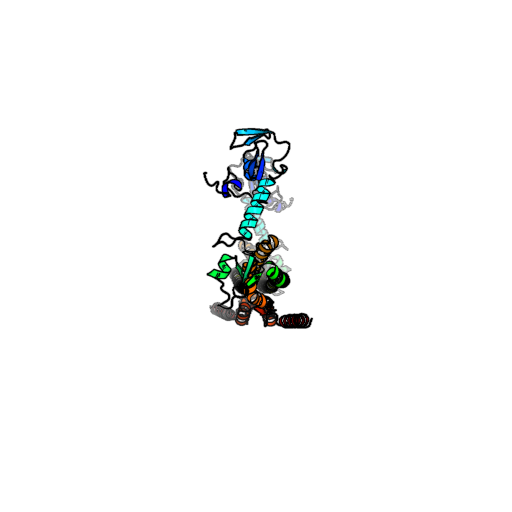5 -56.938 -35.656 1 84.62 25 VAL B CA 1
ATOM 2786 C C . VAL B 1 25 ? 30.625 -57.594 -35.688 1 84.62 25 VAL B C 1
ATOM 2788 O O . VAL B 1 25 ? 31.625 -57 -35.312 1 84.62 25 VAL B O 1
ATOM 2791 N N . PRO B 1 26 ? 30.609 -58.844 -36.156 1 84.06 26 PRO B N 1
ATOM 2792 C CA . PRO B 1 26 ? 31.906 -59.531 -36.281 1 84.06 26 PRO B CA 1
ATOM 2793 C C . PRO B 1 26 ? 32.75 -58.969 -37.406 1 84.06 26 PRO B C 1
ATOM 2795 O O . PRO B 1 26 ? 32.281 -58.844 -38.562 1 84.06 26 PRO B O 1
ATOM 2798 N N . ILE B 1 27 ? 33.906 -58.594 -37.156 1 86.06 27 ILE B N 1
ATOM 2799 C CA . ILE B 1 27 ? 34.875 -58.094 -38.125 1 86.06 27 ILE B CA 1
ATOM 2800 C C . ILE B 1 27 ? 36.031 -59.062 -38.281 1 86.06 27 ILE B C 1
ATOM 2802 O O . ILE B 1 27 ? 36.625 -59.5 -37.281 1 86.06 27 ILE B O 1
ATOM 2806 N N . LYS B 1 28 ? 36.375 -59.5 -39.5 1 84.69 28 LYS B N 1
ATOM 2807 C CA . LYS B 1 28 ? 37.438 -60.438 -39.781 1 84.69 28 LYS B CA 1
ATOM 2808 C C . LYS B 1 28 ? 38.781 -59.75 -39.969 1 84.69 28 LYS B C 1
ATOM 2810 O O . LYS B 1 28 ? 38.875 -58.781 -40.719 1 84.69 28 LYS B O 1
ATOM 2815 N N . LEU B 1 29 ? 39.625 -60.281 -39.312 1 81.62 29 LEU B N 1
ATOM 2816 C CA . LEU B 1 29 ? 41 -59.781 -39.469 1 81.62 29 LEU B CA 1
ATOM 2817 C C . LEU B 1 29 ? 41.75 -60.594 -40.531 1 81.62 29 LEU B C 1
ATOM 2819 O O . LEU B 1 29 ? 41.219 -61.594 -41.031 1 81.62 29 LEU B O 1
ATOM 2823 N N . SER B 1 30 ? 42.969 -60.156 -40.938 1 80.44 30 SER B N 1
ATOM 2824 C CA . SER B 1 30 ? 43.75 -60.781 -42 1 80.44 30 SER B CA 1
ATOM 2825 C C . SER B 1 30 ? 44.156 -62.219 -41.562 1 80.44 30 SER B C 1
ATOM 2827 O O . SER B 1 30 ? 44.406 -63.062 -42.406 1 80.44 30 SER B O 1
ATOM 2829 N N . CYS B 1 31 ? 44.156 -62.531 -40.25 1 76.25 31 CYS B N 1
ATOM 2830 C CA . CYS B 1 31 ? 44.531 -63.844 -39.719 1 76.25 31 CYS B CA 1
ATOM 2831 C C . CYS B 1 31 ? 43.312 -64.75 -39.719 1 76.25 31 CYS B C 1
ATOM 2833 O O . CYS B 1 31 ? 43.406 -65.938 -39.25 1 76.25 31 CYS B O 1
ATOM 2835 N N . LEU B 1 32 ? 42.125 -64.312 -40.062 1 78.62 32 LEU B N 1
ATOM 2836 C CA . LEU B 1 32 ? 40.875 -65.062 -40.25 1 78.62 32 LEU B CA 1
ATOM 2837 C C . LEU B 1 32 ? 40.156 -65.188 -38.938 1 78.62 32 LEU B C 1
ATOM 2839 O O . LEU B 1 32 ? 39.125 -65.875 -38.875 1 78.62 32 LEU B O 1
ATOM 2843 N N . HIS B 1 33 ? 40.656 -64.5 -37.938 1 79.62 33 HIS B N 1
ATOM 2844 C CA . HIS B 1 33 ? 39.875 -64.438 -36.688 1 79.62 33 HIS B CA 1
ATOM 2845 C C . HIS B 1 33 ? 38.938 -63.219 -36.688 1 79.62 33 HIS B C 1
ATOM 2847 O O . HIS B 1 33 ? 39.25 -62.188 -37.281 1 79.62 33 HIS B O 1
ATOM 2853 N N . SER B 1 34 ? 37.812 -63.438 -36.031 1 82.38 34 SER B N 1
ATOM 2854 C CA . SER B 1 34 ? 36.781 -62.375 -36 1 82.38 34 SER B CA 1
ATOM 2855 C C . SER B 1 34 ? 36.531 -61.906 -34.594 1 82.38 34 SER B C 1
ATOM 2857 O O . SER B 1 34 ? 36.5 -62.688 -33.656 1 82.38 34 SER B O 1
ATOM 2859 N N . PHE B 1 35 ? 36.375 -60.562 -34.375 1 84.56 35 PHE B N 1
ATOM 2860 C CA . PHE B 1 35 ? 36.031 -59.875 -33.125 1 84.56 35 PHE B CA 1
ATOM 2861 C C . PHE B 1 35 ? 34.938 -58.844 -33.375 1 84.56 35 PHE B C 1
ATOM 2863 O O . PHE B 1 35 ? 34.75 -58.375 -34.5 1 84.56 35 PHE B O 1
ATOM 2870 N N . CYS B 1 36 ? 34.188 -58.594 -32.312 1 85.06 36 CYS B N 1
ATOM 2871 C CA . CYS B 1 36 ? 33.125 -57.625 -32.5 1 85.06 36 CYS B CA 1
ATOM 2872 C C . CYS B 1 36 ? 33.688 -56.219 -32.688 1 85.06 36 CYS B C 1
ATOM 2874 O O . CYS B 1 36 ? 34.781 -55.906 -32.219 1 85.06 36 CYS B O 1
ATOM 2876 N N . ARG B 1 37 ? 33 -55.375 -33.375 1 87.19 37 ARG B N 1
ATOM 2877 C CA . ARG B 1 37 ? 33.438 -54.031 -33.75 1 87.19 37 ARG B CA 1
ATOM 2878 C C . ARG B 1 37 ? 33.75 -53.219 -32.469 1 87.19 37 ARG B C 1
ATOM 2880 O O . ARG B 1 37 ? 34.781 -52.562 -32.406 1 87.19 37 ARG B O 1
ATOM 2887 N N . PRO B 1 38 ? 32.969 -53.25 -31.469 1 87.88 38 PRO B N 1
ATOM 2888 C CA . PRO B 1 38 ? 33.344 -52.469 -30.281 1 87.88 38 PRO B CA 1
ATOM 2889 C C . PRO B 1 38 ? 34.656 -52.906 -29.641 1 87.88 38 PRO B C 1
ATOM 2891 O O . PRO B 1 38 ? 35.438 -52.094 -29.188 1 87.88 38 PRO B O 1
ATOM 2894 N N . CYS B 1 39 ? 34.906 -54.125 -29.609 1 86.44 39 CYS B N 1
ATOM 2895 C CA . CYS B 1 39 ? 36.125 -54.625 -29.031 1 86.44 39 CYS B CA 1
ATOM 2896 C C . CYS B 1 39 ? 37.344 -54.25 -29.859 1 86.44 39 CYS B C 1
ATOM 2898 O O . CYS B 1 39 ? 38.375 -53.906 -29.328 1 86.44 39 CYS B O 1
ATOM 2900 N N . LEU B 1 40 ? 37.219 -54.312 -31.156 1 85.44 40 LEU B N 1
ATOM 2901 C CA . LEU B 1 40 ? 38.312 -53.938 -32.031 1 85.44 40 LEU B CA 1
ATOM 2902 C C . LEU B 1 40 ? 38.625 -52.438 -31.922 1 85.44 40 LEU B C 1
ATOM 2904 O O . LEU B 1 40 ? 39.781 -52.031 -32 1 85.44 40 LEU B O 1
ATOM 2908 N N . LYS B 1 41 ? 37.562 -51.719 -31.734 1 85.88 41 LYS B N 1
ATOM 2909 C CA . LYS B 1 41 ? 37.75 -50.281 -31.594 1 85.88 41 LYS B CA 1
ATOM 2910 C C . LYS B 1 41 ? 38.562 -49.938 -30.328 1 85.88 41 LYS B C 1
ATOM 2912 O O . LYS B 1 41 ? 39.312 -48.969 -30.297 1 85.88 41 LYS B O 1
ATOM 2917 N N . GLN B 1 42 ? 38.406 -50.875 -29.422 1 85.31 42 GLN B N 1
ATOM 2918 C CA . GLN B 1 42 ? 39.125 -50.688 -28.156 1 85.31 42 GLN B CA 1
ATOM 2919 C C . GLN B 1 42 ? 40.562 -51.156 -28.266 1 85.31 42 GLN B C 1
ATOM 2921 O O . GLN B 1 42 ? 41.406 -50.781 -27.469 1 85.31 42 GLN B O 1
ATOM 2926 N N . THR B 1 43 ? 40.844 -52 -29.203 1 78.75 43 THR B N 1
ATOM 2927 C CA . THR B 1 43 ? 42.156 -52.656 -29.266 1 78.75 43 THR B CA 1
ATOM 2928 C C . THR B 1 43 ? 43.031 -52 -30.312 1 78.75 43 THR B C 1
ATOM 2930 O O . THR B 1 43 ? 44.25 -52.25 -30.359 1 78.75 43 THR B O 1
ATOM 2933 N N . VAL B 1 44 ? 42.469 -51.094 -31.047 1 80.25 44 VAL B N 1
ATOM 2934 C CA . VAL B 1 44 ? 43.25 -50.469 -32.125 1 80.25 44 VAL B CA 1
ATOM 2935 C C . VAL B 1 44 ? 44.281 -49.5 -31.531 1 80.25 44 VAL B C 1
ATOM 2937 O O . VAL B 1 44 ? 43.938 -48.75 -30.625 1 80.25 44 VAL B O 1
ATOM 2940 N N . ASP B 1 45 ? 45.531 -49.625 -32 1 80.44 45 ASP B N 1
ATOM 2941 C CA . ASP B 1 45 ? 46.594 -48.75 -31.5 1 80.44 45 ASP B CA 1
ATOM 2942 C C . ASP B 1 45 ? 46.625 -47.438 -32.281 1 80.44 45 ASP B C 1
ATOM 2944 O O . ASP B 1 45 ? 46.031 -47.344 -33.344 1 80.44 45 ASP B O 1
ATOM 2948 N N . PRO B 1 46 ? 47.25 -46.375 -31.75 1 81.56 46 PRO B N 1
ATOM 2949 C CA . PRO B 1 46 ? 47.344 -45.062 -32.375 1 81.56 46 PRO B CA 1
ATOM 2950 C C . PRO B 1 46 ? 47.906 -45.125 -33.812 1 81.56 46 PRO B C 1
ATOM 2952 O O . PRO B 1 46 ? 47.594 -44.25 -34.625 1 81.56 46 PRO B O 1
ATOM 2955 N N . ASP B 1 47 ? 48.688 -46.094 -34.312 1 81.62 47 ASP B N 1
ATOM 2956 C CA . ASP B 1 47 ? 49.281 -46.25 -35.625 1 81.62 47 ASP B CA 1
ATOM 2957 C C . ASP B 1 47 ? 48.344 -47.062 -36.531 1 81.62 47 ASP B C 1
ATOM 2959 O O . ASP B 1 47 ? 48.75 -47.5 -37.625 1 81.62 47 ASP B O 1
ATOM 2963 N N . HIS B 1 48 ? 47.062 -47.25 -36.125 1 83.75 48 HIS B N 1
ATOM 2964 C CA . HIS B 1 48 ? 46.031 -47.969 -36.844 1 83.75 48 HIS B CA 1
ATOM 2965 C C . HIS B 1 48 ? 46.438 -49.438 -37.062 1 83.75 48 HIS B C 1
ATOM 2967 O O . HIS B 1 48 ? 46.219 -49.969 -38.156 1 83.75 48 HIS B O 1
ATOM 2973 N N . LYS B 1 49 ? 47.031 -49.906 -36.094 1 81.44 49 LYS B N 1
ATOM 2974 C CA . LYS B 1 49 ? 47.406 -51.312 -36.125 1 81.44 49 LYS B CA 1
ATOM 2975 C C . LYS B 1 49 ? 46.531 -52.125 -35.156 1 81.44 49 LYS B C 1
ATOM 2977 O O . LYS B 1 49 ? 46.25 -51.656 -34.031 1 81.44 49 LYS B O 1
ATOM 2982 N N . LEU B 1 50 ? 46.094 -53.25 -35.688 1 82.5 50 LEU B N 1
ATOM 2983 C CA . LEU B 1 50 ? 45.281 -54.156 -34.875 1 82.5 50 LEU B CA 1
ATOM 2984 C C . LEU B 1 50 ? 46.031 -55.469 -34.625 1 82.5 50 LEU B C 1
ATOM 2986 O O . LEU B 1 50 ? 46.562 -56.094 -35.562 1 82.5 50 LEU B O 1
ATOM 2990 N N . THR B 1 51 ? 46.188 -55.844 -33.469 1 84.31 51 THR B N 1
ATOM 2991 C CA . THR B 1 51 ? 46.812 -57.125 -33.094 1 84.31 51 THR B CA 1
ATOM 2992 C C . THR B 1 51 ? 45.719 -58.125 -32.656 1 84.31 51 THR B C 1
ATOM 2994 O O . THR B 1 51 ? 44.938 -57.812 -31.75 1 84.31 51 THR B O 1
ATOM 2997 N N . CYS B 1 52 ? 45.656 -59.188 -33.281 1 80.06 52 CYS B N 1
ATOM 2998 C CA . CYS B 1 52 ? 44.688 -60.219 -32.938 1 80.06 52 CYS B CA 1
ATOM 2999 C C . CYS B 1 52 ? 45.031 -60.844 -31.578 1 80.06 52 CYS B C 1
ATOM 3001 O O . CYS B 1 52 ? 46.125 -61.375 -31.359 1 80.06 52 CYS B O 1
ATOM 3003 N N . PRO B 1 53 ? 44.125 -60.812 -30.719 1 78.81 53 PRO B N 1
ATOM 3004 C CA . PRO B 1 53 ? 44.375 -61.344 -29.375 1 78.81 53 PRO B CA 1
ATOM 3005 C C . PRO B 1 53 ? 44.5 -62.875 -29.344 1 78.81 53 PRO B C 1
ATOM 3007 O O . PRO B 1 53 ? 45.031 -63.438 -28.375 1 78.81 53 PRO B O 1
ATOM 3010 N N . VAL B 1 54 ? 44.156 -63.469 -30.281 1 76.94 54 VAL B N 1
ATOM 3011 C CA . VAL B 1 54 ? 44.188 -64.938 -30.328 1 76.94 54 VAL B CA 1
ATOM 3012 C C . VAL B 1 54 ? 45.5 -65.438 -30.906 1 76.94 54 VAL B C 1
ATOM 3014 O O . VAL B 1 54 ? 46.188 -66.25 -30.312 1 76.94 54 VAL B O 1
ATOM 3017 N N . CYS B 1 55 ? 45.906 -64.875 -32.062 1 73.75 55 CYS B N 1
ATOM 3018 C CA . CYS B 1 55 ? 47.094 -65.438 -32.719 1 73.75 55 CYS B CA 1
ATOM 3019 C C . CYS B 1 55 ? 48.25 -64.438 -32.625 1 73.75 55 CYS B C 1
ATOM 3021 O O . CYS B 1 55 ? 49.344 -64.688 -33.062 1 73.75 55 CYS B O 1
ATOM 3023 N N . LEU B 1 56 ? 48 -63.25 -32.156 1 80.69 56 LEU B N 1
ATOM 3024 C CA . LEU B 1 56 ? 48.969 -62.188 -31.922 1 80.69 56 LEU B CA 1
ATOM 3025 C C . LEU B 1 56 ? 49.562 -61.656 -33.219 1 80.69 56 LEU B C 1
ATOM 3027 O O . LEU B 1 56 ? 50.531 -60.906 -33.219 1 80.69 56 LEU B O 1
ATOM 3031 N N . LYS B 1 57 ? 48.906 -61.969 -34.312 1 82.06 57 LYS B N 1
ATOM 3032 C CA . LYS B 1 57 ? 49.312 -61.344 -35.562 1 82.06 57 LYS B CA 1
ATOM 3033 C C . LYS B 1 57 ? 48.812 -59.906 -35.656 1 82.06 57 LYS B C 1
ATOM 3035 O O . LYS B 1 57 ? 47.719 -59.594 -35.219 1 82.06 57 LYS B O 1
ATOM 3040 N N . THR B 1 58 ? 49.656 -59.094 -36.188 1 85.12 58 THR B N 1
ATOM 3041 C CA . THR B 1 58 ? 49.312 -57.688 -36.281 1 85.12 58 THR B CA 1
ATOM 3042 C C . THR B 1 58 ? 49 -57.312 -37.75 1 85.12 58 THR B C 1
ATOM 3044 O O . THR B 1 58 ? 49.656 -57.812 -38.656 1 85.12 58 THR B O 1
ATOM 3047 N N . GLN B 1 59 ? 47.906 -56.656 -37.969 1 84.06 59 GLN B N 1
ATOM 3048 C CA . GLN B 1 59 ? 47.562 -56.156 -39.312 1 84.06 59 GLN B CA 1
ATOM 3049 C C . GLN B 1 59 ? 47.375 -54.656 -39.281 1 84.06 59 GLN B C 1
ATOM 3051 O O . GLN B 1 59 ? 46.938 -54.094 -38.25 1 84.06 59 GLN B O 1
ATOM 3056 N N . THR B 1 60 ? 47.844 -53.969 -40.312 1 84.19 60 THR B N 1
ATOM 3057 C CA . THR B 1 60 ? 47.625 -52.531 -40.469 1 84.19 60 THR B CA 1
ATOM 3058 C C . THR B 1 60 ? 46.281 -52.25 -41.125 1 84.19 60 THR B C 1
ATOM 3060 O O . THR B 1 60 ? 45.938 -52.875 -42.156 1 84.19 60 THR B O 1
ATOM 3063 N N . ILE B 1 61 ? 45.438 -51.531 -40.531 1 76.88 61 ILE B N 1
ATOM 3064 C CA . ILE B 1 61 ? 44.094 -51.219 -41.094 1 76.88 61 ILE B CA 1
ATOM 3065 C C . ILE B 1 61 ? 44.125 -49.906 -41.844 1 76.88 61 ILE B C 1
ATOM 3067 O O . ILE B 1 61 ? 44.75 -48.938 -41.375 1 76.88 61 ILE B O 1
ATOM 3071 N N . GLU B 1 62 ? 43.719 -49.969 -43.125 1 73.81 62 GLU B N 1
ATOM 3072 C CA . GLU B 1 62 ? 43.562 -48.75 -43.906 1 73.81 62 GLU B CA 1
ATOM 3073 C C . GLU B 1 62 ? 42.188 -48.094 -43.656 1 73.81 62 GLU B C 1
ATOM 3075 O O . GLU B 1 62 ? 41.156 -48.719 -43.906 1 73.81 62 GLU B O 1
ATOM 3080 N N . GLY B 1 63 ? 42.125 -46.938 -42.906 1 74.12 63 GLY B N 1
ATOM 3081 C CA . GLY B 1 63 ? 40.906 -46.188 -42.656 1 74.12 63 GLY B CA 1
ATOM 3082 C C . GLY B 1 63 ? 40.281 -46.469 -41.312 1 74.12 63 GLY B C 1
ATOM 3083 O O . GLY B 1 63 ? 41 -46.875 -40.375 1 74.12 63 GLY B O 1
ATOM 3084 N N . ASP B 1 64 ? 38.938 -46.344 -41.062 1 78.06 64 ASP B N 1
ATOM 3085 C CA . ASP B 1 64 ? 38.25 -46.469 -39.812 1 78.06 64 ASP B CA 1
ATOM 3086 C C . ASP B 1 64 ? 37.75 -47.906 -39.594 1 78.06 64 ASP B C 1
ATOM 3088 O O . ASP B 1 64 ? 37.344 -48.562 -40.562 1 78.06 64 ASP B O 1
ATOM 3092 N N . ILE B 1 65 ? 37.844 -48.438 -38.375 1 79.56 65 ILE B N 1
ATOM 3093 C CA . ILE B 1 65 ? 37.375 -49.75 -38 1 79.56 65 ILE B CA 1
ATOM 3094 C C . ILE B 1 65 ? 35.938 -49.938 -38.469 1 79.56 65 ILE B C 1
ATOM 3096 O O . ILE B 1 65 ? 35.5 -51.031 -38.844 1 79.56 65 ILE B O 1
ATOM 3100 N N . ASP B 1 66 ? 35.25 -48.844 -38.531 1 79.31 66 ASP B N 1
ATOM 3101 C CA . ASP B 1 66 ? 33.844 -48.844 -38.906 1 79.31 66 ASP B CA 1
ATOM 3102 C C . ASP B 1 66 ? 33.688 -49.219 -40.375 1 79.31 66 ASP B C 1
ATOM 3104 O O . ASP B 1 66 ? 32.625 -49.688 -40.781 1 79.31 66 ASP B O 1
ATOM 3108 N N . ALA B 1 67 ? 34.688 -49.094 -41.125 1 76.62 67 ALA B N 1
ATOM 3109 C CA . ALA B 1 67 ? 34.625 -49.312 -42.562 1 76.62 67 ALA B CA 1
ATOM 3110 C C . ALA B 1 67 ? 35.031 -50.75 -42.875 1 76.62 67 ALA B C 1
ATOM 3112 O O . ALA B 1 67 ? 34.906 -51.188 -44.031 1 76.62 67 ALA B O 1
ATOM 3113 N N . LEU B 1 68 ? 35.562 -51.5 -42 1 78.38 68 LEU B N 1
ATOM 3114 C CA . LEU B 1 68 ? 35.969 -52.875 -42.281 1 78.38 68 LEU B CA 1
ATOM 3115 C C . LEU B 1 68 ? 34.75 -53.75 -42.5 1 78.38 68 LEU B C 1
ATOM 3117 O O . LEU B 1 68 ? 33.75 -53.625 -41.781 1 78.38 68 LEU B O 1
ATOM 3121 N N . PRO B 1 69 ? 34.812 -54.625 -43.5 1 76.94 69 PRO B N 1
ATOM 3122 C CA . PRO B 1 69 ? 33.656 -55.5 -43.812 1 76.94 69 PRO B CA 1
ATOM 3123 C C . PRO B 1 69 ? 33.375 -56.531 -42.719 1 76.94 69 PRO B C 1
ATOM 3125 O O . PRO B 1 69 ? 34.312 -57.031 -42.094 1 76.94 69 PRO B O 1
ATOM 3128 N N . ALA B 1 70 ? 32.219 -56.719 -42.5 1 80.62 70 ALA B N 1
ATOM 3129 C CA . ALA B 1 70 ? 31.781 -57.75 -41.562 1 80.62 70 ALA B CA 1
ATOM 3130 C C . ALA B 1 70 ? 32.156 -59.156 -42.031 1 80.62 70 ALA B C 1
ATOM 3132 O O . ALA B 1 70 ? 32.281 -59.375 -43.25 1 80.62 70 ALA B O 1
ATOM 3133 N N . ASP B 1 71 ? 32.594 -60.062 -41.188 1 78.75 71 ASP B N 1
ATOM 3134 C CA . ASP B 1 71 ? 32.844 -61.438 -41.531 1 78.75 71 ASP B CA 1
ATOM 3135 C C . ASP B 1 71 ? 31.547 -62.125 -41.969 1 78.75 71 ASP B C 1
ATOM 3137 O O . ASP B 1 71 ? 30.719 -62.531 -41.156 1 78.75 71 ASP B O 1
ATOM 3141 N N . LEU B 1 72 ? 31.422 -62.281 -43.188 1 76.5 72 LEU B N 1
ATOM 3142 C CA . LEU B 1 72 ? 30.203 -62.812 -43.781 1 76.5 72 LEU B CA 1
ATOM 3143 C C . LEU B 1 72 ? 29.938 -64.25 -43.344 1 76.5 72 LEU B C 1
ATOM 3145 O O . LEU B 1 72 ? 28.781 -64.625 -43.219 1 76.5 72 LEU B O 1
ATOM 3149 N N . ARG B 1 73 ? 30.953 -64.938 -43.094 1 71.12 73 ARG B N 1
ATOM 3150 C CA . ARG B 1 73 ? 30.766 -66.312 -42.625 1 71.12 73 ARG B CA 1
ATOM 3151 C C . ARG B 1 73 ? 30.125 -66.375 -41.25 1 71.12 73 ARG B C 1
ATOM 3153 O O . ARG B 1 73 ? 29.188 -67.125 -41 1 71.12 73 ARG B O 1
ATOM 3160 N N . ILE B 1 74 ? 30.625 -65.625 -40.375 1 74.06 74 ILE B N 1
ATOM 3161 C CA . ILE B 1 74 ? 30.062 -65.562 -39.031 1 74.06 74 ILE B CA 1
ATOM 3162 C C . ILE B 1 74 ? 28.656 -65 -39.094 1 74.06 74 ILE B C 1
ATOM 3164 O O . ILE B 1 74 ? 27.75 -65.438 -38.406 1 74.06 74 ILE B O 1
ATOM 3168 N N . MET B 1 75 ? 28.547 -64.062 -39.969 1 73.56 75 MET B N 1
ATOM 3169 C CA . MET B 1 75 ? 27.234 -63.469 -40.125 1 73.56 75 MET B CA 1
ATOM 3170 C C . MET B 1 75 ? 26.219 -64.5 -40.625 1 73.56 75 MET B C 1
ATOM 3172 O O . MET B 1 75 ? 25.078 -64.562 -40.156 1 73.56 75 MET B O 1
ATOM 3176 N N . LYS B 1 76 ? 26.688 -65.25 -41.5 1 66.38 76 LYS B N 1
ATOM 3177 C CA . LYS B 1 76 ? 25.844 -66.312 -42 1 66.38 76 LYS B CA 1
ATOM 3178 C C . LYS B 1 76 ? 25.594 -67.375 -40.906 1 66.38 76 LYS B C 1
ATOM 3180 O O . LYS B 1 76 ? 24.469 -67.875 -40.781 1 66.38 76 LYS B O 1
ATOM 3185 N N . MET B 1 77 ? 26.594 -67.688 -40.188 1 64.12 77 MET B N 1
ATOM 3186 C CA . MET B 1 77 ? 26.453 -68.688 -39.094 1 64.12 77 MET B CA 1
ATOM 3187 C C . MET B 1 77 ? 25.5 -68.125 -38.031 1 64.12 77 MET B C 1
ATOM 3189 O O . MET B 1 77 ? 24.672 -68.875 -37.5 1 64.12 77 MET B O 1
ATOM 3193 N N . ILE B 1 78 ? 25.656 -66.938 -37.656 1 62.81 78 ILE B N 1
ATOM 3194 C CA . ILE B 1 78 ? 24.75 -66.312 -36.688 1 62.81 78 ILE B CA 1
ATOM 3195 C C . ILE B 1 78 ? 23.328 -66.375 -37.25 1 62.81 78 ILE B C 1
ATOM 3197 O O . ILE B 1 78 ? 22.375 -66.625 -36.5 1 62.81 78 ILE B O 1
ATOM 3201 N N . GLY B 1 79 ? 23.266 -66.062 -38.469 1 62.31 79 GLY B N 1
ATOM 3202 C CA . GLY B 1 79 ? 21.984 -66.188 -39.125 1 62.31 79 GLY B CA 1
ATOM 3203 C C . GLY B 1 79 ? 21.438 -67.562 -39.156 1 62.31 79 GLY B C 1
ATOM 3204 O O . GLY B 1 79 ? 20.25 -67.812 -38.906 1 62.31 79 GLY B O 1
ATOM 3205 N N . LEU B 1 80 ? 22.281 -68.375 -39.469 1 58.81 80 LEU B N 1
ATOM 3206 C CA . LEU B 1 80 ? 21.891 -69.812 -39.5 1 58.81 80 LEU B CA 1
ATOM 3207 C C . LEU B 1 80 ? 21.547 -70.312 -38.094 1 58.81 80 LEU B C 1
ATOM 3209 O O . LEU B 1 80 ? 20.547 -71 -37.906 1 58.81 80 LEU B O 1
ATOM 3213 N N . ILE B 1 81 ? 22.406 -70.062 -37.188 1 57.94 81 ILE B N 1
ATOM 3214 C CA . ILE B 1 81 ? 22.141 -70.438 -35.812 1 57.94 81 ILE B CA 1
ATOM 3215 C C . ILE B 1 81 ? 20.875 -69.75 -35.312 1 57.94 81 ILE B C 1
ATOM 3217 O O . ILE B 1 81 ? 20.031 -70.375 -34.688 1 57.94 81 ILE B O 1
ATOM 3221 N N . SER B 1 82 ? 20.875 -68.5 -35.656 1 60.06 82 SER B N 1
ATOM 3222 C CA . SER B 1 82 ? 19.672 -67.812 -35.312 1 60.06 82 SER B CA 1
ATOM 3223 C C . SER B 1 82 ? 18.438 -68.312 -36.031 1 60.06 82 SER B C 1
ATOM 3225 O O . SER B 1 82 ? 17.375 -68.5 -35.406 1 60.06 82 SER B O 1
ATOM 3227 N N . ASN B 1 83 ? 18.656 -68.625 -37.281 1 59.5 83 ASN B N 1
ATOM 3228 C CA . ASN B 1 83 ? 17.578 -69.25 -38.062 1 59.5 83 ASN B CA 1
ATOM 3229 C C . ASN B 1 83 ? 17.234 -70.625 -37.562 1 59.5 83 ASN B C 1
ATOM 3231 O O . ASN B 1 83 ? 16.062 -71 -37.5 1 59.5 83 ASN B O 1
ATOM 3235 N N . LYS B 1 84 ? 18.344 -71.375 -37.219 1 62.66 84 LYS B N 1
ATOM 3236 C CA . LYS B 1 84 ? 18.094 -72.75 -36.688 1 62.66 84 LYS B CA 1
ATOM 3237 C C . LYS B 1 84 ? 17.344 -72.625 -35.375 1 62.66 84 LYS B C 1
ATOM 3239 O O . LYS B 1 84 ? 16.406 -73.438 -35.125 1 62.66 84 LYS B O 1
ATOM 3244 N N . ILE B 1 85 ? 17.688 -71.688 -34.625 1 64.75 85 ILE B N 1
ATOM 3245 C CA . ILE B 1 85 ? 17.062 -71.625 -33.312 1 64.75 85 ILE B CA 1
ATOM 3246 C C . ILE B 1 85 ? 15.617 -71.125 -33.438 1 64.75 85 ILE B C 1
ATOM 3248 O O . ILE B 1 85 ? 14.742 -71.625 -32.719 1 64.75 85 ILE B O 1
ATOM 3252 N N . LYS B 1 86 ? 15.352 -70.375 -34.531 1 76 86 LYS B N 1
ATOM 3253 C CA . LYS B 1 86 ? 14.008 -69.875 -34.719 1 76 86 LYS B CA 1
ATOM 3254 C C . LYS B 1 86 ? 13.047 -70.875 -35.25 1 76 86 LYS B C 1
ATOM 3256 O O . LYS B 1 86 ? 11.836 -70.812 -35.062 1 76 86 LYS B O 1
ATOM 3261 N N . ASP B 1 87 ? 13.641 -71.938 -35.781 1 82.06 87 ASP B N 1
ATOM 3262 C CA . ASP B 1 87 ? 12.789 -72.875 -36.438 1 82.06 87 ASP B CA 1
ATOM 3263 C C . ASP B 1 87 ? 12.945 -74.25 -35.781 1 82.06 87 ASP B C 1
ATOM 3265 O O . ASP B 1 87 ? 12.688 -75.312 -36.406 1 82.06 87 ASP B O 1
ATOM 3269 N N . THR B 1 88 ? 13.477 -74.25 -34.562 1 86.06 88 THR B N 1
ATOM 3270 C CA . THR B 1 88 ? 13.766 -75.562 -33.906 1 86.06 88 THR B CA 1
ATOM 3271 C C . THR B 1 88 ? 12.945 -75.75 -32.656 1 86.06 88 THR B C 1
ATOM 3273 O O . THR B 1 88 ? 12.781 -74.812 -31.875 1 86.06 88 THR B O 1
ATOM 3276 N N . CYS B 1 89 ? 12.32 -76.938 -32.625 1 84.88 89 CYS B N 1
ATOM 3277 C CA . CYS B 1 89 ? 11.602 -77.312 -31.422 1 84.88 89 CYS B CA 1
ATOM 3278 C C . CYS B 1 89 ? 12.547 -77.375 -30.234 1 84.88 89 CYS B C 1
ATOM 3280 O O . CYS B 1 89 ? 13.562 -78.062 -30.281 1 84.88 89 CYS B O 1
ATOM 3282 N N . LEU B 1 90 ? 12.328 -76.75 -29.141 1 73.38 90 LEU B N 1
ATOM 3283 C CA . LEU B 1 90 ? 13.188 -76.688 -27.969 1 73.38 90 LEU B CA 1
ATOM 3284 C C . LEU B 1 90 ? 13.25 -78 -27.25 1 73.38 90 LEU B C 1
ATOM 3286 O O . LEU B 1 90 ? 14.289 -78.375 -26.703 1 73.38 90 LEU B O 1
ATOM 3290 N N . GLN B 1 91 ? 12.234 -78.75 -27.375 1 72.94 91 GLN B N 1
ATOM 3291 C CA . GLN B 1 91 ? 12.141 -80 -26.641 1 72.94 91 GLN B CA 1
ATOM 3292 C C . GLN B 1 91 ? 12.852 -81.125 -27.406 1 72.94 91 GLN B C 1
ATOM 3294 O O . GLN B 1 91 ? 13.492 -81.938 -26.797 1 72.94 91 GLN B O 1
ATOM 3299 N N . HIS B 1 92 ? 12.75 -81.062 -28.812 1 79.81 92 HIS B N 1
ATOM 3300 C CA . HIS B 1 92 ? 13.227 -82.188 -29.578 1 79.81 92 HIS B CA 1
ATOM 3301 C C . HIS B 1 92 ? 14.352 -81.812 -30.516 1 79.81 92 HIS B C 1
ATOM 3303 O O . HIS B 1 92 ? 14.891 -82.625 -31.25 1 79.81 92 HIS B O 1
ATOM 3309 N N . GLU B 1 93 ? 14.656 -80.5 -30.516 1 78.94 93 GLU B N 1
ATOM 3310 C CA . GLU B 1 93 ? 15.75 -80 -31.328 1 78.94 93 GLU B CA 1
ATOM 3311 C C . GLU B 1 93 ? 15.555 -80.312 -32.812 1 78.94 93 GLU B C 1
ATOM 3313 O O . GLU B 1 93 ? 16.516 -80.625 -33.5 1 78.94 93 GLU B O 1
ATOM 3318 N N . SER B 1 94 ? 14.336 -80.562 -33.219 1 84.94 94 SER B N 1
ATOM 3319 C CA . SER B 1 94 ? 14 -80.812 -34.594 1 84.94 94 SER B CA 1
ATOM 3320 C C . SER B 1 94 ? 13.258 -79.625 -35.219 1 84.94 94 SER B C 1
ATOM 3322 O O . SER B 1 94 ? 12.758 -78.75 -34.5 1 84.94 94 SER B O 1
ATOM 3324 N N . HIS B 1 95 ? 13.305 -79.688 -36.5 1 89.62 95 HIS B N 1
ATOM 3325 C CA . HIS B 1 95 ? 12.68 -78.625 -37.25 1 89.62 95 HIS B CA 1
ATOM 3326 C C . HIS B 1 95 ? 11.172 -78.562 -37 1 89.62 95 HIS B C 1
ATOM 3328 O O . HIS B 1 95 ? 10.523 -79.625 -36.938 1 89.62 95 HIS B O 1
ATOM 3334 N N . LEU B 1 96 ? 10.609 -77.312 -36.969 1 91.31 96 LEU B N 1
ATOM 3335 C CA . LEU B 1 96 ? 9.18 -77.062 -36.781 1 91.31 96 LEU B CA 1
ATOM 3336 C C . LEU B 1 96 ? 8.453 -77.125 -38.125 1 91.31 96 LEU B C 1
ATOM 3338 O O . LEU B 1 96 ? 8.297 -76.125 -38.781 1 91.31 96 LEU B O 1
ATOM 3342 N N . TYR B 1 97 ? 7.938 -78.25 -38.438 1 92.5 97 TYR B N 1
ATOM 3343 C CA . TYR B 1 97 ? 7.332 -78.438 -39.75 1 92.5 97 TYR B CA 1
ATOM 3344 C C . TYR B 1 97 ? 5.82 -78.25 -39.688 1 92.5 97 TYR B C 1
ATOM 3346 O O . TYR B 1 97 ? 5.168 -78.062 -40.719 1 92.5 97 TYR B O 1
ATOM 3354 N N . PHE B 1 98 ? 5.363 -78.25 -38.5 1 94 98 PHE B N 1
ATOM 3355 C CA . PHE B 1 98 ? 3.914 -78.375 -38.375 1 94 98 PHE B CA 1
ATOM 3356 C C . PHE B 1 98 ? 3.391 -77.312 -37.406 1 94 98 PHE B C 1
ATOM 3358 O O . PHE B 1 98 ? 4.176 -76.625 -36.781 1 94 98 PHE B O 1
ATOM 3365 N N . PHE B 1 99 ? 2.09 -77.062 -37.469 1 94.62 99 PHE B N 1
ATOM 3366 C CA . PHE B 1 99 ? 1.375 -76.125 -36.594 1 94.62 99 PHE B CA 1
ATOM 3367 C C . PHE B 1 99 ? 0.132 -76.812 -36 1 94.62 99 PHE B C 1
ATOM 3369 O O . PHE B 1 99 ? -0.65 -77.438 -36.75 1 94.62 99 PHE B O 1
ATOM 3376 N N . CYS B 1 100 ? 0.066 -76.812 -34.781 1 93.5 100 CYS B N 1
ATOM 3377 C CA . CYS B 1 100 ? -1.131 -77.312 -34.125 1 93.5 100 CYS B CA 1
ATOM 3378 C C . CYS B 1 100 ? -2.191 -76.25 -34 1 93.5 100 CYS B C 1
ATOM 3380 O O . CYS B 1 100 ? -1.984 -75.25 -33.281 1 93.5 100 CYS B O 1
ATOM 3382 N N . ALA B 1 101 ? -3.328 -76.375 -34.531 1 90.06 101 ALA B N 1
ATOM 3383 C CA . ALA B 1 101 ? -4.379 -75.312 -34.562 1 90.06 101 ALA B CA 1
ATOM 3384 C C . ALA B 1 101 ? -5.031 -75.188 -33.188 1 90.06 101 ALA B C 1
ATOM 3386 O O . ALA B 1 101 ? -5.449 -74.062 -32.812 1 90.06 101 ALA B O 1
ATOM 3387 N N . LYS B 1 102 ? -5.121 -76.188 -32.469 1 88.5 102 LYS B N 1
ATOM 3388 C CA . LYS B 1 102 ? -5.754 -76.188 -31.172 1 88.5 102 LYS B CA 1
ATOM 3389 C C . LYS B 1 102 ? -4.898 -75.375 -30.172 1 88.5 102 LYS B C 1
ATOM 3391 O O . LYS B 1 102 ? -5.398 -74.5 -29.453 1 88.5 102 LYS B O 1
ATOM 3396 N N . CYS B 1 103 ? -3.629 -75.625 -30.141 1 87.31 103 CYS B N 1
ATOM 3397 C CA . CYS B 1 103 ? -2.719 -75 -29.188 1 87.31 103 CYS B CA 1
ATOM 3398 C C . CYS B 1 103 ? -2.096 -73.75 -29.75 1 87.31 103 CYS B C 1
ATOM 3400 O O . CYS B 1 103 ? -1.424 -73 -29.031 1 87.31 103 CYS B O 1
ATOM 3402 N N . LYS B 1 104 ? -2.291 -73.562 -31.047 1 88.44 104 LYS B N 1
ATOM 3403 C CA . LYS B 1 104 ? -1.81 -72.438 -31.766 1 88.44 104 LYS B CA 1
ATOM 3404 C C . LYS B 1 104 ? -0.294 -72.25 -31.656 1 88.44 104 LYS B C 1
ATOM 3406 O O . LYS B 1 104 ? 0.218 -71.188 -31.359 1 88.44 104 LYS B O 1
ATOM 3411 N N . THR B 1 105 ? 0.388 -73.312 -31.844 1 88.62 105 THR B N 1
ATOM 3412 C CA . THR B 1 105 ? 1.837 -73.312 -31.656 1 88.62 105 THR B CA 1
ATOM 3413 C C . THR B 1 105 ? 2.512 -74.188 -32.719 1 88.62 105 THR B C 1
ATOM 3415 O O . THR B 1 105 ? 1.966 -75.188 -33.156 1 88.62 105 THR B O 1
ATOM 3418 N N . PRO B 1 106 ? 3.701 -73.75 -33.219 1 93 106 PRO B N 1
ATOM 3419 C CA . PRO B 1 106 ? 4.488 -74.625 -34.094 1 93 106 PRO B CA 1
ATOM 3420 C C . PRO B 1 106 ? 5.082 -75.812 -33.406 1 93 106 PRO B C 1
ATOM 3422 O O . PRO B 1 106 ? 5.496 -75.75 -32.25 1 93 106 PRO B O 1
ATOM 3425 N N . ILE B 1 107 ? 5.047 -76.938 -34.125 1 89.75 107 ILE B N 1
ATOM 3426 C CA . ILE B 1 107 ? 5.52 -78.188 -33.5 1 89.75 107 ILE B CA 1
ATOM 3427 C C . ILE B 1 107 ? 6.391 -78.938 -34.469 1 89.75 107 ILE B C 1
ATOM 3429 O O . ILE B 1 107 ? 6.312 -78.75 -35.688 1 89.75 107 ILE B O 1
ATOM 3433 N N . CYS B 1 108 ? 7.188 -79.812 -33.875 1 89.5 108 CYS B N 1
ATOM 3434 C CA . CYS B 1 108 ? 8.055 -80.625 -34.688 1 89.5 108 CYS B CA 1
ATOM 3435 C C . CYS B 1 108 ? 7.406 -82 -34.969 1 89.5 108 CYS B C 1
ATOM 3437 O O . CYS B 1 108 ? 6.254 -82.188 -34.594 1 89.5 108 CYS B O 1
ATOM 3439 N N . HIS B 1 109 ? 8.125 -82.875 -35.625 1 92 109 HIS B N 1
ATOM 3440 C CA . HIS B 1 109 ? 7.609 -84.188 -35.969 1 92 109 HIS B CA 1
ATOM 3441 C C . HIS B 1 109 ? 7.355 -85.062 -34.719 1 92 109 HIS B C 1
ATOM 3443 O O . HIS B 1 109 ? 6.324 -85.688 -34.594 1 92 109 HIS B O 1
ATOM 3449 N N . ASP B 1 110 ? 8.219 -84.875 -33.75 1 88.19 110 ASP B N 1
ATOM 3450 C CA . ASP B 1 110 ? 8.094 -85.688 -32.531 1 88.19 110 ASP B CA 1
ATOM 3451 C C . ASP B 1 110 ? 6.945 -85.188 -31.672 1 88.19 110 ASP B C 1
ATOM 3453 O O . ASP B 1 110 ? 6.227 -86 -31.062 1 88.19 110 ASP B O 1
ATOM 3457 N N . CYS B 1 111 ? 6.742 -83.938 -31.734 1 87.56 111 CYS B N 1
ATOM 3458 C CA . CYS B 1 111 ? 5.68 -83.312 -30.953 1 87.56 111 CYS B CA 1
ATOM 3459 C C . CYS B 1 111 ? 4.309 -83.75 -31.453 1 87.56 111 CYS B C 1
ATOM 3461 O O . CYS B 1 111 ? 3.348 -83.812 -30.688 1 87.56 111 CYS B O 1
ATOM 3463 N N . THR B 1 112 ? 4.141 -84.062 -32.719 1 88.88 112 THR B N 1
ATOM 3464 C CA . THR B 1 112 ? 2.863 -84.5 -33.281 1 88.88 112 THR B CA 1
ATOM 3465 C C . THR B 1 112 ? 2.336 -85.75 -32.656 1 88.88 112 THR B C 1
ATOM 3467 O O . THR B 1 112 ? 1.125 -85.938 -32.5 1 88.88 112 THR B O 1
ATOM 3470 N N . VAL B 1 113 ? 3.281 -86.562 -32.25 1 87 113 VAL B N 1
ATOM 3471 C CA . VAL B 1 113 ? 2.902 -87.875 -31.719 1 87 113 VAL B CA 1
ATOM 3472 C C . VAL B 1 113 ? 2.863 -87.812 -30.203 1 87 113 VAL B C 1
ATOM 3474 O O . VAL B 1 113 ? 1.928 -88.312 -29.578 1 87 113 VAL B O 1
ATOM 3477 N N . LEU B 1 114 ? 3.775 -87.062 -29.609 1 84.94 114 LEU B N 1
ATOM 3478 C CA . LEU B 1 114 ? 3.98 -87.125 -28.172 1 84.94 114 LEU B CA 1
ATOM 3479 C C . LEU B 1 114 ? 3.105 -86.125 -27.422 1 84.94 114 LEU B C 1
ATOM 3481 O O . LEU B 1 114 ? 2.508 -86.438 -26.391 1 84.94 114 LEU B O 1
ATOM 3485 N N . ASN B 1 115 ? 2.963 -84.938 -27.938 1 82.75 115 ASN B N 1
ATOM 3486 C CA . ASN B 1 115 ? 2.365 -83.875 -27.156 1 82.75 115 ASN B CA 1
ATOM 3487 C C . ASN B 1 115 ? 1.066 -83.375 -27.781 1 82.75 115 ASN B C 1
ATOM 3489 O O . ASN B 1 115 ? 0.199 -82.875 -27.094 1 82.75 115 ASN B O 1
ATOM 3493 N N . HIS B 1 116 ? 0.937 -83.625 -29.203 1 86.31 116 HIS B N 1
ATOM 3494 C CA . HIS B 1 116 ? -0.22 -83.125 -29.922 1 86.31 116 HIS B CA 1
ATOM 3495 C C . HIS B 1 116 ? -0.881 -84.188 -30.75 1 86.31 116 HIS B C 1
ATOM 3497 O O . HIS B 1 116 ? -1.035 -84.062 -31.969 1 86.31 116 HIS B O 1
ATOM 3503 N N . PRO B 1 117 ? -1.271 -85.25 -30.047 1 83.19 117 PRO B N 1
ATOM 3504 C CA . PRO B 1 117 ? -1.836 -86.375 -30.797 1 83.19 117 PRO B CA 1
ATOM 3505 C C . PRO B 1 117 ? -3.189 -86 -31.422 1 83.19 117 PRO B C 1
ATOM 3507 O O . PRO B 1 117 ? -3.986 -85.312 -30.828 1 83.19 117 PRO B O 1
ATOM 3510 N N . LYS B 1 118 ? -3.506 -86.625 -32.562 1 82.81 118 LYS B N 1
ATOM 3511 C CA . LYS B 1 118 ? -4.746 -86.375 -33.312 1 82.81 118 LYS B CA 1
ATOM 3512 C C . LYS B 1 118 ? -5.953 -86.875 -32.5 1 82.81 118 LYS B C 1
ATOM 3514 O O . LYS B 1 118 ? -7.043 -86.312 -32.625 1 82.81 118 LYS B O 1
ATOM 3519 N N . GLU B 1 119 ? -5.676 -87.75 -31.703 1 81.12 119 GLU B N 1
ATOM 3520 C CA . GLU B 1 119 ? -6.75 -88.375 -30.922 1 81.12 119 GLU B CA 1
ATOM 3521 C C . GLU B 1 119 ? -7.344 -87.375 -29.938 1 81.12 119 GLU B C 1
ATOM 3523 O O . GLU B 1 119 ? -8.5 -87.5 -29.531 1 81.12 119 GLU B O 1
ATOM 3528 N N . GLN B 1 120 ? -6.645 -86.438 -29.594 1 80.06 120 GLN B N 1
ATOM 3529 C CA . GLN B 1 120 ? -7.09 -85.438 -28.625 1 80.06 120 GLN B CA 1
ATOM 3530 C C . GLN B 1 120 ? -7.535 -84.188 -29.312 1 80.06 120 GLN B C 1
ATOM 3532 O O . GLN B 1 120 ? -7.395 -83.062 -28.75 1 80.06 120 GLN B O 1
ATOM 3537 N N . LYS B 1 121 ? -7.898 -84.25 -30.594 1 87.19 121 LYS B N 1
ATOM 3538 C CA . LYS B 1 121 ? -8.516 -83.188 -31.359 1 87.19 121 LYS B CA 1
ATOM 3539 C C . LYS B 1 121 ? -7.488 -82.125 -31.719 1 87.19 121 LYS B C 1
ATOM 3541 O O . LYS B 1 121 ? -7.824 -80.938 -31.797 1 87.19 121 LYS B O 1
ATOM 3546 N N . HIS B 1 122 ? -6.238 -82.375 -31.797 1 87.06 122 HIS B N 1
ATOM 3547 C CA . HIS B 1 122 ? -5.223 -81.5 -32.281 1 87.06 122 HIS B CA 1
ATOM 3548 C C . HIS B 1 122 ? -5.152 -81.5 -33.812 1 87.06 122 HIS B C 1
ATOM 3550 O O . HIS B 1 122 ? -4.859 -82.562 -34.406 1 87.06 122 HIS B O 1
ATOM 3556 N N . ALA B 1 123 ? -5.688 -80.438 -34.406 1 89.19 123 ALA B N 1
ATOM 3557 C CA . ALA B 1 123 ? -5.59 -80.375 -35.875 1 89.19 123 ALA B CA 1
ATOM 3558 C C . ALA B 1 123 ? -4.223 -79.812 -36.281 1 89.19 123 ALA B C 1
ATOM 3560 O O . ALA B 1 123 ? -3.875 -78.688 -35.969 1 89.19 123 ALA B O 1
ATOM 3561 N N . ILE B 1 124 ? -3.504 -80.75 -37 1 93.12 124 ILE B N 1
ATOM 3562 C CA . ILE B 1 124 ? -2.131 -80.375 -37.375 1 93.12 124 ILE B CA 1
ATOM 3563 C C . ILE B 1 124 ? -2.055 -80.062 -38.844 1 93.12 124 ILE B C 1
ATOM 3565 O O . ILE B 1 124 ? -2.578 -80.812 -39.688 1 93.12 124 ILE B O 1
ATOM 3569 N N . ILE B 1 125 ? -1.51 -78.938 -39.094 1 93.81 125 ILE B N 1
ATOM 3570 C CA . ILE B 1 125 ? -1.302 -78.5 -40.5 1 93.81 125 ILE B CA 1
ATOM 3571 C C . ILE B 1 125 ? 0.176 -78.188 -40.719 1 93.81 125 ILE B C 1
ATOM 3573 O O . ILE B 1 125 ? 0.959 -78.125 -39.781 1 93.81 125 ILE B O 1
ATOM 3577 N N . GLU B 1 126 ? 0.533 -78.062 -42.031 1 94.81 126 GLU B N 1
ATOM 3578 C CA . GLU B 1 126 ? 1.899 -77.688 -42.344 1 94.81 126 GLU B CA 1
ATOM 3579 C C . GLU B 1 126 ? 2.166 -76.25 -41.938 1 94.81 126 GLU B C 1
ATOM 3581 O O . GLU B 1 126 ? 1.284 -75.375 -42.031 1 94.81 126 GLU B O 1
ATOM 3586 N N . ILE B 1 127 ? 3.346 -75.938 -41.562 1 93.31 127 ILE B N 1
ATOM 3587 C CA . ILE B 1 127 ? 3.701 -74.625 -41.031 1 93.31 127 ILE B CA 1
ATOM 3588 C C . ILE B 1 127 ? 3.518 -73.562 -42.156 1 93.31 127 ILE B C 1
ATOM 3590 O O . ILE B 1 127 ? 3.105 -72.438 -41.875 1 93.31 127 ILE B O 1
ATOM 3594 N N . SER B 1 128 ? 3.834 -73.938 -43.344 1 92.25 128 SER B N 1
ATOM 3595 C CA . SER B 1 128 ? 3.662 -73 -44.469 1 92.25 128 SER B CA 1
ATOM 3596 C C . SER B 1 128 ? 2.199 -72.625 -44.625 1 92.25 128 SER B C 1
ATOM 3598 O O . SER B 1 128 ? 1.888 -71.438 -44.875 1 92.25 128 SER B O 1
ATOM 3600 N N . GLU B 1 129 ? 1.345 -73.562 -44.438 1 94.44 129 GLU B N 1
ATOM 3601 C CA . GLU B 1 129 ? -0.088 -73.312 -44.531 1 94.44 129 GLU B CA 1
ATOM 3602 C C . GLU B 1 129 ? -0.554 -72.438 -43.375 1 94.44 129 GLU B C 1
ATOM 3604 O O . GLU B 1 129 ? -1.391 -71.562 -43.562 1 94.44 129 GLU B O 1
ATOM 3609 N N . ALA B 1 130 ? 0.001 -72.688 -42.281 1 93.75 130 ALA B N 1
ATOM 3610 C CA . ALA B 1 130 ? -0.328 -71.875 -41.094 1 93.75 130 ALA B CA 1
ATOM 3611 C C . ALA B 1 130 ? 0.06 -70.438 -41.312 1 93.75 130 ALA B C 1
ATOM 3613 O O . ALA B 1 130 ? -0.722 -69.5 -41.031 1 93.75 130 ALA B O 1
ATOM 3614 N N . PHE B 1 131 ? 1.167 -70.188 -41.812 1 93.62 131 PHE B N 1
ATOM 3615 C CA . PHE B 1 131 ? 1.629 -68.812 -42.094 1 93.62 131 PHE B CA 1
ATOM 3616 C C . PHE B 1 131 ? 0.724 -68.125 -43.125 1 93.62 131 PHE B C 1
ATOM 3618 O O . PHE B 1 131 ? 0.426 -66.938 -43 1 93.62 131 PHE B O 1
ATOM 3625 N N . GLU B 1 132 ? 0.345 -68.875 -44.094 1 94 132 GLU B N 1
ATOM 3626 C CA . GLU B 1 132 ? -0.556 -68.312 -45.125 1 94 132 GLU B CA 1
ATOM 3627 C C . GLU B 1 132 ? -1.896 -67.938 -44.5 1 94 132 GLU B C 1
ATOM 3629 O O . GLU B 1 132 ? -2.447 -66.875 -44.812 1 94 132 GLU B O 1
ATOM 3634 N N . ASN B 1 133 ? -2.432 -68.75 -43.594 1 93.81 133 ASN B N 1
ATOM 3635 C CA . ASN B 1 133 ? -3.703 -68.5 -42.938 1 93.81 133 ASN B CA 1
ATOM 3636 C C . ASN B 1 133 ? -3.598 -67.312 -41.969 1 93.81 133 ASN B C 1
ATOM 3638 O O . ASN B 1 133 ? -4.551 -66.562 -41.781 1 93.81 133 ASN B O 1
ATOM 3642 N N . TYR B 1 134 ? -2.371 -67.125 -41.375 1 94.62 134 TYR B N 1
ATOM 3643 C CA . TYR B 1 134 ? -2.209 -66.125 -40.312 1 94.62 134 TYR B CA 1
ATOM 3644 C C . TYR B 1 134 ? -1.699 -64.812 -40.906 1 94.62 134 TYR B C 1
ATOM 3646 O O . TYR B 1 134 ? -1.767 -63.781 -40.25 1 94.62 134 TYR B O 1
ATOM 3654 N N . ALA B 1 135 ? -1.253 -64.812 -42.094 1 93.94 135 ALA B N 1
ATOM 3655 C CA . ALA B 1 135 ? -0.675 -63.625 -42.719 1 93.94 135 ALA B CA 1
ATOM 3656 C C . ALA B 1 135 ? -1.654 -62.438 -42.688 1 93.94 135 ALA B C 1
ATOM 3658 O O . ALA B 1 135 ? -1.319 -61.375 -42.188 1 93.94 135 ALA B O 1
ATOM 3659 N N . PRO B 1 136 ? -2.912 -62.688 -43.125 1 95.5 136 PRO B N 1
ATOM 3660 C CA . PRO B 1 136 ? -3.85 -61.562 -43.031 1 95.5 136 PRO B CA 1
ATOM 3661 C C . PRO B 1 136 ? -4.129 -61.125 -41.594 1 95.5 136 PRO B C 1
ATOM 3663 O O . PRO B 1 136 ? -4.352 -59.938 -41.344 1 95.5 136 PRO B O 1
ATOM 3666 N N . LYS B 1 137 ? -4.09 -62.062 -40.625 1 94.44 137 LYS B N 1
ATOM 3667 C CA . LYS B 1 137 ? -4.312 -61.75 -39.219 1 94.44 137 LYS B CA 1
ATOM 3668 C C . LYS B 1 137 ? -3.162 -60.938 -38.656 1 94.44 137 LYS B C 1
ATOM 3670 O O . LYS B 1 137 ? -3.385 -60 -37.875 1 94.44 137 LYS B O 1
ATOM 3675 N N . PHE B 1 138 ? -1.934 -61.281 -39.094 1 95.06 138 PHE B N 1
ATOM 3676 C CA . PHE B 1 138 ? -0.761 -60.5 -38.656 1 95.06 138 PHE B CA 1
ATOM 3677 C C . PHE B 1 138 ? -0.849 -59.062 -39.156 1 95.06 138 PHE B C 1
ATOM 3679 O O . PHE B 1 138 ? -0.62 -58.125 -38.406 1 95.06 138 PHE B O 1
ATOM 3686 N N . ASP B 1 139 ? -1.242 -58.938 -40.406 1 95.88 139 ASP B N 1
ATOM 3687 C CA . ASP B 1 139 ? -1.369 -57.625 -41 1 95.88 139 ASP B CA 1
ATOM 3688 C C . ASP B 1 139 ? -2.443 -56.781 -40.281 1 95.88 139 ASP B C 1
ATOM 3690 O O . ASP B 1 139 ? -2.24 -55.625 -39.969 1 95.88 139 ASP B O 1
ATOM 3694 N N . ALA B 1 140 ? -3.566 -57.438 -40 1 95.12 140 ALA B N 1
ATOM 3695 C CA . ALA B 1 140 ? -4.668 -56.781 -39.344 1 95.12 140 ALA B CA 1
ATOM 3696 C C . ALA B 1 140 ? -4.258 -56.312 -37.938 1 95.12 140 ALA B C 1
ATOM 3698 O O . ALA B 1 140 ? -4.594 -55.219 -37.5 1 95.12 140 ALA B O 1
ATOM 3699 N N . LEU B 1 141 ? -3.473 -57.125 -37.25 1 94.38 141 LEU B N 1
ATOM 3700 C CA . LEU B 1 141 ? -3.031 -56.781 -35.906 1 94.38 141 LEU B CA 1
ATOM 3701 C C . LEU B 1 141 ? -2.07 -55.594 -35.906 1 94.38 141 LEU B C 1
ATOM 3703 O O . LEU B 1 141 ? -2.152 -54.719 -35.062 1 94.38 141 LEU B O 1
ATOM 3707 N N . GLU B 1 142 ? -1.198 -55.594 -36.906 1 94.5 142 GLU B N 1
ATOM 3708 C CA . GLU B 1 142 ? -0.258 -54.5 -37.031 1 94.5 142 GLU B CA 1
ATOM 3709 C C . GLU B 1 142 ? -0.985 -53.188 -37.312 1 94.5 142 GLU B C 1
ATOM 3711 O O . GLU B 1 142 ? -0.669 -52.156 -36.719 1 94.5 142 GLU B O 1
ATOM 3716 N N . ARG B 1 143 ? -1.938 -53.25 -38.219 1 94.94 143 ARG B N 1
ATOM 3717 C CA . ARG B 1 143 ? -2.725 -52.062 -38.531 1 94.94 143 ARG B CA 1
ATOM 3718 C C . ARG B 1 143 ? -3.506 -51.562 -37.312 1 94.94 143 ARG B C 1
ATOM 3720 O O . ARG B 1 143 ? -3.57 -50.375 -37.062 1 94.94 143 ARG B O 1
ATOM 3727 N N . PHE B 1 144 ? -4.031 -52.531 -36.625 1 92.69 144 PHE B N 1
ATOM 3728 C CA . PHE B 1 144 ? -4.758 -52.219 -35.375 1 92.69 144 PHE B CA 1
ATOM 3729 C C . PHE B 1 144 ? -3.85 -51.531 -34.375 1 92.69 144 PHE B C 1
ATOM 3731 O O . PHE B 1 144 ? -4.195 -50.469 -33.844 1 92.69 144 PHE B O 1
ATOM 3738 N N . GLY B 1 145 ? -2.676 -52.188 -34.156 1 93.12 145 GLY B N 1
ATOM 3739 C CA . GLY B 1 145 ? -1.729 -51.594 -33.219 1 93.12 145 GLY B CA 1
ATOM 3740 C C . GLY B 1 145 ? -1.343 -50.156 -33.594 1 93.12 145 GLY B C 1
ATOM 3741 O O . GLY B 1 145 ? -1.273 -49.312 -32.719 1 93.12 145 GLY B O 1
ATOM 3742 N N . GLN B 1 146 ? -1.164 -49.938 -34.844 1 94.56 146 GLN B N 1
ATOM 3743 C CA . GLN B 1 146 ? -0.792 -48.594 -35.312 1 94.56 146 GLN B CA 1
ATOM 3744 C C . GLN B 1 146 ? -1.931 -47.594 -35.125 1 94.56 146 GLN B C 1
ATOM 3746 O O . GLN B 1 146 ? -1.703 -46.469 -34.688 1 94.56 146 GLN B O 1
ATOM 3751 N N . SER B 1 147 ? -3.123 -47.969 -35.438 1 93.12 147 SER B N 1
ATOM 3752 C CA . SER B 1 147 ? -4.281 -47.125 -35.281 1 93.12 147 SER B CA 1
ATOM 3753 C C . SER B 1 147 ? -4.496 -46.719 -33.812 1 93.12 147 SER B C 1
ATOM 3755 O O . SER B 1 147 ? -4.773 -45.562 -33.5 1 93.12 147 SER B O 1
ATOM 3757 N N . VAL B 1 148 ? -4.32 -47.688 -32.938 1 92.75 148 VAL B N 1
ATOM 3758 C CA . VAL B 1 148 ? -4.5 -47.438 -31.5 1 92.75 148 VAL B CA 1
ATOM 3759 C C . VAL B 1 148 ? -3.41 -46.5 -31 1 92.75 148 VAL B C 1
ATOM 3761 O O . VAL B 1 148 ? -3.689 -45.562 -30.25 1 92.75 148 VAL B O 1
ATOM 3764 N N . ALA B 1 149 ? -2.213 -46.75 -31.438 1 93.75 149 ALA B N 1
ATOM 3765 C CA . ALA B 1 149 ? -1.097 -45.906 -31.047 1 93.75 149 ALA B CA 1
ATOM 3766 C C . ALA B 1 149 ? -1.334 -44.469 -31.484 1 93.75 149 ALA B C 1
ATOM 3768 O O . ALA B 1 149 ? -1.123 -43.531 -30.703 1 93.75 149 ALA B O 1
ATOM 3769 N N . ASP B 1 150 ? -1.798 -44.312 -32.656 1 94.31 150 ASP B N 1
ATOM 3770 C CA . ASP B 1 150 ? -2.07 -42.969 -33.188 1 94.31 150 ASP B CA 1
ATOM 3771 C C . ASP B 1 150 ? -3.182 -42.281 -32.375 1 94.31 150 ASP B C 1
ATOM 3773 O O . ASP B 1 150 ? -3.09 -41.094 -32.062 1 94.31 150 ASP B O 1
ATOM 3777 N N . ALA B 1 151 ? -4.246 -43.031 -32.062 1 90.62 151 ALA B N 1
ATOM 3778 C CA . ALA B 1 151 ? -5.352 -42.469 -31.266 1 90.62 151 ALA B CA 1
ATOM 3779 C C . ALA B 1 151 ? -4.875 -42.031 -29.891 1 90.62 151 ALA B C 1
ATOM 3781 O O . ALA B 1 151 ? -5.293 -40.969 -29.391 1 90.62 151 ALA B O 1
ATOM 3782 N N . MET B 1 152 ? -3.98 -42.781 -29.297 1 91.19 152 MET B N 1
ATOM 3783 C CA . MET B 1 152 ? -3.441 -42.438 -27.984 1 91.19 152 MET B CA 1
ATOM 3784 C C . MET B 1 152 ? -2.576 -41.188 -28.062 1 91.19 152 MET B C 1
ATOM 3786 O O . MET B 1 152 ? -2.605 -40.344 -27.156 1 91.19 152 MET B O 1
ATOM 3790 N N . LYS B 1 153 ? -1.818 -41.031 -29.156 1 94.25 153 LYS B N 1
ATOM 3791 C CA . LYS B 1 153 ? -1.005 -39.812 -29.359 1 94.25 153 LYS B CA 1
ATOM 3792 C C . LYS B 1 153 ? -1.879 -38.594 -29.469 1 94.25 153 LYS B C 1
ATOM 3794 O O . LYS B 1 153 ? -1.543 -37.531 -28.922 1 94.25 153 LYS B O 1
ATOM 3799 N N . VAL B 1 154 ? -2.975 -38.688 -30.141 1 92.25 154 VAL B N 1
ATOM 3800 C CA . VAL B 1 154 ? -3.896 -37.562 -30.281 1 92.25 154 VAL B CA 1
ATOM 3801 C C . VAL B 1 154 ? -4.48 -37.188 -28.922 1 92.25 154 VAL B C 1
ATOM 3803 O O . VAL B 1 154 ? -4.594 -36.031 -28.594 1 92.25 154 VAL B O 1
ATOM 3806 N N . LYS B 1 155 ? -4.863 -38.219 -28.109 1 89.75 155 LYS B N 1
ATOM 3807 C CA . LYS B 1 155 ? -5.398 -37.969 -26.766 1 89.75 155 LYS B CA 1
ATOM 3808 C C . LYS B 1 155 ? -4.375 -37.25 -25.906 1 89.75 155 LYS B C 1
ATOM 3810 O O . LYS B 1 155 ? -4.723 -36.312 -25.172 1 89.75 155 LYS B O 1
ATOM 3815 N N . ILE B 1 156 ? -3.133 -37.625 -26.031 1 92.06 156 ILE B N 1
ATOM 3816 C CA . ILE B 1 156 ? -2.059 -37 -25.266 1 92.06 156 ILE B CA 1
ATOM 3817 C C . ILE B 1 156 ? -1.904 -35.531 -25.688 1 92.06 156 ILE B C 1
ATOM 3819 O O . ILE B 1 156 ? -1.788 -34.656 -24.844 1 92.06 156 ILE B O 1
ATOM 3823 N N . GLU B 1 157 ? -1.942 -35.344 -26.969 1 93 157 GLU B N 1
ATOM 3824 C CA . GLU B 1 157 ? -1.833 -33.969 -27.469 1 93 157 GLU B CA 1
ATOM 3825 C C . GLU B 1 157 ? -3.006 -33.125 -27 1 93 157 GLU B C 1
ATOM 3827 O O . GLU B 1 157 ? -2.83 -31.938 -26.672 1 93 157 GLU B O 1
ATOM 3832 N N . THR B 1 158 ? -4.207 -33.656 -26.984 1 90.19 158 THR B N 1
ATOM 3833 C CA . THR B 1 158 ? -5.383 -32.938 -26.5 1 90.19 158 THR B CA 1
ATOM 3834 C C . THR B 1 158 ? -5.211 -32.5 -25.047 1 90.19 158 THR B C 1
ATOM 3836 O O . THR B 1 158 ? -5.484 -31.375 -24.688 1 90.19 158 THR B O 1
ATOM 3839 N N . TYR B 1 159 ? -4.676 -33.469 -24.219 1 90.44 159 TYR B N 1
ATOM 3840 C CA . TYR B 1 159 ? -4.445 -33.156 -22.812 1 90.44 159 TYR B CA 1
ATOM 3841 C C . TYR B 1 159 ? -3.377 -32.094 -22.641 1 90.44 159 TYR B C 1
ATOM 3843 O O . TYR B 1 159 ? -3.502 -31.203 -21.797 1 90.44 159 TYR B O 1
ATOM 3851 N N . LYS B 1 160 ? -2.393 -32.156 -23.484 1 93.19 160 LYS B N 1
ATOM 3852 C CA . LYS B 1 160 ? -1.347 -31.141 -23.438 1 93.19 160 LYS B CA 1
ATOM 3853 C C . LYS B 1 160 ? -1.899 -29.766 -23.812 1 93.19 160 LYS B C 1
ATOM 3855 O O . LYS B 1 160 ? -1.533 -28.766 -23.203 1 93.19 160 LYS B O 1
ATOM 3860 N N . ASN B 1 161 ? -2.766 -29.719 -24.75 1 92.81 161 ASN B N 1
ATOM 3861 C CA . ASN B 1 161 ? -3.412 -28.469 -25.141 1 92.81 161 ASN B CA 1
ATOM 3862 C C . ASN B 1 161 ? -4.324 -27.938 -24.031 1 92.81 161 ASN B C 1
ATOM 3864 O O . ASN B 1 161 ? -4.387 -26.734 -23.797 1 92.81 161 ASN B O 1
ATOM 3868 N N . GLU B 1 162 ? -5.031 -28.844 -23.391 1 90.94 162 GLU B N 1
ATOM 3869 C CA . GLU B 1 162 ? -5.875 -28.453 -22.266 1 90.94 162 GLU B CA 1
ATOM 3870 C C . GLU B 1 162 ? -5.043 -27.844 -21.141 1 90.94 162 GLU B C 1
ATOM 3872 O O . GLU B 1 162 ? -5.473 -26.891 -20.484 1 90.94 162 GLU B O 1
ATOM 3877 N N . LEU B 1 163 ? -3.861 -28.422 -20.969 1 93.19 163 LEU B N 1
ATOM 3878 C CA . LEU B 1 163 ? -2.961 -27.906 -19.938 1 93.19 163 LEU B CA 1
ATOM 3879 C C . LEU B 1 163 ? -2.504 -26.484 -20.281 1 93.19 163 LEU B C 1
ATOM 3881 O O . LEU B 1 163 ? -2.436 -25.625 -19.406 1 93.19 163 LEU B O 1
ATOM 3885 N N . ASN B 1 164 ? -2.277 -26.266 -21.516 1 95 164 ASN B N 1
ATOM 3886 C CA . ASN B 1 164 ? -1.902 -24.922 -21.969 1 95 164 ASN B CA 1
ATOM 3887 C C . ASN B 1 164 ? -3.045 -23.938 -21.797 1 95 164 ASN B C 1
ATOM 3889 O O . ASN B 1 164 ? -2.824 -22.797 -21.375 1 95 164 ASN B O 1
ATOM 3893 N N . ASP B 1 165 ? -4.238 -24.359 -22.141 1 93 165 ASP B N 1
ATOM 3894 C CA . ASP B 1 165 ? -5.41 -23.516 -21.969 1 93 165 ASP B CA 1
ATOM 3895 C C . ASP B 1 165 ? -5.641 -23.188 -20.5 1 93 165 ASP B C 1
ATOM 3897 O O . ASP B 1 165 ? -6.004 -22.062 -20.156 1 93 165 ASP B O 1
ATOM 3901 N N . LEU B 1 166 ? -5.438 -24.188 -19.703 1 93.19 166 LEU B N 1
ATOM 3902 C CA . LEU B 1 166 ? -5.59 -24 -18.266 1 93.19 166 LEU B CA 1
ATOM 3903 C C . LEU B 1 166 ? -4.59 -22.969 -17.75 1 93.19 166 LEU B C 1
ATOM 3905 O O . LEU B 1 166 ? -4.941 -22.125 -16.922 1 93.19 166 LEU B O 1
ATOM 3909 N N . GLU B 1 167 ? -3.389 -23 -18.266 1 94.88 167 GLU B N 1
ATOM 3910 C CA . GLU B 1 167 ? -2.363 -22.047 -17.844 1 94.88 167 GLU B CA 1
ATOM 3911 C C . GLU B 1 167 ? -2.721 -20.625 -18.281 1 94.88 167 GLU B C 1
ATOM 3913 O O . GLU B 1 167 ? -2.527 -19.672 -17.531 1 94.88 167 GLU B O 1
ATOM 3918 N N . ARG B 1 168 ? -3.199 -20.484 -19.453 1 95.75 168 ARG B N 1
ATOM 3919 C CA . ARG B 1 168 ? -3.629 -19.172 -19.953 1 95.75 168 ARG B CA 1
ATOM 3920 C C . ARG B 1 168 ? -4.781 -18.641 -19.109 1 95.75 168 ARG B C 1
ATOM 3922 O O . ARG B 1 168 ? -4.781 -17.453 -18.734 1 95.75 168 ARG B O 1
ATOM 3929 N N . ALA B 1 169 ? -5.777 -19.516 -18.844 1 94.12 169 ALA B N 1
ATOM 3930 C CA . ALA B 1 169 ? -6.914 -19.109 -18.016 1 94.12 169 ALA B CA 1
ATOM 3931 C C . ALA B 1 169 ? -6.465 -18.703 -16.625 1 94.12 169 ALA B C 1
ATOM 3933 O O . ALA B 1 169 ? -7.004 -17.75 -16.047 1 94.12 169 ALA B O 1
ATOM 3934 N N . HIS B 1 170 ? -5.469 -19.422 -16.125 1 95.31 170 HIS B N 1
ATOM 3935 C CA . HIS B 1 170 ? -4.914 -19.109 -14.812 1 95.31 170 HIS B CA 1
ATOM 3936 C C . HIS B 1 170 ? -4.289 -17.719 -14.797 1 95.31 170 HIS B C 1
ATOM 3938 O O . HIS B 1 170 ? -4.539 -16.938 -13.883 1 95.31 170 HIS B O 1
ATOM 3944 N N . ARG B 1 171 ? -3.52 -17.406 -15.766 1 96.69 171 ARG B N 1
ATOM 3945 C CA . ARG B 1 171 ? -2.871 -16.094 -15.867 1 96.69 171 ARG B CA 1
ATOM 3946 C C . ARG B 1 171 ? -3.904 -14.984 -15.953 1 96.69 171 ARG B C 1
ATOM 3948 O O . ARG B 1 171 ? -3.77 -13.953 -15.281 1 96.69 171 ARG B O 1
ATOM 3955 N N . ASN B 1 172 ? -4.914 -15.203 -16.734 1 96.56 172 ASN B N 1
ATOM 3956 C CA . ASN B 1 172 ? -5.973 -14.203 -16.875 1 96.56 172 ASN B CA 1
ATOM 3957 C C . ASN B 1 172 ? -6.715 -13.992 -15.555 1 96.56 172 ASN B C 1
ATOM 3959 O O . ASN B 1 172 ? -6.996 -12.859 -15.172 1 96.56 172 ASN B O 1
ATOM 3963 N N . LEU B 1 173 ? -7.023 -15.117 -14.945 1 97.06 173 LEU B N 1
ATOM 3964 C CA . LEU B 1 173 ? -7.734 -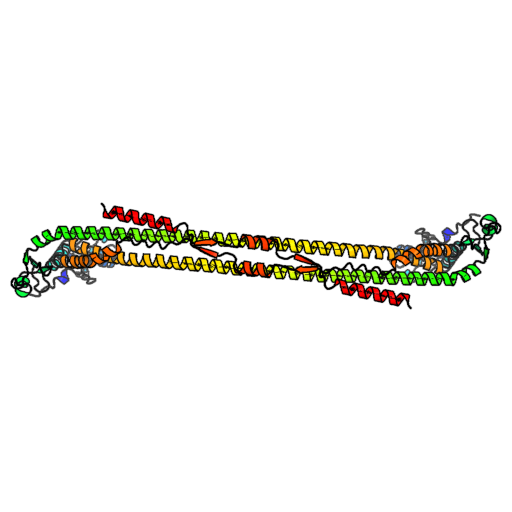15.047 -13.672 1 97.06 173 LEU B CA 1
ATOM 3965 C C . LEU B 1 173 ? -6.91 -14.305 -12.633 1 97.06 173 LEU B C 1
ATOM 3967 O O . LEU B 1 173 ? -7.434 -13.445 -11.922 1 97.06 173 LEU B O 1
ATOM 3971 N N . LYS B 1 174 ? -5.641 -14.609 -12.578 1 97.44 174 LYS B N 1
ATOM 3972 C CA . LYS B 1 174 ? -4.73 -13.922 -11.672 1 97.44 174 LYS B CA 1
ATOM 3973 C C . LYS B 1 174 ? -4.691 -12.422 -11.969 1 97.44 174 LYS B C 1
ATOM 3975 O O . LYS B 1 174 ? -4.707 -11.602 -11.047 1 97.44 174 LYS B O 1
ATOM 3980 N N . GLY B 1 175 ? -4.629 -12.07 -13.18 1 97.69 175 GLY B N 1
ATOM 3981 C CA . GLY B 1 175 ? -4.648 -10.68 -13.602 1 97.69 175 GLY B CA 1
ATOM 3982 C C . GLY B 1 175 ? -5.93 -9.961 -13.211 1 97.69 175 GLY B C 1
ATOM 3983 O O . GLY B 1 175 ? -5.887 -8.828 -12.734 1 97.69 175 GLY B O 1
ATOM 3984 N N . ASP B 1 176 ? -7.016 -10.609 -13.414 1 97.19 176 ASP B N 1
ATOM 3985 C CA . ASP B 1 176 ? -8.312 -10.031 -13.078 1 97.19 176 ASP B CA 1
ATOM 3986 C C . ASP B 1 176 ? -8.422 -9.766 -11.578 1 97.19 176 ASP B C 1
ATOM 3988 O O . ASP B 1 176 ? -8.891 -8.703 -11.164 1 97.19 176 ASP B O 1
ATOM 3992 N N . ILE B 1 177 ? -8 -10.742 -10.797 1 97.69 177 ILE B N 1
ATOM 3993 C CA . ILE B 1 177 ? -8.031 -10.594 -9.344 1 97.69 177 ILE B CA 1
ATOM 3994 C C . ILE B 1 177 ? -7.156 -9.406 -8.93 1 97.69 177 ILE B C 1
ATOM 3996 O O . ILE B 1 177 ? -7.605 -8.531 -8.188 1 97.69 177 ILE B O 1
ATOM 4000 N N . SER B 1 178 ? -5.957 -9.367 -9.43 1 97.75 178 SER B N 1
ATOM 4001 C CA . SER B 1 178 ? -5.023 -8.297 -9.094 1 97.75 178 SER B CA 1
ATOM 4002 C C . SER B 1 178 ? -5.578 -6.934 -9.492 1 97.75 178 SER B C 1
ATOM 4004 O O . SER B 1 178 ? -5.457 -5.965 -8.742 1 97.75 178 SER B O 1
ATOM 4006 N N . TYR B 1 179 ? -6.133 -6.828 -10.703 1 97.75 179 TYR B N 1
ATOM 4007 C CA . TYR B 1 179 ? -6.68 -5.574 -11.211 1 97.75 179 TYR B CA 1
ATOM 4008 C C . TYR B 1 179 ? -7.801 -5.059 -10.32 1 97.75 179 TYR B C 1
ATOM 4010 O O . TYR B 1 179 ? -7.812 -3.885 -9.945 1 97.75 179 TYR B O 1
ATOM 4018 N N . LYS B 1 180 ? -8.695 -5.938 -10.023 1 97.25 180 LYS B N 1
ATOM 4019 C CA . LYS B 1 180 ? -9.844 -5.531 -9.227 1 97.25 180 LYS B CA 1
ATOM 4020 C C . LYS B 1 180 ? -9.422 -5.062 -7.84 1 97.25 180 LYS B C 1
ATOM 4022 O O . LYS B 1 180 ? -9.867 -4.012 -7.371 1 97.25 180 LYS B O 1
ATOM 4027 N N . PHE B 1 181 ? -8.539 -5.777 -7.207 1 98 181 PHE B N 1
ATOM 4028 C CA . PHE B 1 181 ? -8.117 -5.418 -5.859 1 98 181 PHE B CA 1
ATOM 4029 C C . PHE B 1 181 ? -7.238 -4.176 -5.883 1 98 181 PHE B C 1
ATOM 4031 O O . PHE B 1 181 ? -7.238 -3.389 -4.934 1 98 181 PHE B O 1
ATOM 4038 N N . ARG B 1 182 ? -6.512 -3.949 -6.953 1 97.62 182 ARG B N 1
ATOM 4039 C CA . ARG B 1 182 ? -5.793 -2.691 -7.129 1 97.62 182 ARG B CA 1
ATOM 4040 C C . ARG B 1 182 ? -6.758 -1.516 -7.207 1 97.62 182 ARG B C 1
ATOM 4042 O O . ARG B 1 182 ? -6.488 -0.445 -6.66 1 97.62 182 ARG B O 1
ATOM 4049 N N . TYR B 1 183 ? -7.816 -1.772 -7.871 1 98 183 TYR B N 1
ATOM 4050 C CA . TYR B 1 183 ? -8.844 -0.744 -7.984 1 98 183 TYR B CA 1
ATOM 4051 C C . TYR B 1 183 ? -9.445 -0.424 -6.621 1 98 183 TYR B C 1
ATOM 4053 O O . TYR B 1 183 ? -9.578 0.746 -6.254 1 98 183 TYR B O 1
ATOM 4061 N N . TYR B 1 184 ? -9.742 -1.463 -5.84 1 97.38 184 TYR B N 1
ATOM 4062 C CA . TYR B 1 184 ? -10.258 -1.264 -4.492 1 97.38 184 TYR B CA 1
ATOM 4063 C C . TYR B 1 184 ? -9.281 -0.459 -3.643 1 97.38 184 TYR B C 1
ATOM 4065 O O . TYR B 1 184 ? -9.68 0.485 -2.955 1 97.38 184 TYR B O 1
ATOM 4073 N N . ARG B 1 185 ? -8.047 -0.833 -3.703 1 97.31 185 ARG B N 1
ATOM 4074 C CA . ARG B 1 185 ? -7.008 -0.166 -2.924 1 97.31 185 ARG B CA 1
ATOM 4075 C C . ARG B 1 185 ? -6.879 1.299 -3.328 1 97.31 185 ARG B C 1
ATOM 4077 O O . ARG B 1 185 ? -6.676 2.166 -2.475 1 97.31 185 ARG B O 1
ATOM 4084 N N . SER B 1 186 ? -7.008 1.562 -4.613 1 98 186 SER B N 1
ATOM 4085 C CA . SER B 1 186 ? -6.902 2.934 -5.098 1 98 186 SER B CA 1
ATOM 4086 C C . SER B 1 186 ? -8.055 3.791 -4.59 1 98 186 SER B C 1
ATOM 4088 O O . SER B 1 186 ? -7.863 4.957 -4.242 1 98 186 SER B O 1
ATOM 4090 N N . LEU B 1 187 ? -9.227 3.232 -4.559 1 97.75 187 LEU B N 1
ATOM 4091 C CA . LEU B 1 187 ? -10.383 3.949 -4.039 1 97.75 187 LEU B CA 1
ATOM 4092 C C . LEU B 1 187 ? -10.211 4.262 -2.555 1 97.75 187 LEU B C 1
ATOM 4094 O O . LEU B 1 187 ? -10.508 5.371 -2.109 1 97.75 187 LEU B O 1
ATOM 4098 N N . LEU B 1 188 ? -9.68 3.279 -1.858 1 97 188 LEU B N 1
ATOM 4099 C CA . LEU B 1 188 ? -9.445 3.451 -0.429 1 97 188 LEU B CA 1
ATOM 4100 C C . LEU B 1 188 ? -8.391 4.527 -0.176 1 97 188 LEU B C 1
ATOM 4102 O O . LEU B 1 188 ? -8.547 5.348 0.731 1 97 188 LEU B O 1
ATOM 4106 N N . ALA B 1 189 ? -7.414 4.531 -0.965 1 97.56 189 ALA B N 1
ATOM 4107 C CA . ALA B 1 189 ? -6.355 5.527 -0.846 1 97.56 189 ALA B CA 1
ATOM 4108 C C . ALA B 1 189 ? -6.891 6.93 -1.12 1 97.56 189 ALA B C 1
ATOM 4110 O O . ALA B 1 189 ? -6.566 7.875 -0.396 1 97.56 189 ALA B O 1
ATOM 4111 N N . GLN B 1 190 ? -7.641 7.031 -2.15 1 98.19 190 GLN B N 1
ATOM 4112 C CA . GLN B 1 190 ? -8.242 8.32 -2.48 1 98.19 190 GLN B CA 1
ATOM 4113 C C . GLN B 1 190 ? -9.156 8.797 -1.356 1 98.19 190 GLN B C 1
ATOM 4115 O O . GLN B 1 190 ? -9.133 9.977 -0.992 1 98.19 190 GLN B O 1
ATOM 4120 N N . ARG B 1 191 ? -9.891 7.914 -0.834 1 97.88 191 ARG B N 1
ATOM 4121 C CA . ARG B 1 191 ? -10.805 8.266 0.249 1 97.88 191 ARG B CA 1
ATOM 4122 C C . ARG B 1 191 ? -10.031 8.727 1.484 1 97.88 191 ARG B C 1
ATOM 4124 O O . ARG B 1 191 ? -10.406 9.711 2.121 1 97.88 191 ARG B O 1
ATOM 4131 N N . GLU B 1 192 ? -9.031 8.031 1.831 1 97.81 192 GLU B N 1
ATOM 4132 C CA . GLU B 1 192 ? -8.188 8.43 2.951 1 97.81 192 GLU B CA 1
ATOM 4133 C C . GLU B 1 192 ? -7.656 9.852 2.764 1 97.81 192 GLU B C 1
ATOM 4135 O O . GLU B 1 192 ? -7.668 10.656 3.699 1 97.81 192 GLU B O 1
ATOM 4140 N N . GLU B 1 193 ? -7.18 10.133 1.591 1 98.12 193 GLU B N 1
ATOM 4141 C CA . GLU B 1 193 ? -6.664 11.461 1.283 1 98.12 193 GLU B CA 1
ATOM 4142 C C . GLU B 1 193 ? -7.746 12.523 1.438 1 98.12 193 GLU B C 1
ATOM 4144 O O . GLU B 1 193 ? -7.492 13.602 1.975 1 98.12 193 GLU B O 1
ATOM 4149 N N . ASP B 1 194 ? -8.898 12.211 0.983 1 98.06 194 ASP B N 1
ATOM 4150 C CA . ASP B 1 194 ? -10.016 13.141 1.087 1 98.06 194 ASP B CA 1
ATOM 4151 C C . ASP B 1 194 ? -10.336 13.453 2.547 1 98.06 194 ASP B C 1
ATOM 4153 O O . ASP B 1 194 ? -10.539 14.617 2.912 1 98.06 194 ASP B O 1
ATOM 4157 N N . VAL B 1 195 ? -10.406 12.391 3.348 1 98 195 VAL B N 1
ATOM 4158 C CA . VAL B 1 195 ? -10.727 12.555 4.762 1 98 195 VAL B CA 1
ATOM 4159 C C . VAL B 1 195 ? -9.617 13.344 5.457 1 98 195 VAL B C 1
ATOM 4161 O O . VAL B 1 195 ? -9.898 14.227 6.266 1 98 195 VAL B O 1
ATOM 4164 N N . ARG B 1 196 ? -8.375 13.078 5.176 1 98 196 ARG B N 1
ATOM 4165 C CA . ARG B 1 196 ? -7.238 13.797 5.742 1 98 196 ARG B CA 1
ATOM 4166 C C . ARG B 1 196 ? -7.293 15.273 5.371 1 98 196 ARG B C 1
ATOM 4168 O O . ARG B 1 196 ? -7.086 16.141 6.223 1 98 196 ARG B O 1
ATOM 4175 N N . LYS B 1 197 ? -7.586 15.602 4.121 1 97.81 197 LYS B N 1
ATOM 4176 C CA . LYS B 1 197 ? -7.68 16.984 3.656 1 97.81 197 LYS B CA 1
ATOM 4177 C C . LYS B 1 197 ? -8.812 17.719 4.367 1 97.81 197 LYS B C 1
ATOM 4179 O O . LYS B 1 197 ? -8.664 18.891 4.734 1 97.81 197 LYS B O 1
ATOM 4184 N N . ARG B 1 198 ? -9.898 17.047 4.508 1 97.25 198 ARG B N 1
ATOM 4185 C CA . ARG B 1 198 ? -11.023 17.641 5.219 1 97.25 198 ARG B CA 1
ATOM 4186 C C . ARG B 1 198 ? -10.641 17.969 6.66 1 97.25 198 ARG B C 1
ATOM 4188 O O . ARG B 1 198 ? -10.93 19.062 7.152 1 97.25 198 ARG B O 1
ATOM 4195 N N . ALA B 1 199 ? -10.008 17 7.32 1 96.88 199 ALA B N 1
ATOM 4196 C CA . ALA B 1 199 ? -9.539 17.219 8.688 1 96.88 199 ALA B CA 1
ATOM 4197 C C . ALA B 1 199 ? -8.57 18.406 8.758 1 96.88 199 ALA B C 1
ATOM 4199 O O . ALA B 1 199 ? -8.703 19.266 9.625 1 96.88 199 ALA B O 1
ATOM 4200 N N . GLU B 1 200 ? -7.684 18.469 7.816 1 96.88 200 GLU B N 1
ATOM 4201 C CA . GLU B 1 200 ? -6.691 19.547 7.77 1 96.88 200 GLU B CA 1
ATOM 4202 C C . GLU B 1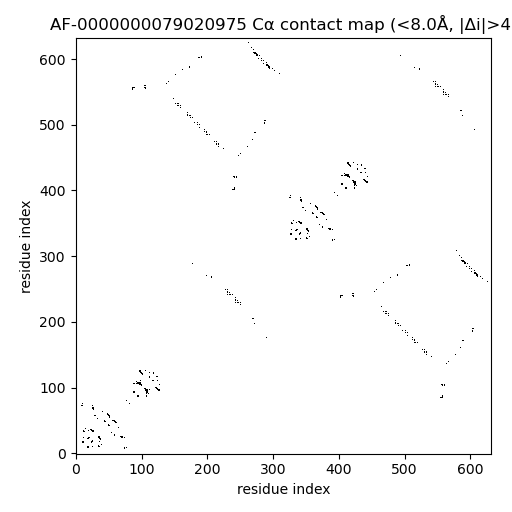 200 ? -7.355 20.906 7.562 1 96.88 200 GLU B C 1
ATOM 4204 O O . GLU B 1 200 ? -6.984 21.891 8.211 1 96.88 200 GLU B O 1
ATOM 4209 N N . THR B 1 201 ? -8.297 20.969 6.68 1 96.81 201 THR B N 1
ATOM 4210 C CA . THR B 1 201 ? -9 22.203 6.395 1 96.81 201 THR B CA 1
ATOM 4211 C C . THR B 1 201 ? -9.742 22.703 7.633 1 96.81 201 THR B C 1
ATOM 4213 O O . THR B 1 201 ? -9.656 23.875 7.984 1 96.81 201 THR B O 1
ATOM 4216 N N . LEU B 1 202 ? -10.414 21.812 8.32 1 94.88 202 LEU B N 1
ATOM 4217 C CA . LEU B 1 202 ? -11.195 22.156 9.508 1 94.88 202 LEU B CA 1
ATOM 4218 C C . LEU B 1 202 ? -10.281 22.672 10.625 1 94.88 202 LEU B C 1
ATOM 4220 O O . LEU B 1 202 ? -10.578 23.672 11.266 1 94.88 202 LEU B O 1
ATOM 4224 N N . ILE B 1 203 ? -9.164 22.031 10.797 1 95.19 203 ILE B N 1
ATOM 4225 C CA . ILE B 1 203 ? -8.227 22.406 11.844 1 95.19 203 ILE B CA 1
ATOM 4226 C C . ILE B 1 203 ? -7.551 23.734 11.5 1 95.19 203 ILE B C 1
ATOM 4228 O O . ILE B 1 203 ? -7.359 24.578 12.367 1 95.19 203 ILE B O 1
ATOM 4232 N N . HIS B 1 204 ? -7.242 23.922 10.219 1 95.88 204 HIS B N 1
ATOM 4233 C CA . HIS B 1 204 ? -6.605 25.141 9.758 1 95.88 204 HIS B CA 1
ATOM 4234 C C . HIS B 1 204 ? -7.516 26.359 9.977 1 95.88 204 HIS B C 1
ATOM 4236 O O . HIS B 1 204 ? -7.059 27.406 10.406 1 95.88 204 HIS B O 1
ATOM 4242 N N . GLU B 1 205 ? -8.758 26.172 9.703 1 94.25 205 GLU B N 1
ATOM 4243 C CA . GLU B 1 205 ? -9.727 27.234 9.906 1 94.25 205 GLU B CA 1
ATOM 4244 C C . GLU B 1 205 ? -9.812 27.641 11.375 1 94.25 205 GLU B C 1
ATOM 4246 O O . GLU B 1 205 ? -9.812 28.828 11.703 1 94.25 205 GLU B O 1
ATOM 4251 N N . GLN B 1 206 ? -9.82 26.688 12.305 1 93.56 206 GLN B N 1
ATOM 4252 C CA . GLN B 1 206 ? -9.859 26.969 13.734 1 93.56 206 GLN B CA 1
ATOM 4253 C C . GLN B 1 206 ? -8.57 27.656 14.195 1 93.56 206 GLN B C 1
ATOM 4255 O O . GLN B 1 206 ? -8.617 28.594 14.977 1 93.56 206 GLN B O 1
ATOM 4260 N N . ARG B 1 207 ? -7.453 27.141 13.664 1 95.25 207 ARG B N 1
ATOM 4261 C CA . ARG B 1 207 ? -6.156 27.719 14.008 1 95.25 207 ARG B CA 1
ATOM 4262 C C . ARG B 1 207 ? -6.094 29.203 13.625 1 95.25 207 ARG B C 1
ATOM 4264 O O . ARG B 1 207 ? -5.68 30.031 14.43 1 95.25 207 ARG B O 1
ATOM 4271 N N . GLU B 1 208 ? -6.613 29.516 12.438 1 94.38 208 GLU B N 1
ATOM 4272 C CA . GLU B 1 208 ? -6.598 30.891 11.938 1 94.38 208 GLU B CA 1
ATOM 4273 C C . GLU B 1 208 ? -7.473 31.797 12.797 1 94.38 208 GLU B C 1
ATOM 4275 O O . GLU B 1 208 ? -7.098 32.938 13.086 1 94.38 208 GLU B O 1
ATOM 4280 N N . GLU B 1 209 ? -8.555 31.281 13.203 1 91.81 209 GLU B N 1
ATOM 4281 C CA . GLU B 1 209 ? -9.469 32.062 14.023 1 91.81 209 GLU B CA 1
ATOM 4282 C C . GLU B 1 209 ? -8.852 32.406 15.375 1 91.81 209 GLU B C 1
ATOM 4284 O O . GLU B 1 209 ? -8.891 33.562 15.82 1 91.81 209 GLU B O 1
ATOM 4289 N N . ILE B 1 210 ? -8.227 31.438 15.992 1 92.31 210 ILE B N 1
ATOM 4290 C CA . ILE B 1 210 ? -7.625 31.625 17.297 1 92.31 210 ILE B CA 1
ATOM 4291 C C . ILE B 1 210 ? -6.414 32.562 17.188 1 92.31 210 ILE B C 1
ATOM 4293 O O . ILE B 1 210 ? -6.23 33.438 18 1 92.31 210 ILE B O 1
ATOM 4297 N N . GLU B 1 211 ? -5.613 32.312 16.172 1 93.56 211 GLU B N 1
ATOM 4298 C CA . GLU B 1 211 ? -4.43 33.156 15.945 1 93.56 211 GLU B CA 1
ATOM 4299 C C . GLU B 1 211 ? -4.812 34.625 15.703 1 93.56 211 GLU B C 1
ATOM 4301 O O . GLU B 1 211 ? -4.172 35.531 16.234 1 93.56 211 GLU B O 1
ATOM 4306 N N . HIS B 1 212 ? -5.91 34.781 14.93 1 92.56 212 HIS B N 1
ATOM 4307 C CA . HIS B 1 212 ? -6.379 36.156 14.664 1 92.56 212 HIS B CA 1
ATOM 4308 C C . HIS B 1 212 ? -6.855 36.812 15.938 1 92.56 212 HIS B C 1
ATOM 4310 O O . HIS B 1 212 ? -6.535 38 16.188 1 92.56 212 HIS B O 1
ATOM 4316 N N . ALA B 1 213 ? -7.582 36.062 16.75 1 88.56 213 ALA B N 1
ATOM 4317 C CA . ALA B 1 213 ? -8.047 36.594 18.016 1 88.56 213 ALA B CA 1
ATOM 4318 C C . ALA B 1 213 ? -6.871 36.969 18.922 1 88.56 213 ALA B C 1
ATOM 4320 O O . ALA B 1 213 ? -6.898 38 19.578 1 88.56 213 ALA B O 1
ATOM 4321 N N . CYS B 1 214 ? -5.824 36.156 18.922 1 90.69 214 CYS B N 1
ATOM 4322 C CA . CYS B 1 214 ? -4.621 36.406 19.703 1 90.69 214 CYS B CA 1
ATOM 4323 C C . CYS B 1 214 ? -3.926 37.688 19.234 1 90.69 214 CYS B C 1
ATOM 4325 O O . CYS B 1 214 ? -3.547 38.531 20.062 1 90.69 214 CYS B O 1
ATOM 4327 N N . ILE B 1 215 ? -3.852 37.906 17.938 1 93.06 215 ILE B N 1
ATOM 4328 C CA . ILE B 1 215 ? -3.156 39.062 17.344 1 93.06 215 ILE B CA 1
ATOM 4329 C C . ILE B 1 215 ? -3.891 40.344 17.703 1 93.06 215 ILE B C 1
ATOM 4331 O O . ILE B 1 215 ? -3.262 41.344 18.047 1 93.06 215 ILE B O 1
ATOM 4335 N N . VAL B 1 216 ? -5.199 40.25 17.672 1 90.44 216 VAL B N 1
ATOM 4336 C CA . VAL B 1 216 ? -6.012 41.438 17.984 1 90.44 216 VAL B CA 1
ATOM 4337 C C . VAL B 1 216 ? -5.781 41.844 19.422 1 90.44 216 VAL B C 1
ATOM 4339 O O . VAL B 1 216 ? -5.562 43.031 19.703 1 90.44 216 VAL B O 1
ATOM 4342 N N . ILE B 1 217 ? -5.762 40.906 20.328 1 91 217 ILE B N 1
ATOM 4343 C CA . ILE B 1 217 ? -5.578 41.25 21.734 1 91 217 ILE B CA 1
ATOM 4344 C C . ILE B 1 217 ? -4.148 41.719 21.984 1 91 217 ILE B C 1
ATOM 4346 O O . ILE B 1 217 ? -3.918 42.656 22.766 1 91 217 ILE B O 1
ATOM 4350 N N . GLU B 1 218 ? -3.213 41.125 21.297 1 92.88 218 GLU B N 1
ATOM 4351 C CA . GLU B 1 218 ? -1.819 41.531 21.438 1 92.88 218 GLU B CA 1
ATOM 4352 C C . GLU B 1 218 ? -1.633 43 20.969 1 92.88 218 GLU B C 1
ATOM 4354 O O . GLU B 1 218 ? -0.912 43.75 21.609 1 92.88 218 GLU B O 1
ATOM 4359 N N . ASP B 1 219 ? -2.314 43.344 19.906 1 89.88 219 ASP B N 1
ATOM 4360 C CA . ASP B 1 219 ? -2.242 44.688 19.391 1 89.88 219 ASP B CA 1
ATOM 4361 C C . ASP B 1 219 ? -2.826 45.688 20.391 1 89.88 219 ASP B C 1
ATOM 4363 O O . ASP B 1 219 ? -2.25 46.75 20.625 1 89.88 219 ASP B O 1
ATOM 4367 N N . LYS B 1 220 ? -3.889 45.312 20.969 1 90.81 220 LYS B N 1
ATOM 4368 C CA . LYS B 1 220 ? -4.527 46.188 21.953 1 90.81 220 LYS B CA 1
ATOM 4369 C C . LYS B 1 220 ? -3.668 46.312 23.219 1 90.81 220 LYS B C 1
ATOM 4371 O O . LYS B 1 220 ? -3.562 47.406 23.797 1 90.81 220 LYS B O 1
ATOM 4376 N N . LEU B 1 221 ? -3.061 45.219 23.594 1 92.75 221 LEU B N 1
ATOM 4377 C CA . LEU B 1 221 ? -2.168 45.25 24.75 1 92.75 221 LEU B CA 1
ATOM 4378 C C . LEU B 1 221 ? -0.972 46.156 24.5 1 92.75 221 LEU B C 1
ATOM 4380 O O . LEU B 1 221 ? -0.565 46.906 25.375 1 92.75 221 LEU B O 1
ATOM 4384 N N . ASN B 1 222 ? -0.47 46.094 23.297 1 92.31 222 ASN B N 1
ATOM 4385 C CA . ASN B 1 222 ? 0.654 46.938 22.938 1 92.31 222 ASN B CA 1
ATOM 4386 C C . ASN B 1 222 ? 0.28 48.406 23 1 92.31 222 ASN B C 1
ATOM 4388 O O . ASN B 1 222 ? 1.045 49.219 23.516 1 92.31 222 ASN B O 1
ATOM 4392 N N . TYR B 1 223 ? -0.884 48.719 22.547 1 90.5 223 TYR B N 1
ATOM 4393 C CA . TYR B 1 223 ? -1.376 50.094 22.594 1 90.5 223 TYR B CA 1
ATOM 4394 C C . TYR B 1 223 ? -1.527 50.562 24.031 1 90.5 223 TYR B C 1
ATOM 4396 O O . TYR B 1 223 ? -1.092 51.656 24.391 1 90.5 223 TYR B O 1
ATOM 4404 N N . LEU B 1 224 ? -2.064 49.75 24.812 1 92.5 224 LEU B N 1
ATOM 4405 C CA . LEU B 1 224 ? -2.236 50.062 26.219 1 92.5 224 LEU B CA 1
ATOM 4406 C C . LEU B 1 224 ? -0.886 50.281 26.891 1 92.5 224 LEU B C 1
ATOM 4408 O O . LEU B 1 224 ? -0.729 51.219 27.672 1 92.5 224 LEU B O 1
ATOM 4412 N N . ASN B 1 225 ? 0.058 49.469 26.516 1 93.44 225 ASN B N 1
ATOM 4413 C CA . ASN B 1 225 ? 1.381 49.594 27.125 1 93.44 225 ASN B CA 1
ATOM 4414 C C . ASN B 1 225 ? 2.061 50.906 26.75 1 93.44 225 ASN B C 1
ATOM 4416 O O . ASN B 1 225 ? 2.76 51.5 27.578 1 93.44 225 ASN B O 1
ATOM 4420 N N . ILE B 1 226 ? 1.832 51.312 25.562 1 91.12 226 ILE B N 1
ATOM 4421 C CA . ILE B 1 226 ? 2.379 52.594 25.125 1 91.12 226 ILE B CA 1
ATOM 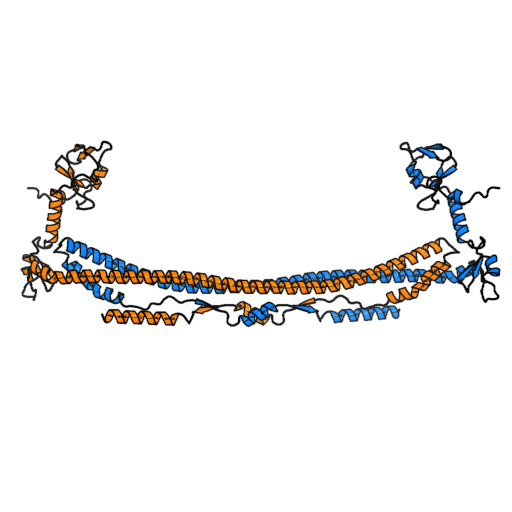4422 C C . ILE B 1 226 ? 1.78 53.719 25.969 1 91.12 226 ILE B C 1
ATOM 4424 O O . ILE B 1 226 ? 2.508 54.594 26.469 1 91.12 226 ILE B O 1
ATOM 4428 N N . LEU B 1 227 ? 0.482 53.688 26.188 1 89.12 227 LEU B N 1
ATOM 4429 C CA . LEU B 1 227 ? -0.204 54.719 26.969 1 89.12 227 LEU B CA 1
ATOM 4430 C C . LEU B 1 227 ? 0.266 54.688 28.422 1 89.12 227 LEU B C 1
ATOM 4432 O O . LEU B 1 227 ? 0.54 55.75 29.016 1 89.12 227 LEU B O 1
ATOM 4436 N N . ARG B 1 228 ? 0.378 53.5 28.938 1 93.56 228 ARG B N 1
ATOM 4437 C CA . ARG B 1 228 ? 0.812 53.344 30.328 1 93.56 228 ARG B CA 1
ATOM 4438 C C . ARG B 1 228 ? 2.225 53.906 30.516 1 93.56 228 ARG B C 1
ATOM 4440 O O . ARG B 1 228 ? 2.498 54.594 31.5 1 93.56 228 ARG B O 1
ATOM 4447 N N . GLU B 1 229 ? 3.031 53.562 29.547 1 91.75 229 GLU B N 1
ATOM 4448 C CA . GLU B 1 229 ? 4.422 54 29.641 1 91.75 229 GLU B CA 1
ATOM 4449 C C . GLU B 1 229 ? 4.527 55.531 29.516 1 91.75 229 GLU B C 1
ATOM 4451 O O . GLU B 1 229 ? 5.262 56.156 30.266 1 91.75 229 GLU B O 1
ATOM 4456 N N . GLN B 1 230 ? 3.811 56.094 28.625 1 88.5 230 GLN B N 1
ATOM 4457 C CA . GLN B 1 230 ? 3.793 57.531 28.453 1 88.5 230 GLN B CA 1
ATOM 4458 C C . GLN B 1 230 ? 3.334 58.25 29.734 1 88.5 230 GLN B C 1
ATOM 4460 O O . GLN B 1 230 ? 3.955 59.219 30.172 1 88.5 230 GLN B O 1
ATOM 4465 N N . PHE B 1 231 ? 2.318 57.75 30.312 1 93.12 231 PHE B N 1
ATOM 4466 C CA . PHE B 1 231 ? 1.773 58.344 31.531 1 93.12 231 PHE B CA 1
ATOM 4467 C C . PHE B 1 231 ? 2.766 58.219 32.688 1 93.12 231 PHE B C 1
ATOM 4469 O O . PHE B 1 231 ? 2.971 59.188 33.438 1 93.12 231 PHE B O 1
ATOM 4476 N N . LYS B 1 232 ? 3.373 57.094 32.719 1 91.81 232 LYS B N 1
ATOM 4477 C CA . LYS B 1 232 ? 4.367 56.875 33.75 1 91.81 232 LYS B CA 1
ATOM 4478 C C . LYS B 1 232 ? 5.531 57.844 33.625 1 91.81 232 LYS B C 1
ATOM 4480 O O . LYS B 1 232 ? 5.984 58.406 34.625 1 91.81 232 LYS B O 1
ATOM 4485 N N . ILE B 1 233 ? 5.938 58.062 32.469 1 88.06 233 ILE B N 1
ATOM 4486 C CA . ILE B 1 233 ? 7.078 58.938 32.219 1 88.06 233 ILE B CA 1
ATOM 4487 C C . ILE B 1 233 ? 6.734 60.375 32.594 1 88.06 233 ILE B C 1
ATOM 4489 O O . ILE B 1 233 ? 7.484 61.031 33.344 1 88.06 233 ILE B O 1
ATOM 4493 N N . VAL B 1 234 ? 5.559 60.844 32.188 1 87.06 234 VAL B N 1
ATOM 4494 C CA . VAL B 1 234 ? 5.18 62.25 32.438 1 87.06 234 VAL B CA 1
ATOM 4495 C C . VAL B 1 234 ? 4.926 62.438 33.938 1 87.06 234 VAL B C 1
ATOM 4497 O O . VAL B 1 234 ? 5.242 63.5 34.469 1 87.06 234 VAL B O 1
ATOM 4500 N N . ARG B 1 235 ? 4.387 61.531 34.594 1 90.38 235 ARG B N 1
ATOM 4501 C CA . ARG B 1 235 ? 4.094 61.625 36.031 1 90.38 235 ARG B CA 1
ATOM 4502 C C . ARG B 1 235 ? 5.379 61.594 36.844 1 90.38 235 ARG B C 1
ATOM 4504 O O . ARG B 1 235 ? 5.555 62.406 37.75 1 90.38 235 ARG B O 1
ATOM 4511 N N . SER B 1 236 ? 6.258 60.719 36.438 1 88.88 236 SER B N 1
ATOM 4512 C CA . SER B 1 236 ? 7.512 60.594 37.188 1 88.88 236 SER B CA 1
ATOM 4513 C C . SER B 1 236 ? 8.391 61.812 37 1 88.88 236 SER B C 1
ATOM 4515 O O . SER B 1 236 ? 9.125 62.219 37.938 1 88.88 236 SER B O 1
ATOM 4517 N N . ASN B 1 237 ? 8.281 62.438 35.844 1 82.88 237 ASN B N 1
ATOM 4518 C CA . ASN B 1 237 ? 9.07 63.656 35.562 1 82.88 237 ASN B CA 1
ATOM 4519 C C . ASN B 1 237 ? 8.375 64.875 36.062 1 82.88 237 ASN B C 1
ATOM 4521 O O . ASN B 1 237 ? 8.906 66 35.938 1 82.88 237 ASN B O 1
ATOM 4525 N N . ASN B 1 238 ? 7.289 64.688 36.656 1 82.56 238 ASN B N 1
ATOM 4526 C CA . ASN B 1 238 ? 6.488 65.812 37.125 1 82.56 238 ASN B CA 1
ATOM 4527 C C . ASN B 1 238 ? 6.285 66.875 36.031 1 82.56 238 ASN B C 1
ATOM 4529 O O . ASN B 1 238 ? 6.488 68.062 36.281 1 82.56 238 ASN B O 1
ATOM 4533 N N . ASP B 1 239 ? 6.031 66.438 34.906 1 83.44 239 ASP B N 1
ATOM 4534 C CA . ASP B 1 239 ? 5.777 67.312 33.781 1 83.44 239 ASP B CA 1
ATOM 4535 C C . ASP B 1 239 ? 4.391 67.938 33.875 1 83.44 239 ASP B C 1
ATOM 4537 O O . ASP B 1 239 ? 3.398 67.312 33.438 1 83.44 239 ASP B O 1
ATOM 4541 N N . THR B 1 240 ? 4.328 69.125 34.375 1 87 240 THR B N 1
ATOM 4542 C CA . THR B 1 240 ? 3.07 69.812 34.656 1 87 240 THR B CA 1
ATOM 4543 C C . THR B 1 240 ? 2.33 70.125 33.344 1 87 240 THR B C 1
ATOM 4545 O O . THR B 1 240 ? 1.1 70.062 33.312 1 87 240 THR B O 1
ATOM 4548 N N . ARG B 1 241 ? 3.031 70.312 32.312 1 80.88 241 ARG B N 1
ATOM 4549 C CA . ARG B 1 241 ? 2.449 70.688 31.016 1 80.88 241 ARG B CA 1
ATOM 4550 C C . ARG B 1 241 ? 1.696 69.5 30.391 1 80.88 241 ARG B C 1
ATOM 4552 O O . ARG B 1 241 ? 0.605 69.688 29.844 1 80.88 241 ARG B O 1
ATOM 4559 N N . LEU B 1 242 ? 2.23 68.25 30.594 1 85.19 242 LEU B N 1
ATOM 4560 C CA . LEU B 1 242 ? 1.744 67.188 29.766 1 85.19 242 LEU B CA 1
ATOM 4561 C C . LEU B 1 242 ? 0.945 66.188 30.609 1 85.19 242 LEU B C 1
ATOM 4563 O O . LEU B 1 242 ? 0.158 65.375 30.062 1 85.19 242 LEU B O 1
ATOM 4567 N N . VAL B 1 243 ? 1.152 66.125 31.891 1 91.12 243 VAL B N 1
ATOM 4568 C CA . VAL B 1 243 ? 0.62 65.062 32.75 1 91.12 243 VAL B CA 1
ATOM 4569 C C . VAL B 1 243 ? -0.903 65.062 32.656 1 91.12 243 VAL B C 1
ATOM 4571 O O . VAL B 1 243 ? -1.502 63.969 32.531 1 91.12 243 VAL B O 1
ATOM 4574 N N . PHE B 1 244 ? -1.494 66.188 32.625 1 89.94 244 PHE B N 1
ATOM 4575 C CA . PHE B 1 244 ? -2.949 66.25 32.594 1 89.94 244 PHE B CA 1
ATOM 4576 C C . PHE B 1 244 ? -3.469 65.875 31.203 1 89.94 244 PHE B C 1
ATOM 4578 O O . PHE B 1 244 ? -4.512 65.25 31.078 1 89.94 244 PHE B O 1
ATOM 4585 N N . GLN B 1 245 ? -2.711 66.25 30.203 1 85.38 245 GLN B N 1
ATOM 4586 C CA . GLN B 1 245 ? -3.082 65.875 28.844 1 85.38 245 GLN B CA 1
ATOM 4587 C C . GLN B 1 245 ? -3.002 64.375 28.609 1 85.38 245 GLN B C 1
ATOM 4589 O O . GLN B 1 245 ? -3.928 63.781 28.078 1 85.38 245 GLN B O 1
ATOM 4594 N N . VAL B 1 246 ? -1.915 63.844 29 1 89.19 246 VAL B N 1
ATOM 4595 C CA . VAL B 1 246 ? -1.711 62.406 28.844 1 89.19 246 VAL B CA 1
ATOM 4596 C C . VAL B 1 246 ? -2.736 61.656 29.672 1 89.19 246 VAL B C 1
ATOM 4598 O O . VAL B 1 246 ? -3.256 60.625 29.25 1 89.19 246 VAL B O 1
ATOM 4601 N N . TYR B 1 247 ? -2.971 62.125 30.875 1 92.88 247 TYR B N 1
ATOM 4602 C CA . TYR B 1 247 ? -4.004 61.531 31.719 1 92.88 247 TYR B CA 1
ATOM 4603 C C . TYR B 1 247 ? -5.344 61.5 31 1 92.88 247 TYR B C 1
ATOM 4605 O O . TYR B 1 247 ? -6.016 60.469 30.969 1 92.88 247 TYR B O 1
ATOM 4613 N N . GLN B 1 248 ? -5.699 62.656 30.375 1 87.12 248 GLN B N 1
ATOM 4614 C CA . GLN B 1 248 ? -6.984 62.719 29.688 1 87.12 248 GLN B CA 1
ATOM 4615 C C . GLN B 1 248 ? -7.016 61.75 28.484 1 87.12 248 GLN B C 1
ATOM 4617 O O . GLN B 1 248 ? -8.023 61.094 28.25 1 87.12 248 GLN B O 1
ATOM 4622 N N . GLU B 1 249 ? -5.934 61.719 27.797 1 84.75 249 GLU B N 1
ATOM 4623 C CA . GLU B 1 249 ? -5.836 60.781 26.672 1 84.75 249 GLU B CA 1
ATOM 4624 C C . GLU B 1 249 ? -6.023 59.344 27.109 1 84.75 249 GLU B C 1
ATOM 4626 O O . GLU B 1 249 ? -6.727 58.562 26.469 1 84.75 249 GLU B O 1
ATOM 4631 N N . PHE B 1 250 ? -5.375 59 28.188 1 90.12 250 PHE B N 1
ATOM 4632 C CA . PHE B 1 250 ? -5.488 57.656 28.75 1 90.12 250 PHE B CA 1
ATOM 4633 C C . PHE B 1 250 ? -6.91 57.406 29.234 1 90.12 250 PHE B C 1
ATOM 4635 O O . PHE B 1 250 ? -7.484 56.344 28.938 1 90.12 250 PHE B O 1
ATOM 4642 N N . LYS B 1 251 ? -7.453 58.406 29.844 1 88.88 251 LYS B N 1
ATOM 4643 C CA . LYS B 1 251 ? -8.805 58.281 30.391 1 88.88 251 LYS B CA 1
ATOM 4644 C C . LYS B 1 251 ? -9.828 58.125 29.266 1 88.88 251 LYS B C 1
ATOM 4646 O O . LYS B 1 251 ? -10.797 57.375 29.422 1 88.88 251 LYS B O 1
ATOM 4651 N N . ASP B 1 252 ? -9.648 58.688 28.141 1 86.38 252 ASP B N 1
ATOM 4652 C CA . ASP B 1 252 ? -10.555 58.625 27 1 86.38 252 ASP B CA 1
ATOM 4653 C C . ASP B 1 252 ? -10.602 57.219 26.422 1 86.38 252 ASP B C 1
ATOM 4655 O O . ASP B 1 252 ? -11.578 56.844 25.766 1 86.38 252 ASP B O 1
ATOM 4659 N N . CYS B 1 253 ? -9.578 56.469 26.656 1 84.25 253 CYS B N 1
ATOM 4660 C CA . CYS B 1 253 ? -9.508 55.125 26.141 1 84.25 253 CYS B CA 1
ATOM 4661 C C . CYS B 1 253 ? -10.031 54.125 27.156 1 84.25 253 CYS B C 1
ATOM 4663 O O . CYS B 1 253 ? -10.117 52.906 26.859 1 84.25 253 CYS B O 1
ATOM 4665 N N . GLU B 1 254 ? -10.375 54.594 28.281 1 85.62 254 GLU B N 1
ATOM 4666 C CA . GLU B 1 254 ? -10.773 53.719 29.375 1 85.62 254 GLU B CA 1
ATOM 4667 C C . GLU B 1 254 ? -11.984 52.875 29 1 85.62 254 GLU B C 1
ATOM 4669 O O . GLU B 1 254 ? -12.016 51.688 29.266 1 85.62 254 GLU B O 1
ATOM 4674 N N . ASP B 1 255 ? -12.969 53.469 28.359 1 81.88 255 ASP B N 1
ATOM 4675 C CA . ASP B 1 255 ? -14.164 52.719 27.953 1 81.88 255 ASP B CA 1
ATOM 4676 C C . ASP B 1 255 ? -13.82 51.625 26.938 1 81.88 255 ASP B C 1
ATOM 4678 O O . ASP B 1 255 ? -14.359 50.531 27.016 1 81.88 255 ASP B O 1
ATOM 4682 N N . PHE B 1 256 ? -12.945 52.031 26.094 1 82 256 PHE B N 1
ATOM 4683 C CA . PHE B 1 256 ? -12.492 51.094 25.078 1 82 256 PHE B CA 1
ATOM 4684 C C . PHE B 1 256 ? -11.844 49.844 25.719 1 82 256 PHE B C 1
ATOM 4686 O O . PHE B 1 256 ? -12.172 48.719 25.359 1 82 256 PHE B O 1
ATOM 4693 N N . PHE B 1 257 ? -11.062 50.031 26.719 1 83.69 257 PHE B N 1
ATOM 4694 C CA . PHE B 1 257 ? -10.336 48.938 27.359 1 83.69 257 PHE B CA 1
ATOM 4695 C C . PHE B 1 257 ? -11.258 48.156 28.281 1 83.69 257 PHE B C 1
ATOM 4697 O O . PHE B 1 257 ? -11.094 46.938 28.453 1 83.69 257 PHE B O 1
ATOM 4704 N N . ASN B 1 258 ? -12.305 48.781 28.781 1 81.38 258 ASN B N 1
ATOM 4705 C CA . ASN B 1 258 ? -13.297 48.094 29.609 1 81.38 258 ASN B CA 1
ATOM 4706 C C . ASN B 1 258 ? -14.094 47.062 28.812 1 81.38 258 ASN B C 1
ATOM 4708 O O . ASN B 1 258 ? -14.414 45.969 29.328 1 81.38 258 ASN B O 1
ATOM 4712 N N . CYS B 1 259 ? -14.352 47.344 27.625 1 77.12 259 CYS B N 1
ATOM 4713 C CA . CYS B 1 259 ? -15.094 46.438 26.766 1 77.12 259 CYS B CA 1
ATOM 4714 C C . CYS B 1 259 ? -14.281 45.188 26.469 1 77.12 259 CYS B C 1
ATOM 4716 O O . CYS B 1 259 ? -14.836 44.094 26.375 1 77.12 259 CYS B O 1
ATOM 4718 N N . LEU B 1 260 ? -12.984 45.344 26.422 1 72.81 260 LEU B N 1
ATOM 4719 C CA . LEU B 1 260 ? -12.102 44.219 26.078 1 72.81 260 LEU B CA 1
ATOM 4720 C C . LEU B 1 260 ? -11.961 43.281 27.266 1 72.81 260 LEU B C 1
ATOM 4722 O O . LEU B 1 260 ? -11.586 42.125 27.094 1 72.81 260 LEU B O 1
ATOM 4726 N N . MET B 1 261 ? -12.289 43.781 28.406 1 72.56 261 MET B N 1
ATOM 4727 C CA . MET B 1 261 ? -12.164 43 29.625 1 72.56 261 MET B CA 1
ATOM 4728 C C . MET B 1 261 ? -13.375 42.094 29.797 1 72.56 261 MET B C 1
ATOM 4730 O O . MET B 1 261 ? -13.328 41.125 30.594 1 72.56 261 MET B O 1
ATOM 4734 N N . LYS B 1 262 ? -14.367 42.188 29.047 1 71.94 262 LYS B N 1
ATOM 4735 C CA . LYS B 1 262 ? -15.555 41.344 29.188 1 71.94 262 LYS B CA 1
ATOM 4736 C C . LYS B 1 262 ? 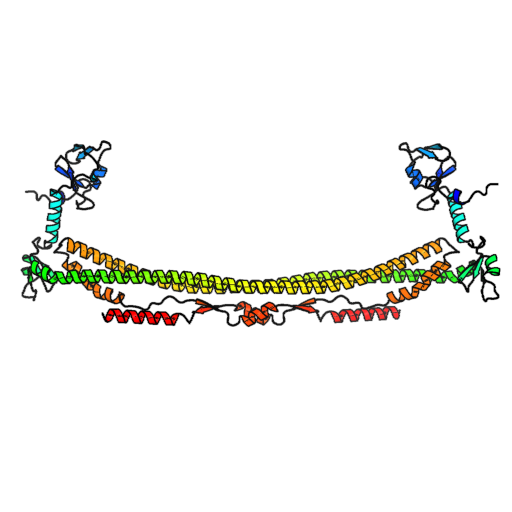-15.266 39.906 28.734 1 71.94 262 LYS B C 1
ATOM 4738 O O . LYS B 1 262 ? -14.531 39.688 27.766 1 71.94 262 LYS B O 1
ATOM 4743 N N . PRO B 1 263 ? -15.688 38.938 29.703 1 60.84 263 PRO B N 1
ATOM 4744 C CA . PRO B 1 263 ? -15.469 37.531 29.344 1 60.84 263 PRO B CA 1
ATOM 4745 C C . PRO B 1 263 ? -16.203 37.125 28.078 1 60.84 263 PRO B C 1
ATOM 4747 O O . PRO B 1 263 ? -17.391 37.438 27.906 1 60.84 263 PRO B O 1
ATOM 4750 N N . GLU B 1 264 ? -1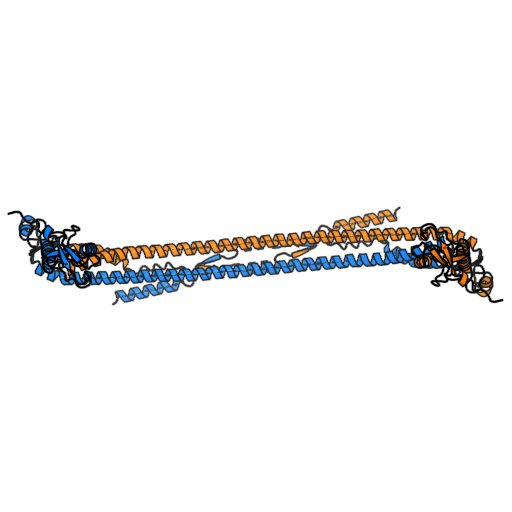5.688 37.219 26.938 1 57.5 264 GLU B N 1
ATOM 4751 C CA . GLU B 1 264 ? -16.328 36.625 25.766 1 57.5 264 GLU B CA 1
ATOM 4752 C C . GLU B 1 264 ? -15.938 35.156 25.625 1 57.5 264 GLU B C 1
ATOM 4754 O O . GLU B 1 264 ? -14.789 34.781 25.859 1 57.5 264 GLU B O 1
ATOM 4759 N N . ARG B 1 265 ? -16.938 34.25 26 1 55.22 265 ARG B N 1
ATOM 4760 C CA . ARG B 1 265 ? -16.766 32.812 25.812 1 55.22 265 ARG B CA 1
ATOM 4761 C C . ARG B 1 265 ? -16.266 32.5 24.406 1 55.22 265 ARG B C 1
ATOM 4763 O O . ARG B 1 265 ? -17.047 32.5 23.453 1 55.22 265 ARG B O 1
ATOM 4770 N N . MET B 1 266 ? -15.102 32.969 23.953 1 57.25 266 MET B N 1
ATOM 4771 C CA . MET B 1 266 ? -14.797 32.594 22.578 1 57.25 266 MET B CA 1
ATOM 4772 C C . MET B 1 266 ? -14.227 31.188 22.484 1 57.25 266 MET B C 1
ATOM 4774 O O . MET B 1 266 ? -13.023 30.984 22.656 1 57.25 266 MET B O 1
ATOM 4778 N N . ASP B 1 267 ? -14.984 30.25 23.078 1 62.78 267 ASP B N 1
ATOM 4779 C CA . ASP B 1 267 ? -14.508 28.891 22.906 1 62.78 267 ASP B CA 1
ATOM 4780 C C . ASP B 1 267 ? -14.383 28.516 21.438 1 62.78 267 ASP B C 1
ATOM 4782 O O . ASP B 1 267 ? -15.375 28.188 20.781 1 62.78 267 ASP B O 1
ATOM 4786 N N . PHE B 1 268 ? -13.227 28.812 20.922 1 68.69 268 PHE B N 1
ATOM 4787 C CA . PHE B 1 268 ? -12.969 28.594 19.5 1 68.69 268 PHE B CA 1
ATOM 4788 C C . PHE B 1 268 ? -12.547 27.156 19.234 1 68.69 268 PHE B C 1
ATOM 4790 O O . PHE B 1 268 ? -12.586 26.688 18.094 1 68.69 268 PHE B O 1
ATOM 4797 N N . PHE B 1 269 ? -12.305 26.453 20.422 1 79 269 PHE B N 1
ATOM 4798 C CA . PHE B 1 269 ? -11.758 25.125 20.219 1 79 269 PHE B CA 1
ATOM 4799 C C . PHE B 1 269 ? -12.875 24.109 20 1 79 269 PHE B C 1
ATOM 4801 O O . PHE B 1 269 ? -13.75 23.953 20.859 1 79 269 PHE B O 1
ATOM 4808 N N . LYS B 1 270 ? -12.961 23.531 18.844 1 85.06 270 LYS B N 1
ATOM 4809 C CA . LYS B 1 270 ? -13.844 22.422 18.5 1 85.06 270 LYS B CA 1
ATOM 4810 C C . LYS B 1 270 ? -13.047 21.156 18.203 1 85.06 270 LYS B C 1
ATOM 4812 O O . LYS B 1 270 ? -12.141 21.156 17.359 1 85.06 270 LYS B O 1
ATOM 4817 N N . LYS B 1 271 ? -13.398 20.109 19 1 90.12 271 LYS B N 1
ATOM 4818 C CA . LYS B 1 271 ? -12.703 18.828 18.797 1 90.12 271 LYS B CA 1
ATOM 4819 C C . LYS B 1 271 ? -13.391 18 17.719 1 90.12 271 LYS B C 1
ATOM 4821 O O . LYS B 1 271 ? -14.594 17.766 17.781 1 90.12 271 LYS B O 1
ATOM 4826 N N . TYR B 1 272 ? -12.633 17.656 16.812 1 93.62 272 TYR B N 1
ATOM 4827 C CA . TYR B 1 272 ? -13.125 16.781 15.742 1 93.62 272 TYR B CA 1
ATOM 4828 C C . TYR B 1 272 ? -12.625 15.352 15.93 1 93.62 272 TYR B C 1
ATOM 4830 O O . TYR B 1 272 ? -11.523 15.133 16.438 1 93.62 272 TYR B O 1
ATOM 4838 N N . ILE B 1 273 ? -13.57 14.383 15.57 1 94.31 273 ILE B N 1
ATOM 4839 C CA . ILE B 1 273 ? -13.219 12.969 15.695 1 94.31 273 ILE B CA 1
ATOM 4840 C C . ILE B 1 273 ? -13.523 12.242 14.383 1 94.31 273 ILE B C 1
ATOM 4842 O O . ILE B 1 273 ? -14.297 12.734 13.555 1 94.31 273 ILE B O 1
ATOM 4846 N N . PHE B 1 274 ? -12.781 11.117 14.234 1 96.75 274 PHE B N 1
ATOM 4847 C CA . PHE B 1 274 ? -13.039 10.234 13.109 1 96.75 274 PHE B CA 1
ATOM 4848 C C . PHE B 1 274 ? -14.219 9.312 13.398 1 96.75 274 PHE B C 1
ATOM 4850 O O . PHE B 1 274 ? -14.281 8.688 14.453 1 96.75 274 PHE B O 1
ATOM 4857 N N . THR B 1 275 ? -15.141 9.336 12.469 1 93.12 275 THR B N 1
ATOM 4858 C CA . THR B 1 275 ? -16.297 8.461 12.609 1 93.12 275 THR B CA 1
ATOM 4859 C C . THR B 1 275 ? -16.594 7.758 11.281 1 93.12 275 THR B C 1
ATOM 4861 O O . THR B 1 275 ? -16.219 8.242 10.219 1 93.12 275 THR B O 1
ATOM 4864 N N . ASP B 1 276 ? -17.125 6.559 11.461 1 92.69 276 ASP B N 1
ATOM 4865 C CA . ASP B 1 276 ? -17.609 5.805 10.312 1 92.69 276 ASP B CA 1
ATOM 4866 C C . ASP B 1 276 ? -18.922 5.09 10.641 1 92.69 276 ASP B C 1
ATOM 4868 O O . ASP B 1 276 ? -18.922 4.027 11.266 1 92.69 276 ASP B O 1
ATOM 4872 N N . ALA B 1 277 ? -20.078 5.641 10.203 1 89.06 277 ALA B N 1
ATOM 4873 C CA . ALA B 1 277 ? -21.406 5.145 10.523 1 89.06 277 ALA B CA 1
ATOM 4874 C C . ALA B 1 277 ? -21.641 3.768 9.914 1 89.06 277 ALA B C 1
ATOM 4876 O O . ALA B 1 277 ? -22.375 2.949 10.477 1 89.06 277 ALA B O 1
ATOM 4877 N N . LYS B 1 278 ? -21.047 3.465 8.867 1 93.88 278 LYS B N 1
ATOM 4878 C CA . LYS B 1 278 ? -21.281 2.203 8.164 1 93.88 278 LYS B CA 1
ATOM 4879 C C . LYS B 1 278 ? -20.031 1.316 8.219 1 93.88 278 LYS B C 1
ATOM 4881 O O . LYS B 1 278 ? -19.766 0.557 7.281 1 93.88 278 LYS B O 1
ATOM 4886 N N . GLU B 1 279 ? -19.344 1.394 9.273 1 95.12 279 GLU B N 1
ATOM 4887 C CA . GLU B 1 279 ? -18.078 0.677 9.367 1 95.12 279 GLU B CA 1
ATOM 4888 C C . GLU B 1 279 ? -18.297 -0.833 9.398 1 95.12 279 GLU B C 1
ATOM 4890 O O . GLU B 1 279 ? -17.578 -1.586 8.75 1 95.12 279 GLU B O 1
ATOM 4895 N N . GLU B 1 280 ? -19.266 -1.264 10.148 1 95.56 280 GLU B N 1
ATOM 4896 C CA . GLU B 1 280 ? -19.516 -2.695 10.258 1 95.56 280 GLU B CA 1
ATOM 4897 C C . GLU B 1 280 ? -19.875 -3.303 8.906 1 95.56 280 GLU B C 1
ATOM 4899 O O . GLU B 1 280 ? -19.375 -4.379 8.555 1 95.56 280 GLU B O 1
ATOM 4904 N N . GLN B 1 281 ? -20.703 -2.613 8.188 1 96.31 281 GLN B N 1
ATOM 4905 C CA . GLN B 1 281 ? -21.062 -3.074 6.852 1 96.31 281 GLN B CA 1
ATOM 4906 C C . GLN B 1 281 ? -19.859 -3.111 5.93 1 96.31 281 GLN B C 1
ATOM 4908 O O . GLN B 1 281 ? -19.688 -4.055 5.156 1 96.31 281 GLN B O 1
ATOM 4913 N N . LEU B 1 282 ? -19.047 -2.082 5.992 1 97.06 282 LEU B N 1
ATOM 4914 C CA . LEU B 1 282 ? -17.844 -2.01 5.176 1 97.06 282 LEU B CA 1
ATOM 4915 C C . LEU B 1 282 ? -16.906 -3.168 5.488 1 97.06 282 LEU B C 1
ATOM 4917 O O . LEU B 1 282 ? -16.406 -3.836 4.578 1 97.06 282 LEU B O 1
ATOM 4921 N N . LEU B 1 283 ? -16.719 -3.438 6.816 1 96.81 283 LEU B N 1
ATOM 4922 C CA . LEU B 1 283 ? -15.828 -4.516 7.223 1 96.81 283 LEU B CA 1
ATOM 4923 C C . LEU B 1 283 ? -16.328 -5.859 6.707 1 96.81 283 LEU B C 1
ATOM 4925 O O . LEU B 1 283 ? -15.539 -6.688 6.246 1 96.81 283 LEU B O 1
ATOM 4929 N N . ASP B 1 284 ? -17.578 -6.035 6.75 1 96.75 284 ASP B N 1
ATOM 4930 C CA . ASP B 1 284 ? -18.172 -7.277 6.262 1 96.75 284 ASP B CA 1
ATOM 4931 C C . ASP B 1 284 ? -17.938 -7.445 4.762 1 96.75 284 ASP B C 1
ATOM 4933 O O . ASP B 1 284 ? -17.578 -8.531 4.301 1 96.75 284 ASP B O 1
ATOM 4937 N N . LEU B 1 285 ? -18.125 -6.391 4.059 1 96.88 285 LEU B N 1
ATOM 4938 C CA . LEU B 1 285 ? -17.969 -6.457 2.607 1 96.88 285 LEU B CA 1
ATOM 4939 C C . LEU B 1 285 ? -16.516 -6.625 2.217 1 96.88 285 LEU B C 1
ATOM 4941 O O . LEU B 1 285 ? -16.203 -7.297 1.229 1 96.88 285 LEU B O 1
ATOM 4945 N N . LEU B 1 286 ? -15.586 -6.043 3 1 96.75 286 LEU B N 1
ATOM 4946 C CA . LEU B 1 286 ? -14.164 -6.191 2.729 1 96.75 286 LEU B CA 1
ATOM 4947 C C . LEU B 1 286 ? -13.719 -7.637 2.922 1 96.75 286 LEU B C 1
ATOM 4949 O O . LEU B 1 286 ? -12.914 -8.156 2.139 1 96.75 286 LEU B O 1
ATOM 4953 N N . LYS B 1 287 ? -14.289 -8.359 3.898 1 96.06 287 LYS B N 1
ATOM 4954 C CA . LYS B 1 287 ? -13.906 -9.727 4.223 1 96.06 287 LYS B CA 1
ATOM 4955 C C . LYS B 1 287 ? -14.43 -10.703 3.178 1 96.06 287 LYS B C 1
ATOM 4957 O O . LYS B 1 287 ? -13.93 -11.828 3.061 1 96.06 287 LYS B O 1
ATOM 4962 N N . GLU B 1 288 ? -15.391 -10.227 2.438 1 95.56 288 GLU B N 1
ATOM 4963 C CA . GLU B 1 288 ? -16.016 -11.141 1.491 1 95.56 288 GLU B CA 1
ATOM 4964 C C . GLU B 1 288 ? -15.875 -10.641 0.058 1 95.56 288 GLU B C 1
ATOM 4966 O O . GLU B 1 288 ? -16.609 -11.07 -0.834 1 95.56 288 GLU B O 1
ATOM 4971 N N . ALA B 1 289 ? -14.953 -9.688 -0.148 1 95.94 289 ALA B N 1
ATOM 4972 C CA . ALA B 1 289 ? -14.805 -9.07 -1.459 1 95.94 289 ALA B CA 1
ATOM 4973 C C . ALA B 1 289 ? -14.227 -10.055 -2.473 1 95.94 289 ALA B C 1
ATOM 4975 O O . ALA B 1 289 ? -13.18 -10.656 -2.236 1 95.94 289 ALA B O 1
ATOM 4976 N N . GLY B 1 290 ? -14.945 -10.211 -3.527 1 95.31 290 GLY B N 1
ATOM 4977 C CA . GLY B 1 290 ? -14.445 -11.008 -4.633 1 95.31 290 GLY B CA 1
ATOM 4978 C C . GLY B 1 290 ? -14.484 -12.5 -4.355 1 95.31 290 GLY B C 1
ATOM 4979 O O . GLY B 1 290 ? -14.375 -12.93 -3.205 1 95.31 290 GLY B O 1
ATOM 4980 N N . ASN B 1 291 ? -14.727 -13.266 -5.406 1 94.81 291 ASN B N 1
ATOM 4981 C CA . ASN B 1 291 ? -14.734 -14.727 -5.379 1 94.81 291 ASN B CA 1
ATOM 4982 C C . ASN B 1 291 ? -14.352 -15.32 -6.734 1 94.81 291 ASN B C 1
ATOM 4984 O O . ASN B 1 291 ? -14.344 -14.609 -7.742 1 94.81 291 ASN B O 1
ATOM 4988 N N . VAL B 1 292 ? -13.945 -16.531 -6.598 1 96.12 292 VAL B N 1
ATOM 4989 C CA . VAL B 1 292 ? -13.633 -17.281 -7.812 1 96.12 292 VAL B CA 1
ATOM 4990 C C . VAL B 1 292 ? -14.727 -18.297 -8.086 1 96.12 292 VAL B C 1
ATOM 4992 O O . VAL B 1 292 ? -15.047 -19.125 -7.219 1 96.12 292 VAL B O 1
ATOM 4995 N N . GLU B 1 293 ? -15.406 -18.203 -9.266 1 93 293 GLU B N 1
ATOM 4996 C CA . GLU B 1 293 ? -16.5 -19.109 -9.625 1 93 293 GLU B CA 1
ATOM 4997 C C . GLU B 1 293 ? -16.297 -19.688 -11.023 1 93 293 GLU B C 1
ATOM 4999 O O . GLU B 1 293 ? -15.539 -19.125 -11.828 1 93 293 GLU B O 1
ATOM 5004 N N . LEU B 1 294 ? -16.984 -20.812 -11.242 1 91.19 294 LEU B N 1
ATOM 5005 C CA . LEU B 1 294 ? -16.938 -21.469 -12.555 1 91.19 294 LEU B CA 1
ATOM 5006 C C . LEU B 1 294 ? -17.641 -20.609 -13.602 1 91.19 294 LEU B C 1
ATOM 5008 O O . LEU B 1 294 ? -18.719 -20.062 -13.336 1 91.19 294 LEU B O 1
ATOM 5012 N N . ASP B 1 295 ? -16.953 -20.531 -14.797 1 86.12 295 ASP B N 1
ATOM 5013 C CA . ASP B 1 295 ? -17.578 -19.797 -15.898 1 86.12 295 ASP B CA 1
ATOM 5014 C C . ASP B 1 295 ? -18.734 -20.609 -16.5 1 86.12 295 ASP B C 1
ATOM 5016 O O . ASP B 1 295 ? -18.5 -21.625 -17.156 1 86.12 295 ASP B O 1
ATOM 5020 N N . LYS B 1 296 ? -19.922 -20.594 -16.156 1 74.12 296 LYS B N 1
ATOM 5021 C CA . LYS B 1 296 ? -21.078 -21.344 -16.625 1 74.12 296 LYS B CA 1
ATOM 5022 C C . LYS B 1 296 ? -21.297 -21.172 -18.125 1 74.12 296 LYS B C 1
ATOM 5024 O O . LYS B 1 296 ? -21.922 -22.016 -18.766 1 74.12 296 LYS B O 1
ATOM 5029 N N . HIS B 1 297 ? -20.797 -20.344 -18.828 1 63.16 297 HIS B N 1
ATOM 5030 C CA . HIS B 1 297 ? -21.062 -20.172 -20.266 1 63.16 297 HIS B CA 1
ATOM 5031 C C . HIS B 1 297 ? -20.266 -21.172 -21.094 1 63.16 297 HIS B C 1
ATOM 5033 O O . HIS B 1 297 ? -20.688 -21.562 -22.172 1 63.16 297 HIS B O 1
ATOM 5039 N N . ASN B 1 298 ? -19.094 -21.719 -20.812 1 54.53 298 ASN B N 1
ATOM 5040 C CA . ASN B 1 298 ? -18.25 -22.516 -21.703 1 54.53 298 ASN B CA 1
ATOM 5041 C C . ASN B 1 298 ? -18.562 -24.016 -21.578 1 54.53 298 ASN B C 1
ATOM 5043 O O . ASN B 1 298 ? -18.062 -24.812 -22.359 1 54.53 298 ASN B O 1
ATOM 5047 N N . VAL B 1 299 ? -19.094 -24.547 -20.594 1 51.41 299 VAL B N 1
ATOM 5048 C CA . VAL B 1 299 ? -19.312 -25.984 -20.438 1 51.41 299 VAL B CA 1
ATOM 5049 C C . VAL B 1 299 ? -20.25 -26.484 -21.531 1 51.41 299 VAL B C 1
ATOM 5051 O O . VAL B 1 299 ? -20.078 -27.594 -22.047 1 51.41 299 VAL B O 1
ATOM 5054 N N . PHE B 1 300 ? -21.125 -25.75 -22.078 1 46.16 300 PHE B N 1
ATOM 5055 C CA . PHE B 1 300 ? -22.109 -26.266 -23.016 1 46.16 300 PHE B CA 1
ATOM 5056 C C . PHE B 1 300 ? -21.453 -26.531 -24.375 1 46.16 300 PHE B C 1
ATOM 5058 O O . PHE B 1 300 ? -21.797 -27.516 -25.047 1 46.16 300 PHE B O 1
ATOM 5065 N N . GLU B 1 301 ? -20.406 -25.891 -24.766 1 44.31 301 GLU B N 1
ATOM 5066 C CA . GLU B 1 301 ? -20.016 -26.031 -26.172 1 44.31 301 GLU B CA 1
ATOM 5067 C C . GLU B 1 301 ? -19.172 -27.281 -26.375 1 44.31 301 GLU B C 1
ATOM 5069 O O . GLU B 1 301 ? -19.25 -27.922 -27.422 1 44.31 301 GLU B O 1
ATOM 5074 N N . ILE B 1 302 ? -18.484 -27.75 -25.422 1 43.62 302 ILE B N 1
ATOM 5075 C CA . ILE B 1 302 ? -17.547 -28.828 -25.672 1 43.62 302 ILE B CA 1
ATOM 5076 C C . ILE B 1 302 ? -18.297 -30.172 -25.688 1 43.62 302 ILE B C 1
ATOM 5078 O O . ILE B 1 302 ? -18 -31.047 -26.484 1 43.62 302 ILE B O 1
ATOM 5082 N N . ILE B 1 303 ? -19.328 -30.266 -24.984 1 42.25 303 ILE B N 1
ATOM 5083 C CA . ILE B 1 303 ? -20.062 -31.516 -24.984 1 42.25 303 ILE B CA 1
ATOM 5084 C C . ILE B 1 303 ? -20.703 -31.75 -26.344 1 42.25 303 ILE B C 1
ATOM 5086 O O . ILE B 1 303 ? -20.688 -32.875 -26.859 1 42.25 303 ILE B O 1
ATOM 5090 N N . GLU B 1 304 ? -21 -30.734 -27.016 1 44.28 304 GLU B N 1
ATOM 5091 C CA . GLU B 1 304 ? -21.688 -30.922 -28.297 1 44.28 304 GLU B CA 1
ATOM 5092 C C . GLU B 1 304 ? -20.703 -31.359 -29.391 1 44.28 304 GLU B C 1
ATOM 5094 O O . GLU B 1 304 ? -21.016 -32.188 -30.219 1 44.28 304 GLU B O 1
ATOM 5099 N N . LEU B 1 305 ? -19.5 -31.031 -29.25 1 40.69 305 LEU B N 1
ATOM 5100 C CA . LEU B 1 305 ? -18.578 -31.344 -30.328 1 40.69 305 LEU B CA 1
ATOM 5101 C C . LEU B 1 305 ? -18.109 -32.812 -30.234 1 40.69 305 LEU B C 1
ATOM 5103 O O . LEU B 1 305 ? -17.922 -33.469 -31.25 1 40.69 305 LEU B O 1
ATOM 5107 N N . VAL B 1 306 ? -17.984 -33.312 -29.094 1 40.88 306 VAL B N 1
ATOM 5108 C CA . VAL B 1 306 ? -17.5 -34.688 -28.953 1 40.88 306 VAL B CA 1
ATOM 5109 C C . VAL B 1 306 ? -18.594 -35.656 -29.375 1 40.88 306 VAL B C 1
ATOM 5111 O O . VAL B 1 306 ? -18.328 -36.656 -30.031 1 40.88 306 VAL B O 1
ATOM 5114 N N . TYR B 1 307 ? -19.766 -35.25 -29.172 1 40.31 307 TYR B N 1
ATOM 5115 C CA . TYR B 1 307 ? -20.828 -36.156 -29.625 1 40.31 307 TYR B CA 1
ATOM 5116 C C . TYR B 1 307 ? -20.844 -36.219 -31.141 1 40.31 307 TYR B C 1
ATOM 5118 O O . TYR B 1 307 ? -21.047 -37.312 -31.719 1 40.31 307 TYR B O 1
ATOM 5126 N N . ASP B 1 308 ? -20.531 -35.156 -31.75 1 41.62 308 ASP B N 1
ATOM 5127 C CA . ASP B 1 308 ? -20.656 -35.188 -33.188 1 41.62 308 ASP B CA 1
ATOM 5128 C C . ASP B 1 308 ? -19.5 -35.969 -33.844 1 41.62 308 ASP B C 1
ATOM 5130 O O . ASP B 1 308 ? -19.703 -36.688 -34.844 1 41.62 308 ASP B O 1
ATOM 5134 N N . LEU B 1 309 ? -18.422 -36 -33.25 1 39.19 309 LEU B N 1
ATOM 5135 C CA . LEU B 1 309 ? -17.297 -36.75 -33.844 1 39.19 309 LEU B CA 1
ATOM 5136 C C . LEU B 1 309 ? -17.453 -38.25 -33.625 1 39.19 309 LEU B C 1
ATOM 5138 O O . LEU B 1 309 ? -17.094 -39.031 -34.5 1 39.19 309 LEU B O 1
ATOM 5142 N N . GLU B 1 310 ? -17.953 -38.625 -32.562 1 39.66 310 GLU B N 1
ATOM 5143 C CA . GLU B 1 310 ? -18.156 -40.062 -32.312 1 39.66 310 GLU B CA 1
ATOM 5144 C C . GLU B 1 310 ? -19.156 -40.625 -33.312 1 39.66 310 GLU B C 1
ATOM 5146 O O . GLU B 1 310 ? -18.969 -41.75 -33.812 1 39.66 310 GLU B O 1
ATOM 5151 N N . VAL B 1 311 ? -20.141 -39.875 -33.719 1 44.31 311 VAL B N 1
ATOM 5152 C CA . VAL B 1 311 ? -21.172 -40.375 -34.625 1 44.31 311 VAL B CA 1
ATOM 5153 C C . VAL B 1 311 ? -20.578 -40.531 -36.031 1 44.31 311 VAL B C 1
ATOM 5155 O O . VAL B 1 311 ? -20.875 -41.5 -36.75 1 44.31 311 VAL B O 1
ATOM 5158 N N . SER B 1 312 ? -19.578 -39.75 -36.344 1 38.56 312 SER B N 1
ATOM 5159 C CA . SER B 1 312 ? -19.109 -39.812 -37.719 1 38.56 312 SER B CA 1
ATOM 5160 C C . SER B 1 312 ? -18.156 -41 -37.906 1 38.56 312 SER B C 1
ATOM 5162 O O . SER B 1 312 ? -18.062 -41.562 -39 1 38.56 312 SER B O 1
ATOM 5164 N N . ILE B 1 313 ? -17.422 -41.406 -36.938 1 39.41 313 ILE B N 1
ATOM 5165 C CA . ILE B 1 313 ? -16.469 -42.5 -37.156 1 39.41 313 ILE B CA 1
ATOM 5166 C C . ILE B 1 313 ? -17.188 -43.844 -37.094 1 39.41 313 ILE B C 1
ATOM 5168 O O . ILE B 1 313 ? -16.812 -44.781 -37.812 1 39.41 313 ILE B O 1
ATOM 5172 N N . MET B 1 314 ? -18.203 -43.969 -36.312 1 35.28 314 MET B N 1
ATOM 5173 C CA . MET B 1 314 ? -18.938 -45.219 -36.312 1 35.28 314 MET B CA 1
ATOM 5174 C C . MET B 1 314 ? -19.688 -45.406 -37.625 1 35.28 314 MET B C 1
ATOM 5176 O O . MET B 1 314 ? -20.094 -46.531 -37.969 1 35.28 314 MET B O 1
ATOM 5180 N N . THR B 1 315 ? -20.125 -44.344 -38.281 1 37.53 315 THR B N 1
ATOM 5181 C CA . THR B 1 315 ? -20.953 -44.531 -39.5 1 37.53 315 THR B CA 1
ATOM 5182 C C . THR B 1 315 ? -20.078 -44.625 -40.719 1 37.53 315 THR B C 1
ATOM 5184 O O . THR B 1 315 ? -20.578 -44.906 -41.844 1 37.53 315 THR B O 1
ATOM 5187 N N . SER B 1 316 ? -18.828 -44.375 -40.688 1 31.09 316 SER B N 1
ATOM 5188 C CA . SER B 1 316 ? -18.109 -44.656 -41.906 1 31.09 316 SER B CA 1
ATOM 5189 C C . SER B 1 316 ? -17.453 -46.031 -41.875 1 31.09 316 SER B C 1
ATOM 5191 O O . SER B 1 316 ? -16.969 -46.469 -40.812 1 31.09 316 SER B O 1
#